Protein 3NGF (pdb70)

B-factor: mean 17.63, std 8.32, range [6.89, 61.43]

Sequence (518 aa):
MPRFAANLSTMFNEVPFLEERFRLAAEAGFGGVEFLFPYDFDADVIIARELKQHNNLTQVLFNMPPGDWAAGERGMMAAISSGREQEFRDNVDDIALHYALALDCRRTLHAMSGITEEGLDRKACEETFIENFRYAADKLAPHGITVLVEPLNTRNMPGYFIVHQLEAVGLVKKRVNRPNVAVQLDLYHAQIMDGDLTRLIEKMNGAFSHVQIASVPDRHEPDEGELNYPYLFSVLESVGYRGWVGCEYNPRGKTESGLAWFAPYRDHHMPRFAANLSTMFNEVPFLERFRLAAEAGFGGVEFLFPYDDFDADVIARELKQHNNLTQVLFNMPPGDWAAGERGMMAAISSGREQEFRDNVDDIALHYALALDCRRTLHAMSGITEGLDRKACEEETFIENFRYAADKLAPHGITVLVEPLNTRNMPGYFIVHQLEAVGLVKRVNRPNVAVQLDLYHAQIIMDGDLTRLIEKMNGAFSHVQIASVPDRHEPDEGELNYPYLFSVLESVGYRGWVGCEYNPRGKTESGLAWFAPYRD

InterPro domains:
  IPR013022 Xylose isomerase-like, TIM barrel domain [PF01261] (21-254)
  IPR026040 Hydroxypyruvate isomerase-like [PIRSF006241] (1-258)
  IPR036237 Xylose isomerase-like superfamily [SSF51658] (1-257)
  IPR050417 Sugar Epimerase/Isomerase [PTHR43489] (3-256)
  IPR053398 Hydroxypyruvate and 2-oxo-tetronate isomerases [NF043033] (1-253)

Foldseek 3Di:
DFAEAEELAQAPPVDDSLCVLQVCLVLFHQEYEYEDPLVDDLLSVLCSCVVSNHAYAEYEFDQPPVVVPGGADQQPPPCQVVLLVSLVVVVVSCVSRVYQEYEHFHTQQPPHDLVSRLVSNLVSLLSSLVVRVVVNHAYEYEAAACVVRNRGNHQEDVVRLVSVVVSPHLRYAYAAEPQSCCRRPNPPLVVCVVCQPRHQEYEYAEPPQFEQQPDHDDDVVVVVVSCVVSPNHGHYYHRGNHPDHNSVRCPVCVVPGD/DDFFAEAEELAQAPPVDDRLVVLQVCLVLFHQEYEYEDPVVDDLLSVLCSCVVSNHAYAEYEFDQPPVVVPGGAAQQPPPCQVVLLVSLVVVVVSCVSRVYQEYEHFQTQQPPHDLVSSLVSNLVNLLSSLVVRVVVNHAYEYEAAACVVPNRGNHQEDVVRLVSVVSSPHLRYAYEAEVQSCCRRPDPPLVSCVVCQPRHQEYEYAEPPQFEDPPDHDDDVVVVSVSCVVSPHHGHYYHRGNHPDHNSVRCPVCVVPGD

Structure (mmCIF, N/CA/C/O backbone):
data_3NGF
#
_entry.id   3NGF
#
_cell.length_a   52.980
_cell.length_b   120.640
_cell.length_c   54.680
_cell.angle_alpha   90.00
_cell.angle_beta   117.14
_cell.angle_gamma   90.00
#
_symmetry.space_group_name_H-M   'P 1 21 1'
#
loop_
_entity.id
_entity.type
_entity.pdbx_description
1 polymer 'AP endonuclease, family 2'
2 non-polymer 'MANGANESE (II) ION'
3 non-polymer GLYCEROL
4 water water
#
loop_
_atom_site.group_PDB
_atom_site.id
_atom_site.type_symbol
_atom_site.label_atom_id
_atom_site.label_alt_id
_atom_site.label_comp_id
_atom_site.label_asym_id
_atom_site.label_entity_id
_atom_site.label_seq_id
_atom_site.pdbx_PDB_ins_code
_atom_site.Cartn_x
_atom_site.Cartn_y
_atom_site.Cartn_z
_atom_site.occupancy
_atom_site.B_iso_or_equiv
_atom_site.auth_seq_id
_atom_site.auth_comp_id
_atom_site.auth_asym_id
_atom_site.auth_atom_id
_atom_site.pdbx_PDB_model_num
ATOM 1 N N . MET A 1 9 ? -46.842 -0.316 9.909 1.00 32.30 1 MET A N 1
ATOM 2 C CA . MET A 1 9 ? -46.109 -1.019 8.807 1.00 29.80 1 MET A CA 1
ATOM 3 C C . MET A 1 9 ? -44.737 -0.404 8.629 1.00 27.73 1 MET A C 1
ATOM 4 O O . MET A 1 9 ? -44.617 0.828 8.635 1.00 27.65 1 MET A O 1
ATOM 6 N N . PRO A 1 10 ? -43.690 -1.237 8.445 1.00 25.10 2 PRO A N 1
ATOM 7 C CA . PRO A 1 10 ? -42.390 -0.645 8.145 1.00 22.56 2 PRO A CA 1
ATOM 8 C C . PRO A 1 10 ? -42.347 0.059 6.815 1.00 21.15 2 PRO A C 1
ATOM 9 O O . PRO A 1 10 ? -43.164 -0.213 5.930 1.00 21.53 2 PRO A O 1
ATOM 13 N N . ARG A 1 11 ? -41.404 0.982 6.679 1.00 18.82 3 ARG A N 1
ATOM 14 C CA . ARG A 1 11 ? -41.193 1.639 5.395 1.00 17.95 3 ARG A CA 1
ATOM 15 C C . ARG A 1 11 ? -39.943 1.091 4.720 1.00 15.31 3 ARG A C 1
ATOM 16 O O . ARG A 1 11 ? -38.889 0.949 5.341 1.00 14.11 3 ARG A O 1
ATOM 24 N N . PHE A 1 12 ? -40.089 0.741 3.450 1.00 14.07 4 PHE A N 1
ATOM 25 C CA . PHE A 1 12 ? -39.047 0.029 2.705 1.00 13.24 4 PHE A CA 1
ATOM 26 C C . PHE A 1 12 ? -38.360 0.929 1.681 1.00 13.46 4 PHE A C 1
ATOM 27 O O . PHE A 1 12 ? -38.985 1.761 1.008 1.00 12.92 4 PHE A O 1
ATOM 35 N N . ALA A 1 13 ? -37.044 0.754 1.594 1.00 12.53 5 ALA A N 1
ATOM 36 C CA . ALA A 1 13 ? -36.202 1.462 0.635 1.00 12.21 5 ALA A CA 1
ATOM 37 C C . ALA A 1 13 ? -35.635 0.448 -0.354 1.00 11.97 5 ALA A C 1
ATOM 38 O O . ALA A 1 13 ? -35.042 -0.555 0.062 1.00 12.01 5 ALA A O 1
ATOM 40 N N . ALA A 1 14 ? -35.814 0.691 -1.648 1.00 11.70 6 ALA A N 1
ATOM 41 C CA . ALA A 1 14 ? -35.211 -0.146 -2.680 1.00 11.44 6 ALA A CA 1
ATOM 42 C C . ALA A 1 14 ? -33.698 0.079 -2.678 1.00 11.12 6 ALA A C 1
ATOM 43 O O . ALA A 1 14 ? -33.241 1.224 -2.584 1.00 10.23 6 ALA A O 1
ATOM 45 N N . ASN A 1 15 ? -32.922 -0.994 -2.709 1.00 10.29 7 ASN A N 1
ATOM 46 C CA . ASN A 1 15 ? -31.475 -0.870 -2.915 1.00 10.78 7 ASN A CA 1
ATOM 47 C C . ASN A 1 15 ? -31.150 -0.868 -4.424 1.00 11.11 7 ASN A C 1
ATOM 48 O O . ASN A 1 15 ? -31.284 -1.890 -5.110 1.00 12.33 7 ASN A O 1
ATOM 53 N N . LEU A 1 16 ? -30.732 0.286 -4.942 1.00 11.04 8 LEU A N 1
ATOM 54 C CA . LEU A 1 16 ? -30.504 0.459 -6.381 1.00 10.89 8 LEU A CA 1
ATOM 55 C C . LEU A 1 16 ? -29.165 -0.105 -6.866 1.00 12.91 8 LEU A C 1
ATOM 56 O O . LEU A 1 16 ? -28.904 -0.075 -8.062 1.00 15.10 8 LEU A O 1
ATOM 61 N N . SER A 1 17 ? -28.315 -0.599 -5.959 1.00 11.71 9 SER A N 1
ATOM 62 C CA . SER A 1 17 ? -27.103 -1.298 -6.340 1.00 11.93 9 SER A CA 1
ATOM 63 C C . SER A 1 17 ? -27.452 -2.755 -6.663 1.00 11.89 9 SER A C 1
ATOM 64 O O . SER A 1 17 ? -26.886 -3.327 -7.596 1.00 12.92 9 SER A O 1
ATOM 67 N N . THR A 1 18 ? -28.380 -3.341 -5.906 1.00 11.33 10 THR A N 1
ATOM 68 C CA . THR A 1 18 ? -28.733 -4.777 -6.091 1.00 11.82 10 THR A CA 1
ATOM 69 C C . THR A 1 18 ? -30.048 -5.024 -6.849 1.00 11.84 10 THR A C 1
ATOM 70 O O . THR A 1 18 ? -30.214 -6.088 -7.478 1.00 13.25 10 THR A O 1
ATOM 74 N N . MET A 1 19 ? -30.973 -4.069 -6.779 1.00 10.66 11 MET A N 1
ATOM 75 C CA . MET A 1 19 ? -32.277 -4.171 -7.467 1.00 11.01 11 MET A CA 1
ATOM 76 C C . MET A 1 19 ? -32.315 -3.323 -8.709 1.00 12.14 11 MET A C 1
ATOM 77 O O . MET A 1 19 ? -31.556 -2.364 -8.840 1.00 12.10 11 MET A O 1
ATOM 82 N N . PHE A 1 20 ? -33.247 -3.666 -9.603 1.00 13.46 12 PHE A N 1
ATOM 83 C CA . PHE A 1 20 ? -33.462 -2.943 -10.849 1.00 13.45 12 PHE A CA 1
ATOM 84 C C . PHE A 1 20 ? -32.232 -2.908 -11.772 1.00 14.60 12 PHE A C 1
ATOM 85 O O . PHE A 1 20 ? -32.093 -1.994 -12.598 1.00 14.82 12 PHE A O 1
ATOM 93 N N . ASN A 1 21 ? -31.388 -3.948 -11.697 1.00 14.85 13 ASN A N 1
ATOM 94 C CA . ASN A 1 21 ? -30.167 -4.006 -12.508 1.00 16.04 13 ASN A CA 1
ATOM 95 C C . ASN A 1 21 ? -30.453 -4.341 -13.974 1.00 16.17 13 ASN A C 1
ATOM 96 O O . ASN A 1 21 ? -29.536 -4.432 -14.804 1.00 17.00 13 ASN A O 1
ATOM 101 N N . GLU A 1 22 ? -31.732 -4.503 -14.299 1.00 16.36 14 GLU A N 1
ATOM 102 C CA . GLU A 1 22 ? -32.173 -4.643 -15.682 1.00 17.75 14 GLU A CA 1
ATOM 103 C C . GLU A 1 22 ? -31.919 -3.360 -16.470 1.00 17.28 14 GLU A C 1
ATOM 104 O O . GLU A 1 22 ? -31.867 -3.393 -17.707 1.00 18.29 14 GLU A O 1
ATOM 110 N N . VAL A 1 23 ? -31.764 -2.238 -15.761 1.00 15.85 15 VAL A N 1
ATOM 111 C CA . VAL A 1 23 ? -31.473 -0.948 -16.391 1.00 15.40 15 VAL A CA 1
ATOM 112 C C . VAL A 1 23 ? -30.230 -0.320 -15.750 1.00 14.68 15 VAL A C 1
ATOM 113 O O . VAL A 1 23 ? -29.853 -0.704 -14.636 1.00 14.43 15 VAL A O 1
ATOM 117 N N . PRO A 1 24 ? -29.591 0.646 -16.446 1.00 15.31 16 PRO A N 1
ATOM 118 C CA . PRO A 1 24 ? -28.449 1.360 -15.855 1.00 14.87 16 PRO A CA 1
ATOM 119 C C . PRO A 1 24 ? -28.869 2.175 -14.628 1.00 13.48 16 PRO A C 1
ATOM 120 O O . PRO A 1 24 ? -30.044 2.490 -14.452 1.00 11.69 16 PRO A O 1
ATOM 124 N N . PHE A 1 25 ? -27.895 2.495 -13.789 1.00 12.59 17 PHE A N 1
ATOM 125 C CA . PHE A 1 25 ? -28.119 3.077 -12.474 1.00 11.17 17 PHE A CA 1
ATOM 126 C C . PHE A 1 25 ? -29.078 4.268 -12.458 1.00 11.02 17 PHE A C 1
ATOM 127 O O . PHE A 1 25 ? -30.039 4.290 -11.688 1.00 11.18 17 PHE A O 1
ATOM 135 N N . LEU A 1 26 ? -28.857 5.235 -13.335 1.00 10.96 18 LEU A N 1
ATOM 136 C CA . LEU A 1 26 ? -29.690 6.445 -13.292 1.00 11.66 18 LEU A CA 1
ATOM 137 C C . LEU A 1 26 ? -31.176 6.168 -13.577 1.00 11.94 18 LEU A C 1
ATOM 138 O O . LEU A 1 26 ? -32.045 6.887 -13.064 1.00 12.84 18 LEU A O 1
ATOM 143 N N A GLU A 1 27 ? -31.448 5.136 -14.368 0.50 12.59 19 GLU A N 1
ATOM 144 N N B GLU A 1 27 ? -31.478 5.141 -14.361 0.50 12.67 19 GLU A N 1
ATOM 145 C CA A GLU A 1 27 ? -32.813 4.749 -14.718 0.50 13.11 19 GLU A CA 1
ATOM 146 C CA B GLU A 1 27 ? -32.874 4.816 -14.662 0.50 13.21 19 GLU A CA 1
ATOM 147 C C A GLU A 1 27 ? -33.540 4.025 -13.561 0.50 12.77 19 GLU A C 1
ATOM 148 C C B GLU A 1 27 ? -33.569 4.075 -13.512 0.50 12.80 19 GLU A C 1
ATOM 149 O O A GLU A 1 27 ? -34.772 3.879 -13.589 0.50 13.13 19 GLU A O 1
ATOM 150 O O B GLU A 1 27 ? -34.806 3.955 -13.500 0.50 12.99 19 GLU A O 1
ATOM 161 N N . ARG A 1 28 ? -32.790 3.592 -12.545 1.00 12.43 20 ARG A N 1
ATOM 162 C CA . ARG A 1 28 ? -33.349 2.786 -11.438 1.00 11.78 20 ARG A CA 1
ATOM 163 C C . ARG A 1 28 ? -34.233 3.598 -10.496 1.00 11.54 20 ARG A C 1
ATOM 164 O O . ARG A 1 28 ? -35.139 3.057 -9.868 1.00 12.98 20 ARG A O 1
ATOM 172 N N . PHE A 1 29 ? -33.968 4.911 -10.405 1.00 10.39 21 PHE A N 1
ATOM 173 C CA . PHE A 1 29 ? -34.744 5.786 -9.533 1.00 10.15 21 PHE A CA 1
ATOM 174 C C . PHE A 1 29 ? -36.219 5.819 -9.944 1.00 11.05 21 PHE A C 1
ATOM 175 O O . PHE A 1 29 ? -37.111 5.577 -9.113 1.00 10.74 21 PHE A O 1
ATOM 183 N N . ARG A 1 30 ? -36.470 6.052 -11.232 1.00 11.66 22 ARG A N 1
ATOM 184 C CA . ARG A 1 30 ? -37.836 6.025 -11.773 1.00 12.14 22 ARG A CA 1
ATOM 185 C C . ARG A 1 30 ? -38.505 4.656 -11.574 1.00 12.23 22 ARG A C 1
ATOM 186 O O . ARG A 1 30 ? -39.680 4.560 -11.192 1.00 12.64 22 ARG A O 1
ATOM 194 N N . LEU A 1 31 ? -37.777 3.590 -11.864 1.00 12.11 23 LEU A N 1
ATOM 195 C CA . LEU A 1 31 ? -38.374 2.259 -11.695 1.00 13.73 23 LEU A CA 1
ATOM 196 C C . LEU A 1 31 ? -38.765 1.941 -10.231 1.00 13.32 23 LEU A C 1
ATOM 197 O O . LEU A 1 31 ? -39.821 1.344 -9.979 1.00 14.70 23 LEU A O 1
ATOM 202 N N . ALA A 1 32 ? -37.944 2.366 -9.273 1.00 12.44 24 ALA A N 1
ATOM 203 C CA . ALA A 1 32 ? -38.231 2.183 -7.863 1.00 12.24 24 ALA A CA 1
ATOM 204 C C . ALA A 1 32 ? -39.454 2.978 -7.465 1.00 12.78 24 ALA A C 1
ATOM 205 O O . ALA A 1 32 ? -40.330 2.458 -6.794 1.00 12.94 24 ALA A O 1
ATOM 207 N N . ALA A 1 33 ? -39.534 4.229 -7.905 1.00 12.88 25 ALA A N 1
ATOM 208 C CA . ALA A 1 33 ? -40.702 5.063 -7.591 1.00 13.49 25 ALA A CA 1
ATOM 209 C C . ALA A 1 33 ? -42.002 4.510 -8.225 1.00 15.24 25 ALA A C 1
ATOM 210 O O . ALA A 1 33 ? -43.054 4.487 -7.569 1.00 15.19 25 ALA A O 1
ATOM 212 N N . GLU A 1 34 ? -41.923 4.031 -9.469 1.00 15.09 26 GLU A N 1
ATOM 213 C CA . GLU A 1 34 ? -43.105 3.452 -10.155 1.00 17.82 26 GLU A CA 1
ATOM 214 C C . GLU A 1 34 ? -43.549 2.139 -9.496 1.00 17.87 26 GLU A C 1
ATOM 215 O O . GLU A 1 34 ? -44.730 1.788 -9.567 1.00 18.65 26 GLU A O 1
ATOM 221 N N . ALA A 1 35 ? -42.617 1.449 -8.826 1.00 16.38 27 ALA A N 1
ATOM 222 C CA . ALA A 1 35 ? -42.917 0.199 -8.110 1.00 16.28 27 ALA A CA 1
ATOM 223 C C . ALA A 1 35 ? -43.493 0.523 -6.728 1.00 16.30 27 ALA A C 1
ATOM 224 O O . ALA A 1 35 ? -43.910 -0.364 -6.025 1.00 17.03 27 ALA A O 1
ATOM 226 N N . GLY A 1 36 ? -43.520 1.809 -6.363 1.00 15.57 28 GLY A N 1
ATOM 227 C CA . GLY A 1 36 ? -44.122 2.267 -5.121 1.00 15.42 28 GLY A CA 1
ATOM 228 C C . GLY A 1 36 ? -43.190 2.412 -3.938 1.00 14.79 28 GLY A C 1
ATOM 229 O O . GLY A 1 36 ? -43.652 2.491 -2.796 1.00 15.55 28 GLY A O 1
ATOM 230 N N . PHE A 1 37 ? -41.877 2.442 -4.182 1.00 13.40 29 PHE A N 1
ATOM 231 C CA . PHE A 1 37 ? -40.929 2.771 -3.100 1.00 12.94 29 PHE A CA 1
ATOM 232 C C . PHE A 1 37 ? -40.885 4.289 -2.919 1.00 13.20 29 PHE A C 1
ATOM 233 O O . PHE A 1 37 ? -40.867 5.029 -3.899 1.00 14.83 29 PHE A O 1
ATOM 241 N N . GLY A 1 38 ? -40.870 4.731 -1.666 1.00 12.97 30 GLY A N 1
ATOM 242 C CA . GLY A 1 38 ? -40.701 6.152 -1.324 1.00 13.11 30 GLY A CA 1
ATOM 243 C C . GLY A 1 38 ? -39.269 6.485 -0.948 1.00 12.06 30 GLY A C 1
ATOM 244 O O . GLY A 1 38 ? -38.907 7.666 -0.839 1.00 11.88 30 GLY A O 1
ATOM 245 N N . GLY A 1 39 ? -38.454 5.456 -0.736 1.00 11.28 31 GLY A N 1
ATOM 246 C CA . GLY A 1 39 ? -37.054 5.635 -0.357 1.00 11.69 31 GLY A CA 1
ATOM 247 C C . GLY A 1 39 ? -36.143 4.713 -1.127 1.00 11.17 31 GLY A C 1
ATOM 248 O O . GLY A 1 39 ? -36.574 3.644 -1.599 1.00 10.84 31 GLY A O 1
ATOM 249 N N . VAL A 1 40 ? -34.879 5.128 -1.270 1.00 10.90 32 VAL A N 1
ATOM 250 C CA . VAL A 1 40 ? -33.868 4.300 -1.903 1.00 10.41 32 VAL A CA 1
ATOM 251 C C . VAL A 1 40 ? -32.555 4.334 -1.103 1.00 9.96 32 VAL A C 1
ATOM 252 O O . VAL A 1 40 ? -32.298 5.265 -0.328 1.00 9.83 32 VAL A O 1
ATOM 256 N N . GLU A 1 41 ? -31.744 3.320 -1.332 1.00 9.03 33 GLU A N 1
ATOM 257 C CA . GLU A 1 41 ? -30.369 3.250 -0.821 1.00 9.31 33 GLU A CA 1
ATOM 258 C C . GLU A 1 41 ? -29.498 2.697 -1.929 1.00 9.66 33 GLU A C 1
ATOM 259 O O . GLU A 1 41 ? -30.008 2.092 -2.881 1.00 9.75 33 GLU A O 1
ATOM 265 N N . PHE A 1 42 ? -28.183 2.837 -1.781 1.00 9.54 34 PHE A N 1
ATOM 266 C CA . PHE A 1 42 ? -27.238 2.189 -2.682 1.00 9.92 34 PHE A CA 1
ATOM 267 C C . PHE A 1 42 ? -25.871 2.272 -2.032 1.00 11.96 34 PHE A C 1
ATOM 268 O O . PHE A 1 42 ? -25.743 2.919 -0.999 1.00 13.54 34 PHE A O 1
ATOM 276 N N . LEU A 1 43 ? -24.856 1.611 -2.580 1.00 14.13 35 LEU A N 1
ATOM 277 C CA . LEU A 1 43 ? -23.554 1.615 -1.919 1.00 15.13 35 LEU A CA 1
ATOM 278 C C . LEU A 1 43 ? -22.803 2.921 -2.151 1.00 13.99 35 LEU A C 1
ATOM 279 O O . LEU A 1 43 ? -22.554 3.684 -1.202 1.00 13.13 35 LEU A O 1
ATOM 284 N N . PHE A 1 44 ? -22.484 3.209 -3.411 1.00 13.83 36 PHE A N 1
ATOM 285 C CA . PHE A 1 44 ? -21.569 4.311 -3.735 1.00 15.07 36 PHE A CA 1
ATOM 286 C C . PHE A 1 44 ? -22.086 5.237 -4.820 1.00 16.14 36 PHE A C 1
ATOM 287 O O . PHE A 1 44 ? -22.315 4.802 -5.945 1.00 18.58 36 PHE A O 1
ATOM 295 N N . PRO A 1 45 ? -22.254 6.527 -4.499 1.00 15.44 37 PRO A N 1
ATOM 296 C CA . PRO A 1 45 ? -22.663 7.504 -5.515 1.00 15.34 37 PRO A CA 1
ATOM 297 C C . PRO A 1 45 ? -21.502 8.200 -6.237 1.00 15.46 37 PRO A C 1
ATOM 298 O O . PRO A 1 45 ? -21.742 9.055 -7.100 1.00 16.20 37 PRO A O 1
ATOM 302 N N . TYR A 1 46 ? -20.262 7.839 -5.910 1.00 15.50 38 TYR A N 1
ATOM 303 C CA . TYR A 1 46 ? -19.116 8.709 -6.174 1.00 15.64 38 TYR A CA 1
ATOM 304 C C . TYR A 1 46 ? -18.709 8.782 -7.642 1.00 17.48 38 TYR A C 1
ATOM 305 O O . TYR A 1 46 ? -17.959 9.696 -8.012 1.00 17.92 38 TYR A O 1
ATOM 314 N N . ASP A 1 47 ? -19.188 7.840 -8.472 1.00 18.07 39 ASP A N 1
ATOM 315 C CA . ASP A 1 47 ? -18.930 7.893 -9.921 1.00 20.26 39 ASP A CA 1
ATOM 316 C C . ASP A 1 47 ? -19.962 8.743 -10.669 1.00 19.87 39 ASP A C 1
ATOM 317 O O . ASP A 1 47 ? -19.885 8.856 -11.901 1.00 19.38 39 ASP A O 1
ATOM 322 N N . PHE A 1 48 ? -20.887 9.358 -9.929 1.00 18.53 40 PHE A N 1
ATOM 323 C CA . PHE A 1 48 ? -21.905 10.260 -10.480 1.00 18.84 40 PHE A CA 1
ATOM 324 C C . PHE A 1 48 ? -21.868 11.633 -9.802 1.00 18.31 40 PHE A C 1
ATOM 325 O O . PHE A 1 48 ? -21.454 11.750 -8.641 1.00 19.57 40 PHE A O 1
ATOM 333 N N . ASP A 1 49 ? -22.274 12.672 -10.536 1.00 18.03 41 ASP A N 1
ATOM 334 C CA . ASP A 1 49 ? -22.411 14.053 -10.033 1.00 18.00 41 ASP A CA 1
ATOM 335 C C . ASP A 1 49 ? -23.509 14.076 -8.947 1.00 16.09 41 ASP A C 1
ATOM 336 O O . ASP A 1 49 ? -24.633 13.625 -9.171 1.00 15.14 41 ASP A O 1
ATOM 341 N N . ALA A 1 50 ? -23.172 14.610 -7.772 1.00 15.20 42 ALA A N 1
ATOM 342 C CA . ALA A 1 50 ? -24.158 14.739 -6.699 1.00 14.51 42 ALA A CA 1
ATOM 343 C C . ALA A 1 50 ? -25.418 15.481 -7.154 1.00 13.05 42 ALA A C 1
ATOM 344 O O . ALA A 1 50 ? -26.518 15.112 -6.743 1.00 11.90 42 ALA A O 1
ATOM 346 N N . ASP A 1 51 ? -25.250 16.536 -7.955 1.00 12.57 43 ASP A N 1
ATOM 347 C CA . ASP A 1 51 ? -26.394 17.314 -8.414 1.00 12.77 43 ASP A CA 1
ATOM 348 C C . ASP A 1 51 ? -27.376 16.447 -9.250 1.00 11.13 43 ASP A C 1
ATOM 349 O O . ASP A 1 51 ? -28.595 16.666 -9.220 1.00 11.17 43 ASP A O 1
ATOM 354 N N . VAL A 1 52 ? -26.841 15.515 -10.042 1.00 10.73 44 VAL A N 1
ATOM 355 C CA . VAL A 1 52 ? -27.644 14.646 -10.886 1.00 10.46 44 VAL A CA 1
ATOM 356 C C . VAL A 1 52 ? -28.449 13.686 -10.002 1.00 10.08 44 VAL A C 1
ATOM 357 O O . VAL A 1 52 ? -29.646 13.546 -10.191 1.00 10.04 44 VAL A O 1
ATOM 361 N N A ILE A 1 53 ? -27.791 13.046 -9.030 0.50 9.95 45 ILE A N 1
ATOM 362 N N B ILE A 1 53 ? -27.802 13.060 -9.022 0.50 9.95 45 ILE A N 1
ATOM 363 C CA A ILE A 1 53 ? -28.501 12.174 -8.086 0.50 9.79 45 ILE A CA 1
ATOM 364 C CA B ILE A 1 53 ? -28.531 12.180 -8.112 0.50 9.79 45 ILE A CA 1
ATOM 365 C C A ILE A 1 53 ? -29.555 12.955 -7.294 0.50 10.00 45 ILE A C 1
ATOM 366 C C B ILE A 1 53 ? -29.555 12.950 -7.272 0.50 10.00 45 ILE A C 1
ATOM 367 O O A ILE A 1 53 ? -30.681 12.480 -7.127 0.50 10.56 45 ILE A O 1
ATOM 368 O O B ILE A 1 53 ? -30.663 12.461 -7.046 0.50 10.71 45 ILE A O 1
ATOM 377 N N . ALA A 1 54 ? -29.226 14.178 -6.865 1.00 10.29 46 ALA A N 1
ATOM 378 C CA . ALA A 1 54 ? -30.220 15.046 -6.156 1.00 10.81 46 ALA A CA 1
ATOM 379 C C . ALA A 1 54 ? -31.483 15.247 -7.020 1.00 10.82 46 ALA A C 1
ATOM 380 O O . ALA A 1 54 ? -32.627 15.175 -6.515 1.00 11.24 46 ALA A O 1
ATOM 382 N N . ARG A 1 55 ? -31.275 15.489 -8.307 1.00 11.26 47 ARG A N 1
ATOM 383 C CA . ARG A 1 55 ? -32.389 15.696 -9.248 1.00 11.24 47 ARG A CA 1
ATOM 384 C C . ARG A 1 55 ? -33.171 14.410 -9.490 1.00 11.89 47 ARG A C 1
ATOM 385 O O . ARG A 1 55 ? -34.389 14.426 -9.594 1.00 12.53 47 ARG A O 1
ATOM 393 N N . GLU A 1 56 ? -32.481 13.275 -9.529 1.00 12.10 48 GLU A N 1
ATOM 394 C CA . GLU A 1 56 ? -33.181 11.984 -9.583 1.00 11.66 48 GLU A CA 1
ATOM 395 C C . GLU A 1 56 ? -34.154 11.817 -8.412 1.00 11.57 48 GLU A C 1
ATOM 396 O O . GLU A 1 56 ? -35.305 11.398 -8.596 1.00 13.28 48 GLU A O 1
ATOM 402 N N . LEU A 1 57 ? -33.684 12.105 -7.212 1.00 10.71 49 LEU A N 1
ATOM 403 C CA . LEU A 1 57 ? -34.505 12.015 -6.000 1.00 11.60 49 LEU A CA 1
ATOM 404 C C . LEU A 1 57 ? -35.701 12.963 -6.030 1.00 12.18 49 LEU A C 1
ATOM 405 O O . LEU A 1 57 ? -36.823 12.565 -5.720 1.00 12.16 49 LEU A O 1
ATOM 410 N N . LYS A 1 58 ? -35.470 14.202 -6.456 1.00 12.30 50 LYS A N 1
ATOM 411 C CA . LYS A 1 58 ? -36.524 15.217 -6.462 1.00 13.77 50 LYS A CA 1
ATOM 412 C C . LYS A 1 58 ? -37.564 14.886 -7.516 1.00 13.28 50 LYS A C 1
ATOM 413 O O . LYS A 1 58 ? -38.773 14.972 -7.247 1.00 12.95 50 LYS A O 1
ATOM 419 N N . GLN A 1 59 ? -37.107 14.509 -8.707 1.00 12.92 51 GLN A N 1
ATOM 420 C CA . GLN A 1 59 ? -38.001 14.321 -9.844 1.00 13.81 51 GLN A CA 1
ATOM 421 C C . GLN A 1 59 ? -38.896 13.094 -9.647 1.00 14.07 51 GLN A C 1
ATOM 422 O O . GLN A 1 59 ? -40.040 13.055 -10.136 1.00 13.82 51 GLN A O 1
ATOM 428 N N . HIS A 1 60 ? -38.374 12.108 -8.931 1.00 13.40 52 HIS A N 1
ATOM 429 C CA . HIS A 1 60 ? -39.080 10.872 -8.687 1.00 13.77 52 HIS A CA 1
ATOM 430 C C . HIS A 1 60 ? -39.643 10.735 -7.260 1.00 14.17 52 HIS A C 1
ATOM 431 O O . HIS A 1 60 ? -40.082 9.640 -6.872 1.00 15.05 52 HIS A O 1
ATOM 438 N N A ASN A 1 61 ? -39.635 11.832 -6.506 0.50 14.94 53 ASN A N 1
ATOM 439 N N B ASN A 1 61 ? -39.642 11.839 -6.510 0.50 14.66 53 ASN A N 1
ATOM 440 C CA A ASN A 1 61 ? -40.201 11.867 -5.157 0.50 15.87 53 ASN A CA 1
ATOM 441 C CA B ASN A 1 61 ? -40.210 11.911 -5.152 0.50 15.35 53 ASN A CA 1
ATOM 442 C C A ASN A 1 61 ? -39.678 10.754 -4.264 0.50 14.99 53 ASN A C 1
ATOM 443 C C B ASN A 1 61 ? -39.686 10.832 -4.193 0.50 14.73 53 ASN A C 1
ATOM 444 O O A ASN A 1 61 ? -40.446 9.920 -3.769 0.50 15.51 53 ASN A O 1
ATOM 445 O O B ASN A 1 61 ? -40.468 10.122 -3.552 0.50 15.32 53 ASN A O 1
ATOM 454 N N . LEU A 1 62 ? -38.360 10.738 -4.090 1.00 13.79 54 LEU A N 1
ATOM 455 C CA . LEU A 1 62 ? -37.693 9.694 -3.321 1.00 12.58 54 LEU A CA 1
ATOM 456 C C . LEU A 1 62 ? -36.809 10.295 -2.239 1.00 12.48 54 LEU A C 1
ATOM 457 O O . LEU A 1 62 ? -36.229 11.353 -2.440 1.00 11.84 54 LEU A O 1
ATOM 462 N N . THR A 1 63 ? -36.733 9.611 -1.108 1.00 11.34 55 THR A N 1
ATOM 463 C CA . THR A 1 63 ? -35.816 9.944 -0.015 1.00 11.25 55 THR A CA 1
ATOM 464 C C . THR A 1 63 ? -34.576 9.075 -0.135 1.00 10.11 55 THR A C 1
ATOM 465 O O . THR A 1 63 ? -34.676 7.855 -0.335 1.00 9.76 55 THR A O 1
ATOM 469 N N . GLN A 1 64 ? -33.406 9.683 0.043 1.00 10.62 56 GLN A N 1
ATOM 470 C CA . GLN A 1 64 ? -32.153 8.942 0.113 1.00 9.93 56 GLN A CA 1
ATOM 471 C C . GLN A 1 64 ? -31.956 8.491 1.556 1.00 10.20 56 GLN A C 1
ATOM 472 O O . GLN A 1 64 ? -31.774 9.324 2.452 1.00 10.79 56 GLN A O 1
ATOM 478 N N . VAL A 1 65 ? -32.048 7.184 1.789 1.00 9.85 57 VAL A N 1
ATOM 479 C CA . VAL A 1 65 ? -32.060 6.653 3.163 1.00 10.05 57 VAL A CA 1
ATOM 480 C C . VAL A 1 65 ? -30.662 6.342 3.679 1.00 9.98 57 VAL A C 1
ATOM 481 O O . VAL A 1 65 ? -30.390 6.497 4.885 1.00 11.79 57 VAL A O 1
ATOM 485 N N . LEU A 1 66 ? -29.775 5.927 2.785 1.00 10.09 58 LEU A N 1
ATOM 486 C CA . LEU A 1 66 ? -28.455 5.414 3.183 1.00 9.99 58 LEU A CA 1
ATOM 487 C C . LEU A 1 66 ? -27.534 5.368 1.979 1.00 10.13 58 LEU A C 1
ATOM 488 O O . LEU A 1 66 ? -27.977 5.099 0.862 1.00 9.56 58 LEU A O 1
ATOM 493 N N . PHE A 1 67 ? -26.250 5.630 2.202 1.00 8.75 59 PHE A N 1
ATOM 494 C CA . PHE A 1 67 ? -25.192 5.153 1.315 1.00 8.72 59 PHE A CA 1
ATOM 495 C C . PHE A 1 67 ? -23.876 5.044 2.094 1.00 9.25 59 PHE A C 1
ATOM 496 O O . PHE A 1 67 ? -23.821 5.339 3.305 1.00 9.23 59 PHE A O 1
ATOM 504 N N . ASN A 1 68 ? -22.863 4.500 1.441 1.00 8.80 60 ASN A N 1
ATOM 505 C CA . ASN A 1 68 ? -21.583 4.245 2.115 1.00 9.63 60 ASN A CA 1
ATOM 506 C C . ASN A 1 68 ? -20.582 5.340 1.851 1.00 10.15 60 ASN A C 1
ATOM 507 O O . ASN A 1 68 ? -20.558 5.942 0.772 1.00 10.57 60 ASN A O 1
ATOM 512 N N . MET A 1 69 ? -19.696 5.557 2.817 1.00 10.60 61 MET A N 1
ATOM 513 C CA . MET A 1 69 ? -18.518 6.380 2.583 1.00 10.72 61 MET A CA 1
ATOM 514 C C . MET A 1 69 ? -17.573 5.686 1.570 1.00 11.04 61 MET A C 1
ATOM 515 O O . MET A 1 69 ? -17.669 4.472 1.361 1.00 10.37 61 MET A O 1
ATOM 520 N N . PRO A 1 70 ? -16.656 6.442 0.945 1.00 11.06 62 PRO A N 1
ATOM 521 C CA . PRO A 1 70 ? -15.744 5.816 -0.029 1.00 12.12 62 PRO A CA 1
ATOM 522 C C . PRO A 1 70 ? -15.017 4.612 0.604 1.00 12.25 62 PRO A C 1
ATOM 523 O O . PRO A 1 70 ? -14.581 4.688 1.766 1.00 13.66 62 PRO A O 1
ATOM 527 N N . PRO A 1 71 ? -14.897 3.506 -0.133 1.00 13.24 63 PRO A N 1
ATOM 528 C CA . PRO A 1 71 ? -14.348 2.264 0.430 1.00 13.52 63 PRO A CA 1
ATOM 529 C C . PRO A 1 71 ? -12.838 2.033 0.246 1.00 14.18 63 PRO A C 1
ATOM 530 O O . PRO A 1 71 ? -12.308 1.029 0.736 1.00 13.09 63 PRO A O 1
ATOM 534 N N . GLY A 1 72 ? -12.166 2.945 -0.447 1.00 15.11 64 GLY A N 1
ATOM 535 C CA . GLY A 1 72 ? -10.792 2.710 -0.922 1.00 17.19 64 GLY A CA 1
ATOM 536 C C . GLY A 1 72 ? -10.816 2.104 -2.318 1.00 18.59 64 GLY A C 1
ATOM 537 O O . GLY A 1 72 ? -11.733 2.362 -3.084 1.00 19.10 64 GLY A O 1
ATOM 538 N N . ASP A 1 73 ? -9.822 1.289 -2.639 1.00 20.55 65 ASP A N 1
ATOM 539 C CA . ASP A 1 73 ? -9.690 0.691 -3.971 1.00 22.46 65 ASP A CA 1
ATOM 540 C C . ASP A 1 73 ? -10.497 -0.613 -4.055 1.00 22.50 65 ASP A C 1
ATOM 541 O O . ASP A 1 73 ? -9.964 -1.686 -3.806 1.00 22.73 65 ASP A O 1
ATOM 546 N N . TRP A 1 74 ? -11.773 -0.501 -4.402 1.00 23.78 66 TRP A N 1
ATOM 547 C CA . TRP A 1 74 ? -12.695 -1.660 -4.449 1.00 24.89 66 TRP A CA 1
ATOM 548 C C . TRP A 1 74 ? -12.246 -2.732 -5.437 1.00 26.62 66 TRP A C 1
ATOM 549 O O . TRP A 1 74 ? -12.229 -3.933 -5.114 1.00 27.28 66 TRP A O 1
ATOM 560 N N . ALA A 1 75 ? -11.886 -2.289 -6.640 1.00 27.57 67 ALA A N 1
ATOM 561 C CA . ALA A 1 75 ? -11.348 -3.176 -7.674 1.00 29.68 67 ALA A CA 1
ATOM 562 C C . ALA A 1 75 ? -10.163 -3.995 -7.167 1.00 30.52 67 ALA A C 1
ATOM 563 O O . ALA A 1 75 ? -10.011 -5.155 -7.550 1.00 32.20 67 ALA A O 1
ATOM 565 N N . ALA A 1 76 ? -9.329 -3.414 -6.300 1.00 30.28 68 ALA A N 1
ATOM 566 C CA . ALA A 1 76 ? -8.188 -4.148 -5.730 1.00 30.95 68 ALA A CA 1
ATOM 567 C C . ALA A 1 76 ? -8.536 -4.990 -4.493 1.00 30.31 68 ALA A C 1
ATOM 568 O O . ALA A 1 76 ? -7.637 -5.532 -3.848 1.00 31.38 68 ALA A O 1
ATOM 570 N N . GLY A 1 77 ? -9.824 -5.103 -4.163 1.00 28.90 69 GLY A N 1
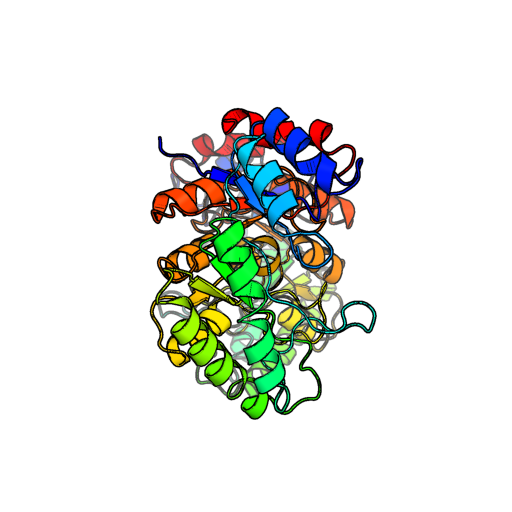ATOM 571 C CA . GLY A 1 77 ? -10.265 -5.915 -3.021 1.00 27.31 69 GLY A CA 1
ATOM 572 C C . GLY A 1 77 ? -10.477 -5.167 -1.705 1.00 25.01 69 GLY A C 1
ATOM 573 O O . GLY A 1 77 ? -10.799 -5.790 -0.690 1.00 24.92 69 GLY A O 1
ATOM 574 N N . GLU A 1 78 ? -10.284 -3.847 -1.692 1.00 23.23 70 GLU A N 1
ATOM 575 C CA . GLU A 1 78 ? -10.495 -3.071 -0.451 1.00 21.23 70 GLU A CA 1
ATOM 576 C C . GLU A 1 78 ? -11.990 -2.946 -0.120 1.00 19.64 70 GLU A C 1
ATOM 577 O O . GLU A 1 78 ? -12.821 -2.764 -1.002 1.00 18.54 70 GLU A O 1
ATOM 583 N N . ARG A 1 79 ? -12.307 -3.081 1.167 1.00 17.43 71 ARG A N 1
ATOM 584 C CA . ARG A 1 79 ? -13.684 -3.057 1.666 1.00 17.13 71 ARG A CA 1
ATOM 585 C C . ARG A 1 79 ? -13.782 -2.094 2.847 1.00 14.75 71 ARG A C 1
ATOM 586 O O . ARG A 1 79 ? -14.323 -2.420 3.904 1.00 15.35 71 ARG A O 1
ATOM 594 N N . GLY A 1 80 ? -13.266 -0.882 2.658 1.00 13.86 72 GLY A N 1
ATOM 595 C CA . GLY A 1 80 ? -13.274 0.134 3.720 1.00 11.89 72 GLY A CA 1
ATOM 596 C C . GLY A 1 80 ? -11.918 0.250 4.395 1.00 12.42 72 GLY A C 1
ATOM 597 O O . GLY A 1 80 ? -11.055 -0.588 4.201 1.00 13.22 72 GLY A O 1
ATOM 598 N N A MET A 1 81 ? -11.734 1.298 5.188 0.50 12.09 73 MET A N 1
ATOM 599 N N B MET A 1 81 ? -11.704 1.316 5.157 0.50 12.01 73 MET A N 1
ATOM 600 C CA A MET A 1 81 ? -10.470 1.475 5.908 0.50 13.03 73 MET A CA 1
ATOM 601 C CA B MET A 1 81 ? -10.461 1.416 5.928 0.50 12.94 73 MET A CA 1
ATOM 602 C C A MET A 1 81 ? -10.624 1.990 7.335 0.50 12.92 73 MET A C 1
ATOM 603 C C B MET A 1 81 ? -10.636 2.110 7.285 0.50 12.87 73 MET A C 1
ATOM 604 O O A MET A 1 81 ? -9.613 2.267 7.999 0.50 13.40 73 MET A O 1
ATOM 605 O O B MET A 1 81 ? -9.659 2.622 7.856 0.50 13.68 73 MET A O 1
ATOM 614 N N . ALA A 1 82 ? -11.858 2.097 7.831 1.00 12.28 74 ALA A N 1
ATOM 615 C CA . ALA A 1 82 ? -12.094 2.675 9.186 1.00 12.66 74 ALA A CA 1
ATOM 616 C C . ALA A 1 82 ? -11.288 1.980 10.285 1.00 13.04 74 ALA A C 1
ATOM 617 O O . ALA A 1 82 ? -10.879 2.633 11.241 1.00 13.21 74 ALA A O 1
ATOM 619 N N . ALA A 1 83 ? -11.013 0.682 10.126 1.00 13.94 75 ALA A N 1
ATOM 620 C CA . ALA A 1 83 ? -10.279 -0.079 11.154 1.00 14.96 75 ALA A CA 1
ATOM 621 C C . ALA A 1 83 ? -8.824 -0.375 10.792 1.00 15.61 75 ALA A C 1
ATOM 622 O O . ALA A 1 83 ? -8.225 -1.249 11.401 1.00 16.76 75 ALA A O 1
ATOM 624 N N . ILE A 1 84 ? -8.256 0.327 9.813 1.00 15.03 76 ILE A N 1
ATOM 625 C CA . ILE A 1 84 ? -6.889 0.028 9.358 1.00 15.72 76 ILE A CA 1
ATOM 626 C C . ILE A 1 84 ? -5.920 1.129 9.762 1.00 16.46 76 ILE A C 1
ATOM 627 O O . ILE A 1 84 ? -5.921 2.224 9.190 1.00 16.23 76 ILE A O 1
ATOM 632 N N A SER A 1 85 ? -5.078 0.830 10.749 0.50 17.42 77 SER A N 1
ATOM 633 N N B SER A 1 85 ? -5.084 0.835 10.749 0.50 17.36 77 SER A N 1
ATOM 634 C CA A SER A 1 85 ? -4.102 1.799 11.235 0.50 18.09 77 SER A CA 1
ATOM 635 C CA B SER A 1 85 ? -4.135 1.813 11.258 0.50 17.96 77 SER A CA 1
ATOM 636 C C A SER A 1 85 ? -3.255 2.330 10.094 0.50 18.24 77 SER A C 1
ATOM 637 C C B SER A 1 85 ? -3.223 2.321 10.143 0.50 18.22 77 SER A C 1
ATOM 638 O O A SER A 1 85 ? -2.831 1.570 9.211 0.50 18.68 77 SER A O 1
ATOM 639 O O B SER A 1 85 ? -2.726 1.530 9.328 0.50 18.74 77 SER A O 1
ATOM 644 N N . GLY A 1 86 ? -3.021 3.639 10.109 1.00 18.20 78 GLY A N 1
ATOM 645 C CA . GLY A 1 86 ? -2.207 4.287 9.086 1.00 18.83 78 GLY A CA 1
ATOM 646 C C . GLY A 1 86 ? -2.966 4.928 7.943 1.00 18.35 78 GLY A C 1
ATOM 647 O O . GLY A 1 86 ? -2.374 5.710 7.196 1.00 18.22 78 GLY A O 1
ATOM 648 N N . ARG A 1 87 ? -4.265 4.614 7.805 1.00 17.13 79 ARG A N 1
ATOM 649 C CA . ARG A 1 87 ? -5.092 5.188 6.754 1.00 16.79 79 ARG A CA 1
ATOM 650 C C . ARG A 1 87 ? -6.051 6.268 7.271 1.00 15.38 79 ARG A C 1
ATOM 651 O O . ARG A 1 87 ? -7.038 6.584 6.635 1.00 14.11 79 ARG A O 1
ATOM 659 N N . GLU A 1 88 ? -5.713 6.868 8.405 1.00 15.21 80 GLU A N 1
ATOM 660 C CA . GLU A 1 88 ? -6.609 7.795 9.064 1.00 15.10 80 GLU A CA 1
ATOM 661 C C . GLU A 1 88 ? -6.852 9.082 8.272 1.00 14.92 80 GLU A C 1
ATOM 662 O O . GLU A 1 88 ? -8.000 9.523 8.175 1.00 13.62 80 GLU A O 1
ATOM 668 N N . GLN A 1 89 ? -5.798 9.682 7.707 1.00 15.15 81 GLN A N 1
ATOM 669 C CA . GLN A 1 89 ? -5.984 10.923 6.943 1.00 15.46 81 GLN A CA 1
ATOM 670 C C . GLN A 1 89 ? -6.849 10.620 5.727 1.00 14.17 81 GLN A C 1
ATOM 671 O O . GLN A 1 89 ? -7.751 11.385 5.391 1.00 13.51 81 GLN A O 1
ATOM 677 N N . GLU A 1 90 ? -6.585 9.487 5.091 1.00 14.37 82 GLU A N 1
ATOM 678 C CA . GLU A 1 90 ? -7.418 9.007 3.989 1.00 14.24 82 GLU A CA 1
ATOM 679 C C . GLU A 1 90 ? -8.889 8.856 4.398 1.00 13.39 82 GLU A C 1
ATOM 680 O O . GLU A 1 90 ? -9.799 9.363 3.732 1.00 13.24 82 GLU A O 1
ATOM 686 N N . PHE A 1 91 ? -9.126 8.182 5.517 1.00 12.80 83 PHE A N 1
ATOM 687 C CA . PHE A 1 91 ? -10.477 8.061 6.035 1.00 11.65 83 PHE A CA 1
ATOM 688 C C . PHE A 1 91 ? -11.137 9.437 6.280 1.00 11.12 83 PHE A C 1
ATOM 689 O O . PHE A 1 91 ? -12.304 9.654 5.887 1.00 10.17 83 PHE A O 1
ATOM 697 N N . ARG A 1 92 ? -10.396 10.342 6.907 1.00 11.40 84 ARG A N 1
ATOM 698 C CA . ARG A 1 92 ? -10.869 11.702 7.200 1.00 12.23 84 ARG A CA 1
ATOM 699 C C . ARG A 1 92 ? -11.210 12.492 5.941 1.00 13.26 84 ARG A C 1
ATOM 700 O O . ARG A 1 92 ? -12.278 13.134 5.859 1.00 13.98 84 ARG A O 1
ATOM 708 N N . ASP A 1 93 ? -10.344 12.402 4.949 1.00 13.73 85 ASP A N 1
ATOM 709 C CA . ASP A 1 93 ? -10.616 13.040 3.670 1.00 15.02 85 ASP A CA 1
ATOM 710 C C . ASP A 1 93 ? -11.865 12.446 3.004 1.00 13.86 85 ASP A C 1
ATOM 711 O O . ASP A 1 93 ? -12.649 13.159 2.390 1.00 14.56 85 ASP A O 1
ATOM 716 N N . ASN A 1 94 ? -12.066 11.146 3.166 1.00 13.26 86 ASN A N 1
ATOM 717 C CA . ASN A 1 94 ? -13.252 10.466 2.602 1.00 12.28 86 ASN A CA 1
ATOM 718 C C . ASN A 1 94 ? -14.546 10.864 3.308 1.00 12.47 86 ASN A C 1
ATOM 719 O O . ASN A 1 94 ? -15.643 10.848 2.714 1.00 11.20 86 ASN A O 1
ATOM 724 N N . VAL A 1 95 ? -14.452 11.264 4.569 1.00 12.80 87 VAL A N 1
ATOM 725 C CA . VAL A 1 95 ? -15.617 11.789 5.261 1.00 13.85 87 VAL A CA 1
ATOM 726 C C . VAL A 1 95 ? -16.128 13.074 4.620 1.00 14.48 87 VAL A C 1
ATOM 727 O O . VAL A 1 95 ? -17.342 13.254 4.503 1.00 13.49 87 VAL A O 1
ATOM 731 N N A ASP A 1 96 ? -15.207 13.953 4.221 0.50 15.19 88 ASP A N 1
ATOM 732 N N B ASP A 1 96 ? -15.229 13.962 4.201 0.50 15.45 88 ASP A N 1
ATOM 733 C CA A ASP A 1 96 ? -15.559 15.201 3.534 0.50 15.82 88 ASP A CA 1
ATOM 734 C CA B ASP A 1 96 ? -15.655 15.214 3.568 0.50 16.30 88 ASP A CA 1
ATOM 735 C C A ASP A 1 96 ? -16.345 14.926 2.256 0.50 15.33 88 ASP A C 1
ATOM 736 C C B ASP A 1 96 ? -16.343 14.956 2.222 0.50 15.61 88 ASP A C 1
ATOM 737 O O A ASP A 1 96 ? -17.355 15.581 1.981 0.50 14.99 88 ASP A O 1
ATOM 738 O O B ASP A 1 96 ? -17.292 15.656 1.862 0.50 15.33 88 ASP A O 1
ATOM 747 N N . ILE A 1 97 ? -15.864 13.952 1.491 1.00 14.50 89 ILE A N 1
ATOM 748 C CA . ILE A 1 97 ? -16.452 13.563 0.231 1.00 13.63 89 ILE A CA 1
ATOM 749 C C . ILE A 1 97 ? -17.848 12.996 0.472 1.00 12.69 89 ILE A C 1
ATOM 750 O O . ILE A 1 97 ? -18.808 13.415 -0.173 1.00 11.50 89 ILE A O 1
ATOM 755 N N . ALA A 1 98 ? -17.959 12.072 1.434 1.00 11.25 90 ALA A N 1
ATOM 756 C CA . ALA A 1 98 ? -19.275 11.524 1.825 1.00 11.06 90 ALA A CA 1
ATOM 757 C C . ALA A 1 98 ? -20.273 12.608 2.293 1.00 11.49 90 ALA A C 1
ATOM 758 O O . ALA A 1 98 ? -21.441 12.575 1.908 1.00 11.27 90 ALA A O 1
ATOM 760 N N . LEU A 1 99 ? -19.788 13.564 3.081 1.00 12.08 91 LEU A N 1
ATOM 761 C CA . LEU A 1 99 ? -20.592 14.687 3.600 1.00 12.51 91 LEU A CA 1
ATOM 762 C C . LEU A 1 99 ? -21.120 15.553 2.460 1.00 12.92 91 LEU A C 1
ATOM 763 O O . LEU A 1 99 ? -22.311 15.909 2.467 1.00 11.93 91 LEU A O 1
ATOM 768 N N . HIS A 1 100 ? -20.267 15.872 1.486 1.00 12.95 92 HIS A N 1
ATOM 769 C CA . HIS A 1 100 ? -20.692 16.624 0.289 1.00 13.47 92 HIS A CA 1
ATOM 770 C C . HIS A 1 100 ? -21.896 15.979 -0.379 1.00 12.96 92 HIS A C 1
ATOM 771 O O . HIS A 1 100 ? -22.898 16.644 -0.640 1.00 11.88 92 HIS A O 1
ATOM 778 N N . TYR A 1 101 ? -21.816 14.662 -0.609 1.00 11.78 93 TYR A N 1
ATOM 779 C CA . TYR A 1 101 ? -22.936 13.946 -1.184 1.00 11.95 93 TYR A CA 1
ATOM 780 C C . TYR A 1 101 ? -24.134 13.854 -0.245 1.00 11.00 93 TYR A C 1
ATOM 781 O O . TYR A 1 101 ? -25.281 14.007 -0.681 1.00 11.03 93 TYR A O 1
ATOM 790 N N . ALA A 1 102 ? -23.888 13.622 1.036 1.00 10.05 94 ALA A N 1
ATOM 791 C CA . ALA A 1 102 ? -24.991 13.542 2.014 1.00 10.25 94 ALA A CA 1
ATOM 792 C C . ALA A 1 102 ? -25.786 14.840 2.095 1.00 10.92 94 ALA A C 1
ATOM 793 O O . ALA A 1 102 ? -27.007 14.811 2.127 1.00 10.65 94 ALA A O 1
ATOM 795 N N . LEU A 1 103 ? -25.109 15.983 2.070 1.00 11.09 95 LEU A N 1
ATOM 796 C CA . LEU A 1 103 ? -25.839 17.248 2.073 1.00 11.74 95 LEU A CA 1
ATOM 797 C C . LEU A 1 103 ? -26.619 17.451 0.765 1.00 11.99 95 LEU A C 1
ATOM 798 O O . LEU A 1 103 ? -27.795 17.845 0.799 1.00 12.27 95 LEU A O 1
ATOM 803 N N . ALA A 1 104 ? -25.999 17.157 -0.374 1.00 11.56 96 ALA A N 1
ATOM 804 C CA . ALA A 1 104 ? -26.686 17.243 -1.659 1.00 12.26 96 ALA A CA 1
ATOM 805 C C . ALA A 1 104 ? -27.952 16.398 -1.775 1.00 12.33 96 ALA A C 1
ATOM 806 O O . ALA A 1 104 ? -28.946 16.817 -2.392 1.00 12.06 96 ALA A O 1
ATOM 808 N N . LEU A 1 105 ? -27.910 15.196 -1.198 1.00 12.04 97 LEU A N 1
ATOM 809 C CA . LEU A 1 105 ? -29.008 14.251 -1.261 1.00 12.55 97 LEU A CA 1
ATOM 810 C C . LEU A 1 105 ? -29.946 14.282 -0.038 1.00 12.98 97 LEU A C 1
ATOM 811 O O . LEU A 1 105 ? -30.877 13.465 0.040 1.00 13.20 97 LEU A O 1
ATOM 816 N N . ASP A 1 106 ? -29.721 15.235 0.877 1.00 12.79 98 ASP A N 1
ATOM 817 C CA . ASP A 1 106 ? -30.419 15.313 2.170 1.00 13.53 98 ASP A CA 1
ATOM 818 C C . ASP A 1 106 ? -30.486 13.932 2.878 1.00 12.68 98 ASP A C 1
ATOM 819 O O . ASP A 1 106 ? -31.551 13.515 3.371 1.00 12.94 98 ASP A O 1
ATOM 824 N N . CYS A 1 107 ? -29.352 13.237 2.912 1.00 11.29 99 CYS A N 1
ATOM 825 C CA . CYS A 1 107 ? -29.265 11.902 3.507 1.00 11.17 99 CYS A CA 1
ATOM 826 C C . CYS A 1 107 ? -28.737 12.065 4.914 1.00 11.91 99 CYS A C 1
ATOM 827 O O . CYS A 1 107 ? -27.737 12.781 5.130 1.00 12.35 99 CYS A O 1
ATOM 830 N N A ARG A 1 108 ? -29.430 11.426 5.859 0.50 11.72 100 ARG A N 1
ATOM 831 N N B ARG A 1 108 ? -29.386 11.416 5.868 0.50 11.63 100 ARG A N 1
ATOM 832 C CA A ARG A 1 108 ? -29.192 11.546 7.289 0.50 12.05 100 ARG A CA 1
ATOM 833 C CA B ARG A 1 108 ? -29.070 11.587 7.266 0.50 11.87 100 ARG A CA 1
ATOM 834 C C A ARG A 1 108 ? -28.352 10.396 7.884 0.50 11.97 100 ARG A C 1
ATOM 835 C C B ARG A 1 108 ? -28.370 10.381 7.894 0.50 11.90 100 ARG A C 1
ATOM 836 O O A ARG A 1 108 ? -28.033 10.416 9.079 0.50 11.39 100 ARG A O 1
ATOM 837 O O B ARG A 1 108 ? -28.152 10.353 9.112 0.50 11.37 100 ARG A O 1
ATOM 852 N N . THR A 1 109 ? -27.999 9.405 7.064 1.00 11.16 101 THR A N 1
ATOM 853 C CA . THR A 1 109 ? -27.367 8.162 7.562 1.00 11.88 101 THR A CA 1
ATOM 854 C C . THR A 1 109 ? -26.308 7.659 6.578 1.00 10.91 101 THR A C 1
ATOM 855 O O . THR A 1 109 ? -26.590 7.519 5.400 1.00 10.86 101 THR A O 1
ATOM 859 N N . LEU A 1 110 ? -25.096 7.404 7.076 1.00 9.57 102 LEU A N 1
ATOM 860 C CA . LEU A 1 110 ? -23.977 6.969 6.251 1.00 9.69 102 LEU A CA 1
ATOM 861 C C . LEU A 1 110 ? -23.334 5.757 6.896 1.00 8.73 102 LEU A C 1
ATOM 862 O O . LEU A 1 110 ? -23.146 5.749 8.124 1.00 11.14 102 LEU A O 1
ATOM 867 N N . HIS A 1 111 ? -23.003 4.757 6.090 1.00 8.71 103 HIS A N 1
ATOM 868 C CA . HIS A 1 111 ? -22.267 3.585 6.541 1.00 8.12 103 HIS A CA 1
ATOM 869 C C . HIS A 1 111 ? -20.762 3.766 6.275 1.00 8.00 103 HIS A C 1
ATOM 870 O O . HIS A 1 111 ? -20.342 3.946 5.125 1.00 9.46 103 HIS A O 1
ATOM 877 N N . ALA A 1 112 ? -19.964 3.743 7.335 1.00 9.37 104 ALA A N 1
ATOM 878 C CA . ALA A 1 112 ? -18.503 3.760 7.209 1.00 10.18 104 ALA A CA 1
ATOM 879 C C . ALA A 1 112 ? -17.965 2.335 7.278 1.00 10.47 104 ALA A C 1
ATOM 880 O O . ALA A 1 112 ? -18.019 1.709 8.340 1.00 10.52 104 ALA A O 1
ATOM 882 N N . MET A 1 113 ? -17.444 1.840 6.162 1.00 10.23 105 MET A N 1
ATOM 883 C CA . MET A 1 113 ? -16.888 0.490 6.081 1.00 10.89 105 MET A CA 1
ATOM 884 C C . MET A 1 113 ? -15.535 0.397 6.807 1.00 10.93 105 MET A C 1
ATOM 885 O O . MET A 1 113 ? -14.763 1.366 6.859 1.00 10.68 105 MET A O 1
ATOM 890 N N . SER A 1 114 ? -15.255 -0.775 7.359 1.00 11.32 106 SER A N 1
ATOM 891 C CA . SER A 1 114 ? -14.112 -0.956 8.257 1.00 11.87 106 SER A CA 1
ATOM 892 C C . SER A 1 114 ? -12.860 -1.563 7.623 1.00 12.69 106 SER A C 1
ATOM 893 O O . SER A 1 114 ? -11.744 -1.300 8.082 1.00 12.93 106 SER A O 1
ATOM 896 N N . GLY A 1 115 ? -13.039 -2.413 6.614 1.00 13.09 107 GLY A N 1
ATOM 897 C CA . GLY A 1 115 ? -11.914 -3.027 5.915 1.00 13.92 107 GLY A CA 1
ATOM 898 C C . GLY A 1 115 ? -11.760 -4.491 6.273 1.00 15.04 107 GLY A C 1
ATOM 899 O O . GLY A 1 115 ? -12.328 -4.972 7.264 1.00 14.38 107 GLY A O 1
ATOM 900 N N . ILE A 1 116 ? -10.978 -5.183 5.449 1.00 16.53 108 ILE A N 1
ATOM 901 C CA . ILE A 1 116 ? -10.479 -6.522 5.737 1.00 17.37 108 ILE A CA 1
ATOM 902 C C . ILE A 1 116 ? -9.265 -6.364 6.667 1.00 18.69 108 ILE A C 1
ATOM 903 O O . ILE A 1 116 ? -8.225 -5.812 6.244 1.00 19.73 108 ILE A O 1
ATOM 908 N N . THR A 1 117 ? -9.395 -6.857 7.900 1.00 17.85 109 THR A N 1
ATOM 909 C CA . THR A 1 117 ? -8.380 -6.697 8.952 1.00 19.28 109 THR A CA 1
ATOM 910 C C . THR A 1 117 ? -7.709 -8.007 9.399 1.00 20.52 109 THR A C 1
ATOM 911 O O . THR A 1 117 ? -6.905 -8.007 10.343 1.00 21.76 109 THR A O 1
ATOM 915 N N A GLU A 1 118 ? -8.035 -9.113 8.731 0.50 24.60 110 GLU A N 1
ATOM 916 N N B GLU A 1 118 ? -8.034 -9.110 8.734 0.50 24.48 110 GLU A N 1
ATOM 917 C CA A GLU A 1 118 ? -7.393 -10.398 8.996 0.50 26.99 110 GLU A CA 1
ATOM 918 C CA B GLU A 1 118 ? -7.411 -10.394 9.018 0.50 26.76 110 GLU A CA 1
ATOM 919 C C A GLU A 1 118 ? -5.882 -10.242 8.846 0.50 27.79 110 GLU A C 1
ATOM 920 C C B GLU A 1 118 ? -5.893 -10.265 8.839 0.50 27.71 110 GLU A C 1
ATOM 921 O O A GLU A 1 118 ? -5.414 -9.647 7.880 0.50 27.65 110 GLU A O 1
ATOM 922 O O B GLU A 1 118 ? -5.433 -9.709 7.846 0.50 27.62 110 GLU A O 1
ATOM 933 N N . GLY A 1 119 ? -5.126 -10.749 9.814 1.00 29.13 111 GLY A N 1
ATOM 934 C CA . GLY A 1 119 ? -3.660 -10.634 9.786 1.00 30.38 111 GLY A CA 1
ATOM 935 C C . GLY A 1 119 ? -3.121 -9.327 10.362 1.00 29.63 111 GLY A C 1
ATOM 936 O O . GLY A 1 119 ? -1.898 -9.142 10.463 1.00 31.26 111 GLY A O 1
ATOM 937 N N . LEU A 1 120 ? -4.009 -8.417 10.746 1.00 26.63 112 LEU A N 1
ATOM 938 C CA . LEU A 1 120 ? -3.596 -7.219 11.470 1.00 25.75 112 LEU A CA 1
ATOM 939 C C . LEU A 1 120 ? -3.810 -7.427 12.967 1.00 25.74 112 LEU A C 1
ATOM 940 O O . LEU A 1 120 ? -4.565 -8.315 13.382 1.00 25.04 112 LEU A O 1
ATOM 945 N N . ASP A 1 121 ? -3.118 -6.623 13.774 1.00 25.86 113 ASP A N 1
ATOM 946 C CA . ASP A 1 121 ? -3.282 -6.665 15.228 1.00 26.22 113 ASP A CA 1
ATOM 947 C C . ASP A 1 121 ? -4.683 -6.150 15.627 1.00 24.48 113 ASP A C 1
ATOM 948 O O . ASP A 1 121 ? -5.062 -5.022 15.294 1.00 22.75 113 ASP A O 1
ATOM 953 N N . ARG A 1 122 ? -5.450 -6.989 16.321 1.00 24.49 114 ARG A N 1
ATOM 954 C CA . ARG A 1 122 ? -6.848 -6.680 16.623 1.00 23.31 114 ARG A CA 1
ATOM 955 C C . ARG A 1 122 ? -6.992 -5.411 17.454 1.00 22.64 114 ARG A C 1
ATOM 956 O O . ARG A 1 122 ? -7.845 -4.580 17.168 1.00 21.14 114 ARG A O 1
ATOM 964 N N . LYS A 1 123 ? -6.150 -5.253 18.471 1.00 24.46 115 LYS A N 1
ATOM 965 C CA . LYS A 1 123 ? -6.216 -4.084 19.330 1.00 24.49 115 LYS A CA 1
ATOM 966 C C . LYS A 1 123 ? -5.954 -2.792 18.541 1.00 22.40 115 LYS A C 1
ATOM 967 O O . LYS A 1 123 ? -6.659 -1.810 18.731 1.00 20.82 115 LYS A O 1
ATOM 973 N N . ALA A 1 124 ? -4.955 -2.796 17.662 1.00 22.55 116 ALA A N 1
ATOM 974 C CA . ALA A 1 124 ? -4.664 -1.619 16.825 1.00 21.80 116 ALA A CA 1
ATOM 975 C C . ALA A 1 124 ? -5.867 -1.304 15.941 1.00 19.14 116 ALA A C 1
ATOM 976 O O . ALA A 1 124 ? -6.215 -0.132 15.738 1.00 17.92 116 ALA A O 1
ATOM 978 N N . CYS A 1 125 ? -6.501 -2.342 15.411 1.00 18.50 117 CYS A N 1
ATOM 979 C CA . CYS A 1 125 ? -7.651 -2.135 14.535 1.00 17.05 117 CYS A CA 1
ATOM 980 C C . CYS A 1 125 ? -8.837 -1.504 15.254 1.00 16.51 117 CYS A C 1
ATOM 981 O O . CYS A 1 125 ? -9.483 -0.581 14.724 1.00 14.96 117 CYS A O 1
ATOM 984 N N . GLU A 1 126 ? -9.131 -2.019 16.442 1.00 16.64 118 GLU A N 1
ATOM 985 C CA . GLU A 1 126 ? -10.228 -1.502 17.252 1.00 16.60 118 GLU A CA 1
ATOM 986 C C . GLU A 1 126 ? -9.959 -0.071 17.691 1.00 16.55 118 GLU A C 1
ATOM 987 O O . GLU A 1 126 ? -10.865 0.737 17.692 1.00 14.46 118 GLU A O 1
ATOM 993 N N . GLU A 1 127 ? -8.713 0.224 18.054 1.00 17.85 119 GLU A N 1
ATOM 994 C CA . GLU A 1 127 ? -8.315 1.581 18.413 1.00 18.89 119 GLU A CA 1
ATOM 995 C C . GLU A 1 127 ? -8.499 2.554 17.252 1.00 16.98 119 GLU A C 1
ATOM 996 O O . GLU A 1 127 ? -8.990 3.668 17.445 1.00 16.87 119 GLU A O 1
ATOM 1002 N N . THR A 1 128 ? -8.131 2.114 16.055 1.00 16.15 120 THR A N 1
ATOM 1003 C CA . THR A 1 128 ? -8.227 2.959 14.857 1.00 15.09 120 THR A CA 1
ATOM 1004 C C . THR A 1 128 ? -9.692 3.165 14.474 1.00 13.78 120 THR A C 1
ATOM 1005 O O . THR A 1 128 ? -10.097 4.278 14.111 1.00 12.11 120 THR A O 1
ATOM 1009 N N . PHE A 1 129 ? -10.482 2.099 14.590 1.00 13.01 121 PHE A N 1
ATOM 1010 C CA . PHE A 1 129 ? -11.943 2.179 14.411 1.00 12.65 121 PHE A CA 1
ATOM 1011 C C . PHE A 1 129 ? -12.550 3.271 15.288 1.00 12.51 121 PHE A C 1
ATOM 1012 O O . PHE A 1 129 ? -13.304 4.114 14.800 1.00 1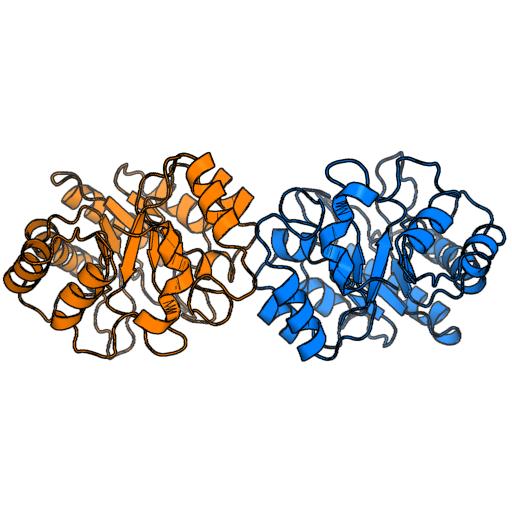1.51 121 PHE A O 1
ATOM 1020 N N . ILE A 1 130 ? -12.201 3.267 16.576 1.00 13.09 122 ILE A N 1
ATOM 1021 C CA . ILE A 1 130 ? -12.739 4.239 17.542 1.00 13.05 122 ILE A CA 1
ATOM 1022 C C . ILE A 1 130 ? -12.353 5.666 17.142 1.00 12.38 122 ILE A C 1
ATOM 1023 O O . ILE A 1 130 ? -13.194 6.575 17.098 1.00 11.05 122 ILE A O 1
ATOM 1028 N N . GLU A 1 131 ? -11.081 5.872 16.801 1.00 12.95 123 GLU A N 1
ATOM 1029 C CA . GLU A 1 131 ? -10.649 7.198 16.423 1.00 13.16 123 GLU A CA 1
ATOM 1030 C C . GLU A 1 131 ? -11.376 7.677 15.189 1.00 12.07 123 GLU A C 1
ATOM 1031 O O . GLU A 1 131 ? -11.782 8.850 15.132 1.00 12.76 123 GLU A O 1
ATOM 1037 N N . ASN A 1 132 ? -11.503 6.797 14.196 1.00 11.37 124 ASN A N 1
ATOM 1038 C CA . ASN A 1 132 ? -12.119 7.181 12.920 1.00 11.45 124 ASN A CA 1
ATOM 1039 C C . ASN A 1 132 ? -13.623 7.466 13.036 1.00 10.24 124 ASN A C 1
ATOM 1040 O O . ASN A 1 132 ? -14.160 8.448 12.470 1.00 10.29 124 ASN A O 1
ATOM 1045 N N . PHE A 1 133 ? -14.301 6.607 13.784 1.00 11.22 125 PHE A N 1
ATOM 1046 C CA . PHE A 1 133 ? -15.735 6.775 14.059 1.00 10.41 125 PHE A CA 1
ATOM 1047 C C . PHE A 1 133 ? -15.984 8.013 14.899 1.00 10.93 125 PHE A C 1
ATOM 1048 O O . PHE A 1 133 ? -16.943 8.722 14.671 1.00 10.46 125 PHE A O 1
ATOM 1056 N N . ARG A 1 134 ? -15.123 8.304 15.869 1.00 10.82 126 ARG A N 1
ATOM 1057 C CA . ARG A 1 134 ? -15.278 9.563 16.611 1.00 12.10 126 ARG A CA 1
ATOM 1058 C C . ARG A 1 134 ? -15.128 10.792 15.716 1.00 11.42 126 ARG A C 1
ATOM 1059 O O . ARG A 1 134 ? -15.915 11.760 15.850 1.00 12.52 126 ARG A O 1
ATOM 1067 N N . TYR A 1 135 ? -14.129 10.771 14.824 1.00 11.18 127 TYR A N 1
ATOM 1068 C CA . TYR A 1 135 ? -13.913 11.879 13.882 1.00 12.15 127 TYR A CA 1
ATOM 1069 C C . TYR A 1 135 ? -15.154 12.033 13.002 1.00 11.62 127 TYR A C 1
ATOM 1070 O O . TYR A 1 135 ? -15.687 13.125 12.845 1.00 11.66 127 TYR A O 1
ATOM 1079 N N . ALA A 1 136 ? -15.643 10.927 12.452 1.00 10.31 128 ALA A N 1
ATOM 1080 C CA . ALA A 1 136 ? -16.799 10.997 11.568 1.00 9.52 128 ALA A CA 1
ATOM 1081 C C . ALA A 1 136 ? -18.024 11.542 12.318 1.00 10.49 128 ALA A C 1
ATOM 1082 O O . ALA A 1 136 ? -18.772 12.354 11.790 1.00 11.98 128 ALA A O 1
ATOM 1084 N N . ALA A 1 137 ? -18.226 11.055 13.542 1.00 10.22 129 ALA A N 1
ATOM 1085 C CA . ALA A 1 137 ? -19.350 11.471 14.373 1.00 10.14 129 ALA A CA 1
ATOM 1086 C C . ALA A 1 137 ? -19.272 12.959 14.578 1.00 11.14 129 ALA A C 1
ATOM 1087 O O . ALA A 1 137 ? -20.262 13.649 14.458 1.00 11.02 129 ALA A O 1
ATOM 1089 N N . ASP A 1 138 ? -18.074 13.454 14.870 1.00 10.95 130 ASP A N 1
ATOM 1090 C CA . ASP A 1 138 ? -17.906 14.879 15.205 1.00 12.71 130 ASP A CA 1
ATOM 1091 C C . ASP A 1 138 ? -18.143 15.788 14.007 1.00 13.06 130 ASP A C 1
ATOM 1092 O O . ASP A 1 138 ? -18.664 16.916 14.155 1.00 13.21 130 ASP A O 1
ATOM 1097 N N . LYS A 1 139 ? -17.729 15.319 12.834 1.00 14.01 131 LYS A N 1
ATOM 1098 C CA . LYS A 1 139 ? -17.885 16.074 11.587 1.00 14.41 131 LYS A CA 1
ATOM 1099 C C . LYS A 1 139 ? -19.327 16.051 11.118 1.00 13.15 131 LYS A C 1
ATOM 1100 O O . LYS A 1 139 ? -19.808 17.033 10.547 1.00 13.67 131 LYS A O 1
ATOM 1106 N N . LEU A 1 140 ? -20.018 14.935 11.365 1.00 11.89 132 LEU A N 1
ATOM 1107 C CA . LEU A 1 140 ? -21.400 14.761 10.896 1.00 11.76 132 LEU A CA 1
ATOM 1108 C C . LEU A 1 140 ? -22.484 15.337 11.839 1.00 11.44 132 LEU A C 1
ATOM 1109 O O . LEU A 1 140 ? -23.584 15.662 11.382 1.00 11.84 132 LEU A O 1
ATOM 1114 N N . ALA A 1 141 ? -22.183 15.429 13.133 1.00 11.68 133 ALA A N 1
ATOM 1115 C CA . ALA A 1 141 ? -23.168 15.880 14.151 1.00 11.25 133 ALA A CA 1
ATOM 1116 C C . ALA A 1 141 ? -23.771 17.260 13.854 1.00 11.72 133 ALA A C 1
ATOM 1117 O O . ALA A 1 141 ? -24.958 17.452 14.083 1.00 11.92 133 ALA A O 1
ATOM 1119 N N . PRO A 1 142 ? -22.973 18.211 13.337 1.00 12.80 134 PRO A N 1
ATOM 1120 C CA . PRO A 1 142 ? -23.525 19.539 13.028 1.00 13.10 134 PRO A CA 1
ATOM 1121 C C . PRO A 1 142 ? -24.642 19.522 11.988 1.00 13.24 134 PRO A C 1
ATOM 1122 O O . PRO A 1 142 ? -25.429 20.489 11.880 1.00 13.85 134 PRO A O 1
ATOM 1126 N N . HIS A 1 143 ? -24.655 18.458 11.199 1.00 11.92 135 HIS A N 1
ATOM 1127 C CA . HIS A 1 143 ? -25.614 18.254 10.124 1.00 12.50 135 HIS A CA 1
ATOM 1128 C C . HIS A 1 143 ? -26.696 17.213 10.428 1.00 12.49 135 HIS A C 1
ATOM 1129 O O . HIS A 1 143 ? -27.517 16.880 9.554 1.00 12.27 135 HIS A O 1
ATOM 1136 N N . GLY A 1 144 ? -26.703 16.713 11.673 1.00 11.94 136 GLY A N 1
ATOM 1137 C CA . GLY A 1 144 ? -27.693 15.756 12.110 1.00 12.09 136 GLY A CA 1
ATOM 1138 C C . GLY A 1 144 ? -27.535 14.411 11.409 1.00 11.15 136 GLY A C 1
ATOM 1139 O O . GLY A 1 144 ? -28.517 13.686 11.261 1.00 11.93 136 GLY A O 1
ATOM 1140 N N . ILE A 1 145 ? -26.322 14.119 10.937 1.00 9.49 137 ILE A N 1
ATOM 1141 C CA . ILE A 1 145 ? -26.056 12.861 10.207 1.00 10.16 137 ILE A CA 1
ATOM 1142 C C . ILE A 1 145 ? -25.478 11.821 11.154 1.00 9.43 137 ILE A C 1
ATOM 1143 O O . ILE A 1 145 ? -24.591 12.119 11.976 1.00 11.19 137 ILE A O 1
ATOM 1148 N N . THR A 1 146 ? -25.975 10.585 11.042 1.00 10.04 138 THR A N 1
ATOM 1149 C CA . THR A 1 146 ? -25.512 9.459 11.848 1.00 9.76 138 THR A CA 1
ATOM 1150 C C . THR A 1 146 ? -24.576 8.579 10.990 1.00 9.42 138 THR A C 1
ATOM 1151 O O . THR A 1 146 ? -24.809 8.402 9.800 1.00 9.38 138 THR A O 1
ATOM 1155 N N . VAL A 1 147 ? -23.490 8.080 11.589 1.00 8.33 139 VAL A N 1
ATOM 1156 C CA . VAL A 1 147 ? -22.591 7.127 10.936 1.00 8.03 139 VAL A CA 1
ATOM 1157 C C . VAL A 1 147 ? -22.810 5.740 11.515 1.00 8.14 139 VAL A C 1
ATOM 1158 O O . VAL A 1 147 ? -22.893 5.578 12.738 1.00 8.30 139 VAL A O 1
ATOM 1162 N N . LEU A 1 148 ? -22.865 4.739 10.641 1.00 7.80 140 LEU A N 1
ATOM 1163 C CA . LEU A 1 148 ? -23.129 3.377 11.069 1.00 7.40 140 LEU A CA 1
ATOM 1164 C C . LEU A 1 148 ? -21.992 2.429 10.812 1.00 8.43 140 LEU A C 1
ATOM 1165 O O . LEU A 1 148 ? -21.235 2.570 9.840 1.00 8.30 140 LEU A O 1
ATOM 1170 N N . VAL A 1 149 ? -21.931 1.417 11.679 1.00 8.25 141 VAL A N 1
ATOM 1171 C CA . VAL A 1 149 ? -21.085 0.241 11.487 1.00 8.70 141 VAL A CA 1
ATOM 1172 C C . VAL A 1 149 ? -22.013 -0.912 11.145 1.00 8.02 141 VAL A C 1
ATOM 1173 O O . VAL A 1 149 ? -23.037 -1.111 11.822 1.00 9.59 141 VAL A O 1
ATOM 1177 N N . GLU A 1 150 ? -21.660 -1.669 10.103 1.00 8.83 142 GLU A N 1
ATOM 1178 C CA . GLU A 1 150 ? -22.470 -2.817 9.654 1.00 8.71 142 GLU A CA 1
ATOM 1179 C C . GLU A 1 150 ? -21.716 -4.131 9.784 1.00 9.80 142 GLU A C 1
ATOM 1180 O O . GLU A 1 150 ? -20.810 -4.397 8.989 1.00 10.39 142 GLU A O 1
ATOM 1186 N N . PRO A 1 151 ? -22.101 -4.960 10.758 1.00 9.43 143 PRO A N 1
ATOM 1187 C CA . PRO A 1 151 ? -21.547 -6.333 10.772 1.00 10.73 143 PRO A CA 1
ATOM 1188 C C . PRO A 1 151 ? -21.917 -7.077 9.492 1.00 11.19 143 PRO A C 1
ATOM 1189 O O . PRO A 1 151 ? -23.068 -7.027 9.054 1.00 11.29 143 PRO A O 1
ATOM 1193 N N . LEU A 1 152 ? -20.940 -7.774 8.916 1.00 11.99 144 LEU A N 1
ATOM 1194 C CA . LEU A 1 152 ? -21.153 -8.569 7.718 1.00 12.39 144 LEU A CA 1
ATOM 1195 C C . LEU A 1 152 ? -21.151 -10.059 8.115 1.00 13.79 144 LEU A C 1
ATOM 1196 O O . LEU A 1 152 ? -21.534 -10.396 9.254 1.00 15.27 144 LEU A O 1
ATOM 1201 N N . ASN A 1 153 ? -20.857 -10.959 7.195 1.00 13.87 145 ASN A N 1
ATOM 1202 C CA . ASN A 1 153 ? -20.697 -12.360 7.560 1.00 13.51 145 ASN A CA 1
ATOM 1203 C C . ASN A 1 153 ? -19.436 -12.900 6.899 1.00 14.54 145 ASN A C 1
ATOM 1204 O O . ASN A 1 153 ? -18.966 -12.345 5.902 1.00 13.56 145 ASN A O 1
ATOM 1209 N N . THR A 1 154 ? -18.912 -13.999 7.441 1.00 15.14 146 THR A N 1
ATOM 1210 C CA . THR A 1 154 ? -17.599 -14.521 7.061 1.00 16.93 146 THR A CA 1
ATOM 1211 C C . THR A 1 154 ? -17.632 -15.414 5.814 1.00 17.36 146 THR A C 1
ATOM 1212 O O . THR A 1 154 ? -16.587 -15.811 5.283 1.00 17.15 146 THR A O 1
ATOM 1216 N N . ARG A 1 155 ? -18.831 -15.739 5.341 1.00 16.63 147 ARG A N 1
ATOM 1217 C CA . ARG A 1 155 ? -18.966 -16.464 4.108 1.00 17.37 147 ARG A CA 1
ATOM 1218 C C . ARG A 1 155 ? -18.891 -15.518 2.936 1.00 17.81 147 ARG A C 1
ATOM 1219 O O . ARG A 1 155 ? -18.148 -15.751 1.972 1.00 18.90 147 ARG A O 1
ATOM 1227 N N . ASN A 1 156 ? -19.651 -14.432 3.006 1.00 16.38 148 ASN A N 1
ATOM 1228 C CA . ASN A 1 156 ? -19.629 -13.428 1.938 1.00 17.07 148 ASN A CA 1
ATOM 1229 C C . ASN A 1 156 ? -18.460 -12.450 2.008 1.00 17.68 148 ASN A C 1
ATOM 1230 O O . ASN A 1 156 ? -18.035 -11.975 0.969 1.00 18.99 148 ASN A O 1
ATOM 1235 N N . MET A 1 157 ? -17.947 -12.149 3.208 1.00 17.97 149 MET A N 1
ATOM 1236 C CA . MET A 1 157 ? -16.832 -11.207 3.372 1.00 18.44 149 MET A CA 1
ATOM 1237 C C . MET A 1 157 ? -15.769 -11.761 4.332 1.00 19.14 149 MET A C 1
ATOM 1238 O O . MET A 1 157 ? -15.577 -11.238 5.433 1.00 17.30 149 MET A O 1
ATOM 1243 N N . PRO A 1 158 ? -15.073 -12.839 3.921 1.00 19.56 150 PRO A N 1
ATOM 1244 C CA . PRO A 1 158 ? -14.077 -13.413 4.833 1.00 20.69 150 PRO A CA 1
ATOM 1245 C C . PRO A 1 158 ? -13.005 -12.393 5.201 1.00 20.01 150 PRO A C 1
ATOM 1246 O O . PRO A 1 158 ? -12.535 -11.661 4.339 1.00 20.32 150 PRO A O 1
ATOM 1250 N N . GLY A 1 159 ? -12.640 -12.349 6.477 1.00 19.39 151 GLY A N 1
ATOM 1251 C CA . GLY A 1 159 ? -11.583 -11.461 6.956 1.00 19.54 151 GLY A CA 1
ATOM 1252 C C . GLY A 1 159 ? -12.043 -10.054 7.281 1.00 17.35 151 GLY A C 1
ATOM 1253 O O . GLY A 1 159 ? -11.241 -9.232 7.721 1.00 18.52 151 GLY A O 1
ATOM 1254 N N . TYR A 1 160 ? -13.333 -9.778 7.099 1.00 15.62 152 TYR A N 1
ATOM 1255 C CA . TYR A 1 160 ? -13.885 -8.475 7.470 1.00 13.95 152 TYR A CA 1
ATOM 1256 C C . TYR A 1 160 ? -13.765 -8.210 8.977 1.00 14.15 152 TYR A C 1
ATOM 1257 O O . TYR A 1 160 ? -13.897 -9.125 9.809 1.00 14.19 152 TYR A O 1
ATOM 1266 N N . PHE A 1 161 ? -13.527 -6.951 9.305 1.00 12.83 153 PHE A N 1
ATOM 1267 C CA . PHE A 1 161 ? -13.307 -6.497 10.684 1.00 13.51 153 PHE A CA 1
ATOM 1268 C C . PHE A 1 161 ? -14.400 -6.893 11.665 1.00 13.25 153 PHE A C 1
ATOM 1269 O O . PHE A 1 161 ? -14.084 -7.338 12.753 1.00 14.41 153 PHE A O 1
ATOM 1277 N N . ILE A 1 162 ? -15.668 -6.711 11.283 1.00 12.15 154 ILE A N 1
ATOM 1278 C CA . ILE A 1 162 ? -16.780 -6.851 12.227 1.00 12.30 154 ILE A CA 1
ATOM 1279 C C . ILE A 1 162 ? -17.903 -7.692 11.611 1.00 11.96 154 ILE A C 1
ATOM 1280 O O . ILE A 1 162 ? -18.431 -7.378 10.532 1.00 10.59 154 ILE A O 1
AT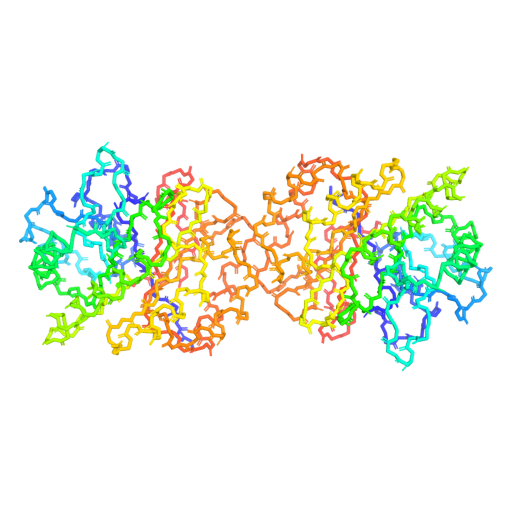OM 1285 N N . VAL A 1 163 ? -18.197 -8.814 12.266 1.00 12.92 155 VAL A N 1
ATOM 1286 C CA . VAL A 1 163 ? -19.174 -9.790 11.747 1.00 12.60 155 VAL A CA 1
ATOM 1287 C C . VAL A 1 163 ? -20.172 -10.277 12.815 1.00 13.40 155 VAL A C 1
ATOM 1288 O O . VAL A 1 163 ? -20.925 -11.244 12.577 1.00 14.34 155 VAL A O 1
ATOM 1292 N N . HIS A 1 164 ? -20.185 -9.645 13.998 1.00 13.47 156 HIS A N 1
ATOM 1293 C CA . HIS A 1 164 ? -21.143 -10.006 15.058 1.00 13.24 156 HIS A CA 1
ATOM 1294 C C . HIS A 1 164 ? -21.860 -8.781 15.599 1.00 11.93 156 HIS A C 1
ATOM 1295 O O . HIS A 1 164 ? -21.232 -7.722 15.838 1.00 11.48 156 HIS A O 1
ATOM 1302 N N . GLN A 1 165 ? -23.174 -8.913 15.783 1.00 11.47 157 GLN A N 1
ATOM 1303 C CA . GLN A 1 165 ? -24.021 -7.754 16.164 1.00 11.18 157 GLN A CA 1
ATOM 1304 C C . GLN A 1 165 ? -23.745 -7.153 17.539 1.00 12.02 157 GLN A C 1
ATOM 1305 O O . GLN A 1 165 ? -23.564 -5.940 17.650 1.00 10.65 157 GLN A O 1
ATOM 1311 N N . LEU A 1 166 ? -23.761 -7.961 18.597 1.00 11.90 158 LEU A N 1
ATOM 1312 C CA . LEU A 1 166 ? -23.565 -7.405 19.936 1.00 12.55 158 LEU A CA 1
ATOM 1313 C C . LEU A 1 166 ? -22.116 -6.925 20.125 1.00 13.24 158 LEU A C 1
ATOM 1314 O O . LEU A 1 166 ? -21.856 -5.995 20.900 1.00 14.20 158 LEU A O 1
ATOM 1319 N N . GLU A 1 167 ? -21.177 -7.531 19.406 1.00 14.06 159 GLU A N 1
ATOM 1320 C CA . GLU A 1 167 ? -19.792 -7.058 19.423 1.00 14.59 159 GLU A CA 1
ATOM 1321 C C . GLU A 1 167 ? -19.755 -5.636 18.851 1.00 13.37 159 GLU A C 1
ATOM 1322 O O . GLU A 1 167 ? -19.032 -4.769 19.362 1.00 13.87 159 GLU A O 1
ATOM 1328 N N . ALA A 1 168 ? -20.535 -5.398 17.798 1.00 12.66 160 ALA A N 1
ATOM 1329 C CA . ALA A 1 168 ? -20.598 -4.063 17.185 1.00 11.67 160 ALA A CA 1
ATOM 1330 C C . ALA A 1 168 ? -21.239 -3.059 18.146 1.00 11.87 160 ALA A C 1
ATOM 1331 O O . ALA A 1 168 ? -20.794 -1.901 18.243 1.00 11.89 160 ALA A O 1
ATOM 1333 N N . VAL A 1 169 ? -22.297 -3.477 18.847 1.00 12.04 161 VAL A N 1
ATOM 1334 C CA . VAL A 1 169 ? -22.914 -2.632 19.878 1.00 11.86 161 VAL A CA 1
ATOM 1335 C C . VAL A 1 169 ? -21.878 -2.221 20.933 1.00 13.25 161 VAL A C 1
ATOM 1336 O O . VAL A 1 169 ? -21.815 -1.057 21.348 1.00 11.55 161 VAL A O 1
ATOM 1340 N N . GLY A 1 170 ? -21.064 -3.179 21.333 1.00 13.93 162 GLY A N 1
ATOM 1341 C CA . GLY A 1 170 ? -19.963 -2.922 22.267 1.00 15.02 162 GLY A CA 1
ATOM 1342 C C . GLY A 1 170 ? -18.945 -1.937 21.734 1.00 14.22 162 GLY A C 1
ATOM 1343 O O . GLY A 1 170 ? -18.479 -1.048 22.489 1.00 15.05 162 GLY A O 1
ATOM 1344 N N . LEU A 1 171 ? -18.593 -2.063 20.456 1.00 13.33 163 LEU A N 1
ATOM 1345 C CA . LEU A 1 171 ? -17.631 -1.133 19.857 1.00 13.69 163 LEU A CA 1
ATOM 1346 C C . LEU A 1 171 ? -18.212 0.276 19.798 1.00 12.42 163 LEU A C 1
ATOM 1347 O O . LEU A 1 171 ? -17.519 1.252 20.065 1.00 12.59 163 LEU A O 1
ATOM 1352 N N . VAL A 1 172 ? -19.486 0.377 19.465 1.00 11.26 164 VAL A N 1
ATOM 1353 C CA . VAL A 1 172 ? -20.167 1.671 19.457 1.00 11.43 164 VAL A CA 1
ATOM 1354 C C . VAL A 1 172 ? -20.219 2.348 20.843 1.00 11.70 164 VAL A C 1
ATOM 1355 O O . VAL A 1 172 ? -20.087 3.566 20.941 1.00 12.06 164 VAL A O 1
ATOM 1359 N N A LYS A 1 173 ? -20.398 1.569 21.906 0.50 12.20 165 LYS A N 1
ATOM 1360 N N B LYS A 1 173 ? -20.395 1.564 21.900 0.50 11.91 165 LYS A N 1
ATOM 1361 C CA A LYS A 1 173 ? -20.358 2.123 23.261 0.50 13.06 165 LYS A CA 1
ATOM 1362 C CA B LYS A 1 173 ? -20.358 2.099 23.258 0.50 12.53 165 LYS A CA 1
ATOM 1363 C C A LYS A 1 173 ? -18.980 2.719 23.568 0.50 13.47 165 LYS A C 1
ATOM 1364 C C B LYS A 1 173 ? -18.985 2.713 23.565 0.50 13.18 165 LYS A C 1
ATOM 1365 O O A LYS A 1 173 ? -18.876 3.769 24.205 0.50 13.10 165 LYS A O 1
ATOM 1366 O O B LYS A 1 173 ? -18.891 3.767 24.196 0.50 12.83 165 LYS A O 1
ATOM 1377 N N . ARG A 1 174 ? -17.925 2.062 23.092 1.00 13.47 166 ARG A N 1
ATOM 1378 C CA . ARG A 1 174 ? -16.573 2.588 23.277 1.00 13.73 166 ARG A CA 1
ATOM 1379 C C . ARG A 1 174 ? -16.346 3.883 22.506 1.00 12.99 166 ARG A C 1
ATOM 1380 O O . ARG A 1 174 ? -15.644 4.768 23.006 1.00 12.90 166 ARG A O 1
ATOM 1388 N N . VAL A 1 175 ? -16.977 4.002 21.334 1.00 11.65 167 VAL A N 1
ATOM 1389 C CA . VAL A 1 175 ? -16.897 5.232 20.500 1.00 11.82 167 VAL A CA 1
ATOM 1390 C C . VAL A 1 175 ? -17.481 6.425 21.270 1.00 12.14 167 VAL A C 1
ATOM 1391 O O . VAL A 1 175 ? -16.921 7.545 21.243 1.00 11.91 167 VAL A O 1
ATOM 1395 N N . ASN A 1 176 ? -18.607 6.186 21.948 1.00 12.42 168 ASN A N 1
ATOM 1396 C CA . ASN A 1 176 ? -19.197 7.149 22.880 1.00 12.64 168 ASN A CA 1
ATOM 1397 C C . ASN A 1 176 ? -19.601 8.442 22.166 1.00 12.52 168 ASN A C 1
ATOM 1398 O O . ASN A 1 176 ? -19.193 9.545 22.561 1.00 11.09 168 ASN A O 1
ATOM 1403 N N . ARG A 1 177 ? -20.414 8.286 21.108 1.00 12.20 169 ARG A N 1
ATOM 1404 C CA . ARG A 1 177 ? -20.969 9.421 20.373 1.00 12.08 169 ARG A CA 1
ATOM 1405 C C . ARG A 1 177 ? -22.426 9.104 20.044 1.00 11.39 169 ARG A C 1
ATOM 1406 O O . ARG A 1 177 ? -22.714 8.028 19.499 1.00 11.20 169 ARG A O 1
ATOM 1414 N N . PRO A 1 178 ? -23.343 10.048 20.342 1.00 10.75 170 PRO A N 1
ATOM 1415 C CA . PRO A 1 178 ? -24.773 9.723 20.149 1.00 9.84 170 PRO A CA 1
ATOM 1416 C C . PRO A 1 178 ? -25.190 9.488 18.696 1.00 9.71 170 PRO A C 1
ATOM 1417 O O . PRO A 1 178 ? -26.128 8.704 18.443 1.00 10.21 170 PRO A O 1
ATOM 1421 N N . ASN A 1 179 ? -24.498 10.126 17.748 1.00 9.19 171 ASN A N 1
ATOM 1422 C CA . ASN A 1 179 ? -24.816 9.938 16.317 1.00 8.49 171 ASN A CA 1
ATOM 1423 C C . ASN A 1 179 ? -23.991 8.799 15.656 1.00 8.55 171 ASN A C 1
ATOM 1424 O O . ASN A 1 179 ? -23.576 8.887 14.489 1.00 8.06 171 ASN A O 1
ATOM 1429 N N . VAL A 1 180 ? -23.798 7.719 16.409 1.00 8.79 172 VAL A N 1
ATOM 1430 C CA . VAL A 1 180 ? -23.177 6.505 15.893 1.00 8.59 172 VAL A CA 1
ATOM 1431 C C . VAL A 1 180 ? -24.089 5.355 16.306 1.00 8.54 172 VAL A C 1
ATOM 1432 O O . VAL A 1 180 ? -24.598 5.350 17.450 1.00 10.59 172 VAL A O 1
ATOM 1436 N N . ALA A 1 181 ? -24.331 4.412 15.393 1.00 8.81 173 ALA A N 1
ATOM 1437 C CA . ALA A 1 181 ? -25.140 3.226 15.690 1.00 8.63 173 ALA A CA 1
ATOM 1438 C C . ALA A 1 181 ? -24.796 2.071 14.777 1.00 8.76 173 ALA A C 1
ATOM 1439 O O . ALA A 1 181 ? -23.881 2.150 13.972 1.00 9.31 173 ALA A O 1
ATOM 1441 N N . VAL A 1 182 ? -25.530 0.985 14.942 1.00 8.50 174 VAL A N 1
ATOM 1442 C CA . VAL A 1 182 ? -25.349 -0.233 14.171 1.00 8.77 174 VAL A CA 1
ATOM 1443 C C . VAL A 1 182 ? -26.339 -0.267 13.002 1.00 8.53 174 VAL A C 1
ATOM 1444 O O . VAL A 1 182 ? -27.498 0.179 13.121 1.00 9.49 174 VAL A O 1
ATOM 1448 N N . GLN A 1 183 ? -25.853 -0.742 11.857 1.00 7.95 175 GLN A N 1
ATOM 1449 C CA . GLN A 1 183 ? -26.683 -1.070 10.712 1.00 7.78 175 GLN A CA 1
ATOM 1450 C C . GLN A 1 183 ? -26.958 -2.581 10.794 1.00 8.82 175 GLN A C 1
ATOM 1451 O O . GLN A 1 183 ? -26.047 -3.391 10.632 1.00 8.58 175 GLN A O 1
ATOM 1457 N N . LEU A 1 184 ? -28.202 -2.934 11.093 1.00 8.23 176 LEU A N 1
ATOM 1458 C CA . LEU A 1 184 ? -28.617 -4.327 11.334 1.00 8.38 176 LEU A CA 1
ATOM 1459 C C . LEU A 1 184 ? -29.177 -4.944 10.043 1.00 8.96 176 LEU A C 1
ATOM 1460 O O . LEU A 1 184 ? -30.357 -4.743 9.702 1.00 8.58 176 LEU A O 1
ATOM 1465 N N . ASP A 1 185 ? -28.318 -5.638 9.307 1.00 9.34 177 ASP A N 1
ATOM 1466 C CA . ASP A 1 185 ? -28.711 -6.394 8.112 1.00 9.10 177 ASP A CA 1
ATOM 1467 C C . ASP A 1 185 ? -29.054 -7.818 8.594 1.00 9.89 177 ASP A C 1
ATOM 1468 O O . ASP A 1 185 ? -28.180 -8.571 9.113 1.00 9.11 177 ASP A O 1
ATOM 1473 N N . LEU A 1 186 ? -30.336 -8.160 8.494 1.00 8.41 178 LEU A N 1
ATOM 1474 C CA . LEU A 1 186 ? -30.824 -9.387 9.135 1.00 9.19 178 LEU A CA 1
ATOM 1475 C C . LEU A 1 186 ? -30.325 -10.625 8.407 1.00 9.77 178 LEU A C 1
ATOM 1476 O O . LEU A 1 186 ? -30.262 -11.740 8.968 1.00 10.49 178 LEU A O 1
ATOM 1481 N N . TYR A 1 187 ? -29.973 -10.445 7.143 1.00 10.61 179 TYR A N 1
ATOM 1482 C CA . TYR A 1 187 ? -29.317 -11.513 6.382 1.00 11.25 179 TYR A CA 1
ATOM 1483 C C . TYR A 1 187 ? -27.970 -11.877 7.072 1.00 11.31 179 TYR A C 1
ATOM 1484 O O . TYR A 1 187 ? -27.688 -13.062 7.361 1.00 10.94 179 TYR A O 1
ATOM 1493 N N . HIS A 1 188 ? -27.158 -10.866 7.346 1.00 10.31 180 HIS A N 1
ATOM 1494 C CA . HIS A 1 188 ? -25.880 -11.113 8.011 1.00 10.66 180 HIS A CA 1
ATOM 1495 C C . HIS A 1 188 ? -26.080 -11.612 9.456 1.00 10.17 180 HIS A C 1
ATOM 1496 O O . HIS A 1 188 ? -25.353 -12.473 9.911 1.00 10.45 180 HIS A O 1
ATOM 1503 N N . ALA A 1 189 ? -27.062 -11.052 10.166 1.00 10.49 181 ALA A N 1
ATOM 1504 C CA . ALA A 1 189 ? -27.324 -11.388 11.570 1.00 10.21 181 ALA A CA 1
ATOM 1505 C C . ALA A 1 189 ? -27.778 -12.840 11.672 1.00 10.76 181 ALA A C 1
ATOM 1506 O O . ALA A 1 189 ? -27.367 -13.559 12.584 1.00 11.25 181 ALA A O 1
ATOM 1508 N N . GLN A 1 190 ? -28.603 -13.278 10.724 1.00 11.12 182 GLN A N 1
ATOM 1509 C CA . GLN A 1 190 ? -29.054 -14.683 10.743 1.00 11.02 182 GLN A CA 1
ATOM 1510 C C . GLN A 1 190 ? -27.938 -15.704 10.459 1.00 12.03 182 GLN A C 1
ATOM 1511 O O . GLN A 1 190 ? -27.942 -16.812 11.027 1.00 12.82 182 GLN A O 1
ATOM 1517 N N . ILE A 1 191 ? -27.016 -15.356 9.563 1.00 11.82 183 ILE A N 1
ATOM 1518 C CA . ILE A 1 191 ? -25.900 -16.212 9.184 1.00 11.95 183 ILE A CA 1
ATOM 1519 C C . ILE A 1 191 ? -24.885 -16.335 10.331 1.00 12.24 183 ILE A C 1
ATOM 1520 O O . ILE A 1 191 ? -24.394 -17.435 10.598 1.00 12.40 183 ILE A O 1
ATOM 1525 N N . MET A 1 192 ? -24.588 -15.220 11.000 1.00 11.60 184 MET A N 1
ATOM 1526 C CA . MET A 1 192 ? -23.529 -15.193 12.027 1.00 12.16 184 MET A CA 1
ATOM 1527 C C . MET A 1 192 ? -23.994 -15.434 13.466 1.00 12.58 184 MET A C 1
ATOM 1528 O O . MET A 1 192 ? -23.249 -16.040 14.269 1.00 14.30 184 MET A O 1
ATOM 1533 N N . ASP A 1 193 ? -25.195 -14.972 13.807 1.00 12.58 185 ASP A N 1
ATOM 1534 C CA . ASP A 1 193 ? -25.641 -14.878 15.205 1.00 12.34 185 ASP A CA 1
ATOM 1535 C C . ASP A 1 193 ? -26.917 -15.667 15.526 1.00 12.50 185 ASP A C 1
ATOM 1536 O O . ASP A 1 193 ? -26.981 -16.380 16.535 1.00 12.67 185 ASP A O 1
ATOM 1541 N N . GLY A 1 194 ? -27.939 -15.518 14.694 1.00 11.92 186 GLY A N 1
ATOM 1542 C CA . GLY A 1 194 ? -29.243 -16.103 14.951 1.00 11.29 186 GLY A CA 1
ATOM 1543 C C . GLY A 1 194 ? -30.007 -15.429 16.082 1.00 11.49 186 GLY A C 1
ATOM 1544 O O . GLY A 1 194 ? -29.723 -14.287 16.442 1.00 10.73 186 GLY A O 1
ATOM 1545 N N . ASP A 1 195 ? -31.016 -16.117 16.620 1.00 11.98 187 ASP A N 1
ATOM 1546 C CA . ASP A 1 195 ? -31.827 -15.619 17.756 1.00 12.21 187 ASP A CA 1
ATOM 1547 C C . ASP A 1 195 ? -32.313 -14.190 17.512 1.00 12.08 187 ASP A C 1
ATOM 1548 O O . ASP A 1 195 ? -32.164 -13.312 18.369 1.00 11.95 187 ASP A O 1
ATOM 1553 N N . LEU A 1 196 ? -32.933 -13.974 16.361 1.00 11.77 188 LEU A N 1
ATOM 1554 C CA . LEU A 1 196 ? -33.137 -12.609 15.869 1.00 11.46 188 LEU A CA 1
ATOM 1555 C C . LEU A 1 196 ? -34.158 -11.796 16.645 1.00 12.31 188 LEU A C 1
ATOM 1556 O O . LEU A 1 196 ? -33.960 -10.596 16.827 1.00 12.18 188 LEU A O 1
ATOM 1561 N N . THR A 1 197 ? -35.237 -12.418 17.119 1.00 12.73 189 THR A N 1
ATOM 1562 C CA . THR A 1 197 ? -36.254 -11.683 17.883 1.00 13.36 189 THR A CA 1
ATOM 1563 C C . THR A 1 197 ? -35.676 -11.117 19.169 1.00 12.97 189 THR A C 1
ATOM 1564 O O . THR A 1 197 ? -35.782 -9.901 19.452 1.00 12.60 189 THR A O 1
ATOM 1568 N N . ARG A 1 198 ? -34.990 -11.983 19.900 1.00 13.06 190 ARG A N 1
ATOM 1569 C CA . ARG A 1 198 ? -34.349 -11.585 21.152 1.00 13.57 190 ARG A CA 1
ATOM 1570 C C . ARG A 1 198 ? -33.147 -10.680 20.922 1.00 13.20 190 ARG A C 1
ATOM 1571 O O . ARG A 1 198 ? -32.881 -9.774 21.728 1.00 12.98 190 ARG A O 1
ATOM 1579 N N . LEU A 1 199 ? -32.481 -10.838 19.774 1.00 12.97 191 LEU A N 1
ATOM 1580 C CA . LEU A 1 199 ? -31.380 -9.957 19.421 1.00 12.98 191 LEU A CA 1
ATOM 1581 C C . LEU A 1 199 ? -31.884 -8.520 19.171 1.00 12.72 191 LEU A C 1
ATOM 1582 O O . LEU A 1 199 ? -31.315 -7.552 19.695 1.00 13.82 191 LEU A O 1
ATOM 1587 N N . ILE A 1 200 ? -32.941 -8.407 18.361 1.00 12.31 192 ILE A N 1
ATOM 1588 C CA . ILE A 1 200 ? -33.581 -7.113 18.061 1.00 12.73 192 ILE A CA 1
ATOM 1589 C C . ILE A 1 200 ? -34.000 -6.427 19.334 1.00 13.86 192 ILE A C 1
ATOM 1590 O O . ILE A 1 200 ? -33.751 -5.217 19.508 1.00 13.84 192 ILE A O 1
ATOM 1595 N N . GLU A 1 201 ? -34.584 -7.207 20.238 1.00 14.24 193 GLU A N 1
ATOM 1596 C CA . GLU A 1 201 ? -35.010 -6.713 21.536 1.00 15.40 193 GLU A CA 1
ATOM 1597 C C . GLU A 1 201 ? -33.845 -6.221 22.406 1.00 15.56 193 GLU A C 1
ATOM 1598 O O . GLU A 1 201 ? -33.958 -5.141 23.046 1.00 15.79 193 GLU A O 1
ATOM 1604 N N . LYS A 1 202 ? -32.730 -6.957 22.398 1.00 14.84 194 LYS A N 1
ATOM 1605 C CA . LYS A 1 202 ? -31.518 -6.543 23.123 1.00 16.35 194 LYS A CA 1
ATOM 1606 C C . LYS A 1 202 ? -30.917 -5.281 22.497 1.00 15.88 194 LYS A C 1
ATOM 1607 O O . LYS A 1 202 ? -30.380 -4.424 23.204 1.00 15.66 194 LYS A O 1
ATOM 1613 N N . MET A 1 203 ? -31.016 -5.164 21.171 1.00 14.53 195 MET A N 1
ATOM 1614 C CA . MET A 1 203 ? -30.382 -4.067 20.433 1.00 14.33 195 MET A CA 1
ATOM 1615 C C . MET A 1 203 ? -31.280 -2.839 20.330 1.00 14.71 195 MET A C 1
ATOM 1616 O O . MET A 1 203 ? -30.922 -1.868 19.668 1.00 14.45 195 MET A O 1
ATOM 1621 N N . ASN A 1 204 ? -32.454 -2.885 20.958 1.00 16.62 196 ASN A N 1
ATOM 1622 C CA . ASN A 1 204 ? -33.443 -1.844 20.727 1.00 17.44 196 ASN A CA 1
ATOM 1623 C C . ASN A 1 204 ? -32.852 -0.500 21.119 1.00 16.01 196 ASN A C 1
ATOM 1624 O O . ASN A 1 204 ? -32.235 -0.373 22.176 1.00 16.16 196 ASN A O 1
ATOM 1629 N N . GLY A 1 205 ? -33.013 0.476 20.235 1.00 15.36 197 GLY A N 1
ATOM 1630 C CA . GLY A 1 205 ? -32.421 1.812 20.427 1.00 14.90 197 GLY A CA 1
ATOM 1631 C C . GLY A 1 205 ? -30.956 1.931 20.009 1.00 14.24 197 GLY A C 1
ATOM 1632 O O . GLY A 1 205 ? -30.377 3.021 20.129 1.00 15.22 197 GLY A O 1
ATOM 1633 N N . ALA A 1 206 ? -30.347 0.847 19.516 1.00 13.18 198 ALA A N 1
ATOM 1634 C CA . ALA A 1 206 ? -28.915 0.859 19.109 1.00 12.22 198 ALA A CA 1
ATOM 1635 C C . ALA A 1 206 ? -28.691 0.593 17.614 1.00 11.58 198 ALA A C 1
ATOM 1636 O O . ALA A 1 206 ? -27.557 0.603 17.156 1.00 12.33 198 ALA A O 1
ATOM 1638 N N . PHE A 1 207 ? -29.756 0.369 16.849 1.00 11.64 199 PHE A N 1
ATOM 1639 C CA . PHE A 1 207 ? -29.643 0.263 15.399 1.00 11.04 199 PHE A CA 1
ATOM 1640 C C . PHE A 1 207 ? -30.490 1.327 14.726 1.00 12.05 199 PHE A C 1
ATOM 1641 O O . PHE A 1 207 ? -31.625 1.555 15.134 1.00 12.70 199 PHE A O 1
ATOM 1649 N N . SER A 1 208 ? -29.921 1.990 13.707 1.00 12.63 200 SER A N 1
ATOM 1650 C CA . SER A 1 208 ? -30.590 3.113 13.020 1.00 12.97 200 SER A CA 1
ATOM 1651 C C . SER A 1 208 ? -31.011 2.764 11.592 1.00 13.00 200 SER A C 1
ATOM 1652 O O . SER A 1 208 ? -31.631 3.583 10.908 1.00 14.34 200 SER A O 1
ATOM 1655 N N . HIS A 1 209 ? -30.665 1.559 11.151 1.00 11.96 201 HIS A N 1
ATOM 1656 C CA . HIS A 1 209 ? -31.048 1.095 9.836 1.00 10.84 201 HIS A CA 1
ATOM 1657 C C . HIS A 1 209 ? -31.101 -0.420 9.906 1.00 10.74 201 HIS A C 1
ATOM 1658 O O . HIS A 1 209 ? -30.369 -1.041 10.685 1.00 10.62 201 HIS A O 1
ATOM 1665 N N . VAL A 1 210 ? -31.985 -0.975 9.099 1.00 10.54 202 VAL A N 1
ATOM 1666 C CA . VAL A 1 210 ? -32.208 -2.403 8.991 1.00 9.79 202 VAL A CA 1
ATOM 1667 C C . VAL A 1 210 ? -32.178 -2.719 7.487 1.00 9.67 202 VAL A C 1
ATOM 1668 O O . VAL A 1 210 ? -32.608 -1.922 6.667 1.00 10.68 202 VAL A O 1
ATOM 1672 N N . GLN A 1 211 ? -31.631 -3.873 7.151 1.00 10.30 203 GLN A N 1
ATOM 1673 C CA . GLN A 1 211 ? -31.671 -4.409 5.801 1.00 10.05 203 GLN A CA 1
ATOM 1674 C C . GLN A 1 211 ? -32.161 -5.849 5.841 1.00 9.23 203 GLN A C 1
ATOM 1675 O O . GLN A 1 211 ? -32.042 -6.525 6.875 1.00 9.02 203 GLN A O 1
ATOM 1681 N N . ILE A 1 212 ? -32.746 -6.279 4.724 1.00 9.39 204 ILE A N 1
ATOM 1682 C CA . ILE A 1 212 ? -33.321 -7.619 4.569 1.00 9.90 204 ILE A CA 1
ATOM 1683 C C . ILE A 1 212 ? -32.994 -8.283 3.225 1.00 10.41 204 ILE A C 1
ATOM 1684 O O . ILE A 1 212 ? -32.801 -7.624 2.192 1.00 10.74 204 ILE A O 1
ATOM 1689 N N . ALA A 1 213 ? -32.933 -9.619 3.261 1.00 9.64 205 ALA A N 1
ATOM 1690 C CA . ALA A 1 213 ? -32.765 -10.453 2.089 1.00 9.77 205 ALA A CA 1
ATOM 1691 C C . ALA A 1 213 ? -33.011 -11.887 2.554 1.00 10.42 205 ALA A C 1
ATOM 1692 O O . ALA A 1 213 ? -32.784 -12.215 3.741 1.00 9.47 205 ALA A O 1
ATOM 1694 N N . SER A 1 214 ? -33.487 -12.744 1.661 1.00 10.95 206 SER A N 1
ATOM 1695 C CA . SER A 1 214 ? -33.695 -14.150 2.036 1.00 12.28 206 SER A CA 1
ATOM 1696 C C . SER A 1 214 ? -32.394 -14.819 2.484 1.00 12.10 206 SER A C 1
ATOM 1697 O O . SER A 1 214 ? -31.307 -14.484 1.996 1.00 12.04 206 SER A O 1
ATOM 1700 N N . VAL A 1 215 ? -32.531 -15.765 3.406 1.00 12.65 207 VAL A N 1
ATOM 1701 C CA . VAL A 1 215 ? -31.416 -16.590 3.859 1.00 12.33 207 VAL A CA 1
ATOM 1702 C C . VAL A 1 215 ? -31.753 -18.044 3.468 1.00 13.39 207 VAL A C 1
ATOM 1703 O O . VAL A 1 215 ? -32.834 -18.512 3.778 1.00 13.80 207 VAL A O 1
ATOM 1707 N N . PRO A 1 216 ? -30.824 -18.761 2.821 1.00 13.68 208 PRO A N 1
ATOM 1708 C CA . PRO A 1 216 ? -29.451 -18.353 2.563 1.00 13.87 208 PRO A CA 1
ATOM 1709 C C . PRO A 1 216 ? -29.153 -17.692 1.202 1.00 14.12 208 PRO A C 1
ATOM 1710 O O . PRO A 1 216 ? -28.006 -17.271 0.970 1.00 13.88 208 PRO A O 1
ATOM 1714 N N . ASP A 1 217 ? -30.120 -17.613 0.297 1.00 14.39 209 ASP A N 1
ATOM 1715 C CA . ASP A 1 217 ? -29.773 -17.279 -1.096 1.00 15.49 209 ASP A CA 1
ATOM 1716 C C . ASP A 1 217 ? -29.821 -15.797 -1.503 1.00 14.50 209 ASP A C 1
ATOM 1717 O O . ASP A 1 217 ? -29.519 -15.474 -2.643 1.00 14.46 209 ASP A O 1
ATOM 1722 N N . ARG A 1 218 ? -30.187 -14.948 -0.559 1.00 12.73 210 ARG A N 1
ATOM 1723 C CA . ARG A 1 218 ? -30.089 -13.479 -0.681 1.00 12.46 210 ARG A CA 1
ATOM 1724 C C . ARG A 1 218 ? -30.984 -12.928 -1.786 1.00 11.74 210 ARG A C 1
ATOM 1725 O O . ARG A 1 218 ? -30.593 -12.049 -2.542 1.00 12.77 210 ARG A O 1
ATOM 1733 N N . HIS A 1 219 ? -32.211 -13.439 -1.832 1.00 13.23 211 HIS A N 1
ATOM 1734 C CA . HIS A 1 219 ? -33.223 -12.995 -2.791 1.00 13.41 211 HIS A CA 1
ATOM 1735 C C . HIS A 1 219 ? -34.389 -12.302 -2.054 1.00 13.17 211 HIS A C 1
ATOM 1736 O O . HIS A 1 219 ? -34.253 -11.895 -0.894 1.00 13.08 211 HIS A O 1
ATOM 1743 N N . GLU A 1 220 ? -35.529 -12.146 -2.728 1.00 13.97 212 GLU A N 1
ATOM 1744 C CA . GLU A 1 220 ? -36.717 -11.543 -2.128 1.00 14.27 212 GLU A CA 1
ATOM 1745 C C . GLU A 1 220 ? -37.025 -12.097 -0.738 1.00 14.23 212 GLU A C 1
ATOM 1746 O O . GLU A 1 220 ? -36.899 -13.317 -0.521 1.00 14.64 212 GLU A O 1
ATOM 1752 N N . PRO A 1 221 ? -37.488 -11.240 0.201 1.00 14.62 213 PRO A N 1
ATOM 1753 C CA . PRO A 1 221 ? -37.761 -11.686 1.588 1.00 15.16 213 PRO A CA 1
ATOM 1754 C C . PRO A 1 221 ? -39.099 -12.442 1.737 1.00 17.77 213 PRO A C 1
ATOM 1755 O O . PRO A 1 221 ? -39.892 -12.144 2.637 1.00 20.89 213 PRO A O 1
ATOM 1759 N N . ASP A 1 222 ? -39.375 -13.349 0.821 1.00 16.83 214 ASP A N 1
ATOM 1760 C CA . ASP A 1 222 ? -40.588 -14.149 0.866 1.00 17.60 214 ASP A CA 1
ATOM 1761 C C . ASP A 1 222 ? -40.252 -15.622 0.691 1.00 17.67 214 ASP A C 1
ATOM 1762 O O . ASP A 1 222 ? -41.121 -16.414 0.345 1.00 17.96 214 ASP A O 1
ATOM 1767 N N . GLU A 1 223 ? -38.983 -15.974 0.881 1.00 16.34 215 GLU A N 1
ATOM 1768 C CA . GLU A 1 223 ? -38.537 -17.360 0.728 1.00 17.39 215 GLU A CA 1
ATOM 1769 C C . GLU A 1 223 ? -37.446 -17.616 1.752 1.00 15.82 215 GLU A C 1
ATOM 1770 O O . GLU A 1 223 ? -36.927 -16.697 2.363 1.00 14.32 215 GLU A O 1
ATOM 1776 N N . GLY A 1 224 ? -37.107 -18.875 1.960 1.00 15.45 216 GLY A N 1
ATOM 1777 C CA . GLY A 1 224 ? -35.948 -19.168 2.799 1.00 15.28 216 GLY A CA 1
ATOM 1778 C C . GLY A 1 224 ? -36.319 -19.391 4.242 1.00 14.76 216 GLY A C 1
ATOM 1779 O O . GLY A 1 224 ? -37.512 -19.527 4.588 1.00 14.49 216 GLY A O 1
ATOM 1780 N N . GLU A 1 225 ? -35.291 -19.398 5.094 1.00 13.81 217 GLU A N 1
ATOM 1781 C CA . GLU A 1 225 ? -35.442 -19.849 6.467 1.00 13.85 217 GLU A CA 1
ATOM 1782 C C . GLU A 1 225 ? -36.081 -18.856 7.434 1.00 13.52 217 GLU A C 1
ATOM 1783 O O . GLU A 1 225 ? -36.577 -19.263 8.487 1.00 13.91 217 GLU A O 1
ATOM 1789 N N . LEU A 1 226 ? -36.119 -17.570 7.071 1.00 13.11 218 LEU A N 1
ATOM 1790 C CA . LEU A 1 226 ? -36.712 -16.559 7.933 1.00 12.85 218 LEU A CA 1
ATOM 1791 C C . LEU A 1 226 ? -38.142 -16.237 7.512 1.00 14.13 218 LEU A C 1
ATOM 1792 O O . LEU A 1 226 ? -38.452 -16.185 6.335 1.00 14.55 218 LEU A O 1
ATOM 1797 N N . ASN A 1 227 ? -38.998 -16.024 8.505 1.00 14.30 219 ASN A N 1
ATOM 1798 C CA . ASN A 1 227 ? -40.345 -15.522 8.309 1.00 15.40 219 ASN A CA 1
ATOM 1799 C C . ASN A 1 227 ? -40.337 -13.993 8.451 1.00 15.57 219 ASN A C 1
ATOM 1800 O O . ASN A 1 227 ? -40.498 -13.452 9.546 1.00 14.95 219 ASN A O 1
ATOM 1805 N N . TYR A 1 228 ? -40.120 -13.295 7.335 1.00 15.72 220 TYR A N 1
ATOM 1806 C CA . TYR A 1 228 ? -39.939 -11.858 7.374 1.00 15.59 220 TYR A CA 1
ATOM 1807 C C . TYR A 1 228 ? -41.164 -11.073 7.858 1.00 16.12 220 TYR A C 1
ATOM 1808 O O . TYR A 1 228 ? -40.985 -10.112 8.545 1.00 15.77 220 TYR A O 1
ATOM 1817 N N . PRO A 1 229 ? -42.408 -11.498 7.532 1.00 17.03 221 PRO A N 1
ATOM 1818 C CA . PRO A 1 229 ? -43.551 -10.776 8.108 1.00 17.83 221 PRO A CA 1
ATOM 1819 C C . PRO A 1 229 ? -43.562 -10.745 9.643 1.00 17.17 221 PRO A C 1
ATOM 1820 O O . PRO A 1 229 ? -43.937 -9.731 10.250 1.00 17.07 221 PRO A O 1
ATOM 1824 N N . TYR A 1 230 ? -43.135 -11.834 10.272 1.00 16.71 222 TYR A N 1
ATOM 1825 C CA . TYR A 1 230 ? -43.032 -11.858 11.721 1.00 16.60 222 TYR A CA 1
ATOM 1826 C C . TYR A 1 230 ? -41.998 -10.861 12.191 1.00 15.67 222 TYR A C 1
ATOM 1827 O O . TYR A 1 230 ? -42.231 -10.123 13.166 1.00 16.55 222 TYR A O 1
ATOM 1836 N N . LEU A 1 231 ? -40.855 -10.845 11.504 1.00 14.70 223 LEU A N 1
ATOM 1837 C CA . LEU A 1 231 ? -39.751 -9.968 11.891 1.00 14.09 223 LEU A CA 1
ATOM 1838 C C . LEU A 1 231 ? -40.169 -8.496 11.705 1.00 14.19 223 LEU A C 1
ATOM 1839 O O . LEU A 1 231 ? -39.809 -7.650 12.513 1.00 15.07 223 LEU A O 1
ATOM 1844 N N . PHE A 1 232 ? -40.937 -8.190 10.656 1.00 14.34 224 PHE A N 1
ATOM 1845 C CA . PHE A 1 232 ? -41.499 -6.826 10.515 1.00 15.22 224 PHE A CA 1
ATOM 1846 C C . PHE A 1 232 ? -42.342 -6.454 11.729 1.00 16.36 224 PHE A C 1
ATOM 1847 O O . PHE A 1 232 ? -42.307 -5.307 12.186 1.00 17.26 224 PHE A O 1
ATOM 1855 N N . SER A 1 233 ? -43.070 -7.425 12.281 1.00 17.69 225 SER A N 1
ATOM 1856 C CA . SER A 1 233 ? -43.953 -7.161 13.418 1.00 19.31 225 SER A CA 1
ATOM 1857 C C . SER A 1 233 ? -43.112 -6.925 14.674 1.00 17.71 225 SER A C 1
ATOM 1858 O O . SER A 1 233 ? -43.490 -6.105 15.524 1.00 18.79 225 SER A O 1
ATOM 1861 N N . VAL A 1 234 ? -41.941 -7.565 14.735 1.00 15.68 226 VAL A N 1
ATOM 1862 C CA . VAL A 1 234 ? -41.008 -7.376 15.856 1.00 15.52 226 VAL A CA 1
ATOM 1863 C C . VAL A 1 234 ? -40.453 -5.943 15.814 1.00 15.79 226 VAL A C 1
ATOM 1864 O O . VAL A 1 234 ? -40.410 -5.257 16.847 1.00 16.48 226 VAL A O 1
ATOM 1868 N N . LEU A 1 235 ? -40.044 -5.496 14.626 1.00 14.86 227 LEU A N 1
ATOM 1869 C CA . LEU A 1 235 ? -39.489 -4.151 14.469 1.00 15.62 227 LEU A CA 1
ATOM 1870 C C . LEU A 1 235 ? -40.504 -3.129 14.947 1.00 17.80 227 LEU A C 1
ATOM 1871 O O . LEU A 1 235 ? -40.150 -2.148 15.638 1.00 18.37 227 LEU A O 1
ATOM 1876 N N . GLU A 1 236 ? -41.763 -3.350 14.583 1.00 19.74 228 GLU A N 1
ATOM 1877 C CA . GLU A 1 236 ? -42.853 -2.429 14.976 1.00 22.76 228 GLU A CA 1
ATOM 1878 C C . GLU A 1 236 ? -43.083 -2.425 16.477 1.00 23.25 228 GLU A C 1
ATOM 1879 O O . GLU A 1 236 ? -43.269 -1.349 17.078 1.00 24.60 228 GLU A O 1
ATOM 1885 N N . SER A 1 237 ? -43.040 -3.620 17.067 1.00 22.99 229 SER A N 1
ATOM 1886 C CA . SER A 1 237 ? -43.227 -3.835 18.511 1.00 24.47 229 SER A CA 1
ATOM 1887 C C . SER A 1 237 ? -42.187 -3.112 19.357 1.00 24.15 229 SER A C 1
ATOM 1888 O O . SER A 1 237 ? -42.537 -2.552 20.403 1.00 24.82 229 SER A O 1
ATOM 1891 N N . VAL A 1 238 ? -40.929 -3.074 18.892 1.00 21.80 230 VAL A N 1
ATOM 1892 C CA . VAL A 1 238 ? -39.884 -2.376 19.630 1.00 21.72 230 VAL A CA 1
ATOM 1893 C C . VAL A 1 238 ? -39.860 -0.867 19.360 1.00 21.30 230 VAL A C 1
ATOM 1894 O O . VAL A 1 238 ? -39.081 -0.154 19.973 1.00 22.38 230 VAL A O 1
ATOM 1898 N N . GLY A 1 239 ? -40.712 -0.383 18.462 1.00 23.17 231 GLY A N 1
ATOM 1899 C CA . GLY A 1 239 ? -40.792 1.044 18.175 1.00 22.08 231 GLY A CA 1
ATOM 1900 C C . GLY A 1 239 ? -39.786 1.519 17.147 1.00 19.59 231 GLY A C 1
ATOM 1901 O O . GLY A 1 239 ? -39.446 2.695 17.122 1.00 17.92 231 GLY A O 1
ATOM 1902 N N . TYR A 1 240 ? -39.335 0.629 16.262 1.00 17.58 232 TYR A N 1
ATOM 1903 C CA . TYR A 1 240 ? -38.431 1.037 15.192 1.00 16.84 232 TYR A CA 1
ATOM 1904 C C . TYR A 1 240 ? -39.197 1.831 14.150 1.00 17.47 232 TYR A C 1
ATOM 1905 O O . TYR A 1 240 ? -40.213 1.361 13.657 1.00 18.53 232 TYR A O 1
ATOM 1914 N N . ARG A 1 241 ? -38.720 3.027 13.826 1.00 16.80 233 ARG A N 1
ATOM 1915 C CA . ARG A 1 241 ? -39.356 3.863 12.816 1.00 18.03 233 ARG A CA 1
ATOM 1916 C C . ARG A 1 241 ? -38.364 4.411 11.804 1.00 16.89 233 ARG A C 1
ATOM 1917 O O . ARG A 1 241 ? -38.586 5.473 11.210 1.00 18.23 233 ARG A O 1
ATOM 1925 N N . GLY A 1 242 ? -37.258 3.702 11.608 1.00 15.63 234 GLY A N 1
ATOM 1926 C CA . GLY A 1 242 ? -36.341 4.000 10.504 1.00 14.82 234 GLY A CA 1
ATOM 1927 C C . GLY A 1 242 ? -36.847 3.324 9.238 1.00 13.76 234 GLY A C 1
ATOM 1928 O O . GLY A 1 242 ? -38.035 3.045 9.119 1.00 14.78 234 GLY A O 1
ATOM 1929 N N . TRP A 1 243 ? -35.947 3.055 8.296 1.00 12.18 235 TRP A N 1
ATOM 1930 C CA . TRP A 1 243 ? -36.296 2.418 7.037 1.00 11.74 235 TRP A CA 1
ATOM 1931 C C . TRP A 1 243 ? -35.774 0.990 7.034 1.00 11.28 235 TRP A C 1
ATOM 1932 O O . TRP A 1 243 ? -34.856 0.661 7.782 1.00 11.76 235 TRP A O 1
ATOM 1943 N N . VAL A 1 244 ? -36.335 0.175 6.165 1.00 10.69 236 VAL A N 1
ATOM 1944 C CA . VAL A 1 244 ? -35.874 -1.187 5.945 1.00 10.14 236 VAL A CA 1
ATOM 1945 C C . VAL A 1 244 ? -35.343 -1.296 4.520 1.00 9.90 236 VAL A C 1
ATOM 1946 O O . VAL A 1 244 ? -36.121 -1.200 3.552 1.00 9.95 236 VAL A O 1
ATOM 1950 N N . GLY A 1 245 ? -34.026 -1.435 4.378 1.00 9.26 237 GLY A N 1
ATOM 1951 C CA . GLY A 1 245 ? -33.389 -1.502 3.057 1.00 9.75 237 GLY A CA 1
ATOM 1952 C C . GLY A 1 245 ? -33.511 -2.875 2.419 1.00 10.86 237 GLY A C 1
ATOM 1953 O O . GLY A 1 245 ? -33.248 -3.881 3.070 1.00 10.72 237 GLY A O 1
ATOM 1954 N N . CYS A 1 246 ? -33.917 -2.908 1.153 1.00 10.25 238 CYS A N 1
ATOM 1955 C CA . CYS A 1 246 ? -34.056 -4.163 0.391 1.00 10.23 238 CYS A CA 1
ATOM 1956 C C . CYS A 1 246 ? -32.776 -4.502 -0.405 1.00 9.91 238 CYS A C 1
ATOM 1957 O O . CYS A 1 246 ? -32.707 -4.379 -1.641 1.00 11.40 238 CYS A O 1
ATOM 1960 N N . GLU A 1 247 ? -31.774 -4.980 0.316 1.00 9.70 239 GLU A N 1
ATOM 1961 C CA . GLU A 1 247 ? -30.489 -5.302 -0.244 1.00 9.99 239 GLU A CA 1
ATOM 1962 C C . GLU A 1 247 ? -30.477 -6.796 -0.566 1.00 10.49 239 GLU A C 1
ATOM 1963 O O . GLU A 1 247 ? -29.815 -7.614 0.126 1.00 11.27 239 GLU A O 1
ATOM 1969 N N . TYR A 1 248 ? -31.228 -7.135 -1.597 1.00 11.00 240 TYR A N 1
ATOM 1970 C CA . TYR A 1 248 ? -31.286 -8.494 -2.066 1.00 11.67 240 TYR A CA 1
ATOM 1971 C C . TYR A 1 248 ? -31.087 -8.515 -3.564 1.00 12.08 240 TYR A C 1
ATOM 1972 O O . TYR A 1 248 ? -31.283 -7.508 -4.270 1.00 11.32 240 TYR A O 1
ATOM 1981 N N . ASN A 1 249 ? -30.699 -9.681 -4.036 1.00 12.48 241 ASN A N 1
ATOM 1982 C CA . ASN A 1 249 ? -30.548 -9.932 -5.469 1.00 13.06 241 ASN A CA 1
ATOM 1983 C C . ASN A 1 249 ? -31.808 -10.596 -5.980 1.00 13.03 241 ASN A C 1
ATOM 1984 O O . ASN A 1 249 ? -32.107 -11.728 -5.603 1.00 13.68 241 ASN A O 1
ATOM 1989 N N . PRO A 1 250 ? -32.564 -9.905 -6.840 1.00 13.22 242 PRO A N 1
ATOM 1990 C CA . PRO A 1 250 ? -33.842 -10.520 -7.237 1.00 14.17 242 PRO A CA 1
ATOM 1991 C C . PRO A 1 250 ? -33.645 -11.892 -7.884 1.00 15.68 242 PRO A C 1
ATOM 1992 O O . PRO A 1 250 ? -32.674 -12.086 -8.634 1.00 15.86 242 PRO A O 1
ATOM 1996 N N . ARG A 1 251 ? -34.541 -12.837 -7.596 1.00 17.61 243 ARG A N 1
ATOM 1997 C CA . ARG A 1 251 ? -34.525 -14.157 -8.259 1.00 20.33 243 ARG A CA 1
ATOM 1998 C C . ARG A 1 251 ? -34.480 -14.042 -9.775 1.00 21.54 243 ARG A C 1
ATOM 1999 O O . ARG A 1 251 ? -33.705 -14.729 -10.447 1.00 23.35 243 ARG A O 1
ATOM 2007 N N . GLY A 1 252 ? -35.354 -13.203 -10.312 1.00 22.06 244 GLY A N 1
ATOM 2008 C CA . GLY A 1 252 ? -35.427 -12.977 -11.743 1.00 23.11 244 GLY A CA 1
ATOM 2009 C C . GLY A 1 252 ? -35.543 -11.493 -12.012 1.00 22.64 244 GLY A C 1
ATOM 2010 O O . GLY A 1 25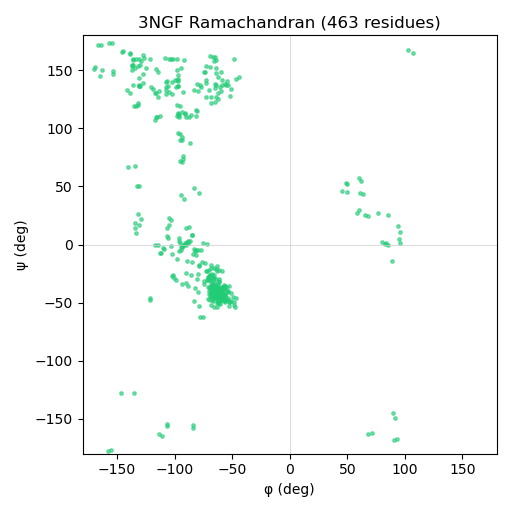2 ? -34.738 -10.706 -11.521 1.00 21.70 244 GLY A O 1
ATOM 2011 N N . LYS A 1 253 ? -36.546 -11.117 -12.800 1.00 24.02 245 LYS A N 1
ATOM 2012 C CA . LYS A 1 253 ? -36.823 -9.706 -13.067 1.00 22.94 245 LYS A CA 1
ATOM 2013 C C . LYS A 1 253 ? -37.243 -9.034 -11.764 1.00 19.85 245 LYS A C 1
ATOM 2014 O O . LYS A 1 253 ? -38.078 -9.568 -11.047 1.00 19.02 245 LYS A O 1
ATOM 2020 N N . THR A 1 254 ? -36.703 -7.845 -11.479 1.00 17.57 246 THR A N 1
ATOM 2021 C CA . THR A 1 254 ? -36.963 -7.187 -10.208 1.00 15.56 246 THR A CA 1
ATOM 2022 C C . THR A 1 254 ? -38.473 -7.070 -9.910 1.00 15.87 246 THR A C 1
ATOM 2023 O O . THR A 1 254 ? -38.913 -7.488 -8.832 1.00 14.89 246 THR A O 1
ATOM 2027 N N . GLU A 1 255 ? -39.251 -6.521 -10.846 1.00 17.20 247 GLU A N 1
ATOM 2028 C CA . GLU A 1 255 ? -40.686 -6.251 -10.596 1.00 19.27 247 GLU A CA 1
ATOM 2029 C C . GLU A 1 255 ? -41.529 -7.531 -10.488 1.00 20.20 247 GLU A C 1
ATOM 2030 O O . GLU A 1 255 ? -42.576 -7.534 -9.835 1.00 21.79 247 GLU A O 1
ATOM 2036 N N . SER A 1 256 ? -41.082 -8.612 -11.116 1.00 21.05 248 SER A N 1
ATOM 2037 C CA . SER A 1 256 ? -41.798 -9.876 -11.006 1.00 23.01 248 SER A CA 1
ATOM 2038 C C . SER A 1 256 ? -41.726 -10.478 -9.607 1.00 22.20 248 SER A C 1
ATOM 2039 O O . SER A 1 256 ? -42.526 -11.362 -9.259 1.00 23.10 248 SER A O 1
ATOM 2042 N N . GLY A 1 257 ? -40.736 -10.032 -8.848 1.00 19.62 249 GLY A N 1
ATOM 2043 C CA . GLY A 1 257 ? -40.525 -10.471 -7.472 1.00 19.08 249 GLY A CA 1
ATOM 2044 C C . GLY A 1 257 ? -41.195 -9.654 -6.385 1.00 17.92 249 GLY A C 1
ATOM 2045 O O . GLY A 1 257 ? -41.059 -9.977 -5.203 1.00 18.23 249 GLY A O 1
ATOM 2046 N N . LEU A 1 258 ? -41.935 -8.611 -6.752 1.00 18.07 250 LEU A N 1
ATOM 2047 C CA . LEU A 1 258 ? -42.426 -7.652 -5.763 1.00 16.78 250 LEU A CA 1
ATOM 2048 C C . LEU A 1 258 ? -43.806 -7.930 -5.128 1.00 17.99 250 LEU A C 1
ATOM 2049 O O . LEU A 1 258 ? -44.348 -7.064 -4.457 1.00 17.25 250 LEU A O 1
ATOM 2054 N N . ALA A 1 259 ? -44.361 -9.144 -5.276 1.00 19.50 251 ALA A N 1
ATOM 2055 C CA . ALA A 1 259 ? -45.619 -9.468 -4.590 1.00 21.19 251 ALA A CA 1
ATOM 2056 C C . ALA A 1 259 ? -45.518 -9.274 -3.069 1.00 20.42 251 ALA A C 1
ATOM 2057 O O . ALA A 1 259 ? -46.471 -8.838 -2.432 1.00 20.49 251 ALA A O 1
ATOM 2059 N N . TRP A 1 260 ? -44.351 -9.569 -2.489 1.00 19.50 252 TRP A N 1
ATOM 2060 C CA . TRP A 1 260 ? -44.161 -9.474 -1.043 1.00 19.63 252 TRP A CA 1
ATOM 2061 C C . TRP A 1 260 ? -44.363 -8.046 -0.573 1.00 19.26 252 TRP A C 1
ATOM 2062 O O . TRP A 1 260 ? -44.785 -7.810 0.562 1.00 19.01 252 TRP A O 1
ATOM 2073 N N . PHE A 1 261 ? -44.027 -7.100 -1.458 1.00 18.87 253 PHE A N 1
ATOM 2074 C CA . PHE A 1 261 ? -44.064 -5.662 -1.160 1.00 18.54 253 PHE A CA 1
ATOM 2075 C C . PHE A 1 261 ? -45.461 -5.054 -1.364 1.00 20.51 253 PHE A C 1
ATOM 2076 O O . PHE A 1 261 ? -45.714 -3.937 -0.916 1.00 20.27 253 PHE A O 1
ATOM 2084 N N . ALA A 1 262 ? -46.355 -5.774 -2.050 1.00 22.60 254 ALA A N 1
ATOM 2085 C CA . ALA A 1 262 ? -47.703 -5.252 -2.382 1.00 26.31 254 ALA A CA 1
ATOM 2086 C C . ALA A 1 262 ? -48.454 -4.587 -1.212 1.00 28.55 254 ALA A C 1
ATOM 2087 O O . ALA A 1 262 ? -48.994 -3.506 -1.384 1.00 30.59 254 ALA A O 1
ATOM 2089 N N . PRO A 1 263 ? -48.476 -5.215 -0.024 1.00 29.75 255 PRO A N 1
ATOM 2090 C CA . PRO A 1 263 ? -49.141 -4.611 1.140 1.00 32.47 255 PRO A CA 1
ATOM 2091 C C . PRO A 1 263 ? -48.553 -3.284 1.632 1.00 33.21 255 PRO A C 1
ATOM 2092 O O . PRO A 1 263 ? -49.214 -2.565 2.380 1.00 34.84 255 PRO A O 1
ATOM 2096 N N . TYR A 1 264 ? -47.318 -2.980 1.238 1.00 32.44 256 TYR A N 1
ATOM 2097 C CA . TYR A 1 264 ? -46.568 -1.874 1.818 1.00 33.34 256 TYR A CA 1
ATOM 2098 C C . TYR A 1 264 ? -46.339 -0.714 0.861 1.00 36.00 256 TYR A C 1
ATOM 2099 O O . TYR A 1 264 ? -45.825 0.325 1.282 1.00 37.10 256 TYR A O 1
ATOM 2108 N N . ARG A 1 265 ? -46.699 -0.883 -0.411 1.00 38.42 257 ARG A N 1
ATOM 2109 C CA . ARG A 1 265 ? -46.267 0.058 -1.444 1.00 41.43 257 ARG A CA 1
ATOM 2110 C C . ARG A 1 265 ? -46.970 1.419 -1.376 1.00 46.94 257 ARG A C 1
ATOM 2111 O O . ARG A 1 265 ? -48.098 1.527 -0.892 1.00 49.01 257 ARG A O 1
ATOM 2119 N N . ASP A 1 266 ? -46.267 2.431 -1.892 1.00 33.50 258 ASP A N 1
ATOM 2120 C CA . ASP A 1 266 ? -46.574 3.871 -1.746 1.00 35.73 258 ASP A CA 1
ATOM 2121 C C . ASP A 1 266 ? -45.968 4.426 -0.453 1.00 37.07 258 ASP A C 1
ATOM 2122 O O . ASP A 1 266 ? -44.806 4.897 -0.454 1.00 38.76 258 ASP A O 1
ATOM 2127 N N . HIS B 1 7 ? -42.170 -36.273 -3.779 1.00 34.49 -1 HIS B N 1
ATOM 2128 C CA . HIS B 1 7 ? -43.332 -36.027 -2.882 1.00 34.30 -1 HIS B CA 1
ATOM 2129 C C . HIS B 1 7 ? -43.221 -36.752 -1.522 1.00 32.51 -1 HIS B C 1
ATOM 2130 O O . HIS B 1 7 ? -44.234 -36.892 -0.802 1.00 33.27 -1 HIS B O 1
ATOM 2137 N N . HIS B 1 8 ? -42.023 -37.222 -1.162 1.00 47.68 0 HIS B N 1
ATOM 2138 C CA . HIS B 1 8 ? -41.799 -37.666 0.217 1.00 43.72 0 HIS B CA 1
ATOM 2139 C C . HIS B 1 8 ? -41.972 -36.424 1.096 1.00 40.49 0 HIS B C 1
ATOM 2140 O O . HIS B 1 8 ? -41.510 -35.340 0.743 1.00 40.09 0 HIS B O 1
ATOM 2147 N N . MET B 1 9 ? -42.659 -36.588 2.220 1.00 36.74 1 MET B N 1
ATOM 2148 C CA . MET B 1 9 ? -42.874 -35.499 3.170 1.00 34.38 1 MET B CA 1
ATOM 2149 C C . MET B 1 9 ? -42.286 -35.934 4.500 1.00 30.17 1 MET B C 1
ATOM 2150 O O . MET B 1 9 ? -42.112 -37.134 4.724 1.00 28.23 1 MET B O 1
ATOM 2155 N N . PRO B 1 10 ? -41.985 -34.971 5.388 1.00 26.54 2 PRO B N 1
ATOM 2156 C CA . PRO B 1 10 ? -41.456 -35.381 6.681 1.00 23.98 2 PRO B CA 1
ATOM 2157 C C . PRO B 1 10 ? -42.505 -36.075 7.524 1.00 21.86 2 PRO B C 1
ATOM 2158 O O . PRO B 1 10 ? -43.701 -35.809 7.388 1.00 21.60 2 PRO B O 1
ATOM 2162 N N . ARG B 1 11 ? -42.035 -36.942 8.402 1.00 19.27 3 ARG B N 1
ATOM 2163 C CA . ARG B 1 11 ? -42.925 -37.622 9.334 1.00 17.87 3 ARG B CA 1
ATOM 2164 C C . ARG B 1 11 ? -42.739 -37.078 10.737 1.00 14.86 3 ARG B C 1
ATOM 2165 O O . ARG B 1 11 ? -41.618 -36.934 11.228 1.00 14.29 3 ARG B O 1
ATOM 2173 N N . PHE B 1 12 ? -43.853 -36.728 11.357 1.00 13.90 4 PHE B N 1
ATO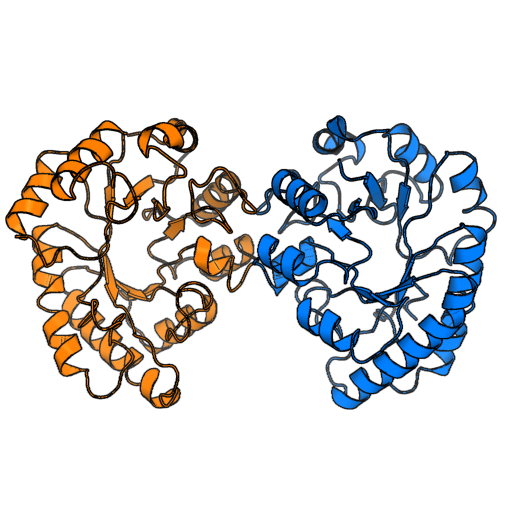M 2174 C CA . PHE B 1 12 ? -43.828 -36.018 12.623 1.00 12.94 4 PHE B CA 1
ATOM 2175 C C . PHE B 1 12 ? -44.228 -36.901 13.798 1.00 12.84 4 PHE B C 1
ATOM 2176 O O . PHE B 1 12 ? -45.101 -37.746 13.661 1.00 12.67 4 PHE B O 1
ATOM 2184 N N . ALA B 1 13 ? -43.534 -36.726 14.929 1.00 12.75 5 ALA B N 1
ATOM 2185 C CA . ALA B 1 13 ? -43.832 -37.417 16.177 1.00 11.62 5 ALA B CA 1
ATOM 2186 C C . ALA B 1 13 ? -44.309 -36.376 17.174 1.00 11.17 5 ALA B C 1
ATOM 2187 O O . ALA B 1 13 ? -43.629 -35.356 17.367 1.00 12.86 5 ALA B O 1
ATOM 2189 N N . ALA B 1 14 ? -45.422 -36.648 17.851 1.00 10.11 6 ALA B N 1
ATOM 2190 C CA . ALA B 1 14 ? -45.938 -35.755 18.890 1.00 10.25 6 ALA B CA 1
ATOM 2191 C C . ALA B 1 14 ? -45.088 -35.978 20.113 1.00 9.91 6 ALA B C 1
ATOM 2192 O O . ALA B 1 14 ? -44.783 -37.127 20.425 1.00 8.82 6 ALA B O 1
ATOM 2194 N N . ASN B 1 15 ? -44.675 -34.907 20.766 1.00 9.25 7 ASN B N 1
ATOM 2195 C CA . ASN B 1 15 ? -43.953 -34.992 22.043 1.00 9.71 7 ASN B CA 1
ATOM 2196 C C . ASN B 1 15 ? -44.987 -34.976 23.187 1.00 10.67 7 ASN B C 1
ATOM 2197 O O . ASN B 1 15 ? -45.656 -33.957 23.448 1.00 11.59 7 ASN B O 1
ATOM 2202 N N . LEU B 1 16 ? -45.147 -36.118 23.846 1.00 9.95 8 LEU B N 1
ATOM 2203 C CA . LEU B 1 16 ? -46.192 -36.278 24.858 1.00 10.55 8 LEU B CA 1
ATOM 2204 C C . LEU B 1 16 ? -45.769 -35.693 26.208 1.00 11.29 8 LEU B C 1
ATOM 2205 O O . LEU B 1 16 ? -46.545 -35.700 27.162 1.00 14.38 8 LEU B O 1
ATOM 2210 N N . SER B 1 17 ? -44.538 -35.223 26.330 1.00 11.48 9 SER B N 1
ATOM 2211 C CA . SER B 1 17 ? -44.154 -34.473 27.520 1.00 11.65 9 SER B CA 1
ATOM 2212 C C . SER B 1 17 ? -44.670 -33.018 27.405 1.00 12.32 9 SER B C 1
ATOM 2213 O O . SER B 1 17 ? -45.126 -32.439 28.393 1.00 13.98 9 SER B O 1
ATOM 2216 N N . THR B 1 18 ? -44.575 -32.428 26.218 1.00 11.42 10 THR B N 1
ATOM 2217 C CA . THR B 1 18 ? -44.926 -31.014 26.068 1.00 11.99 10 THR B CA 1
ATOM 2218 C C . THR B 1 18 ? -46.336 -30.780 25.437 1.00 11.75 10 THR B C 1
ATOM 2219 O O . THR B 1 18 ? -46.951 -29.736 25.667 1.00 13.04 10 THR B O 1
ATOM 2223 N N . MET B 1 19 ? -46.814 -31.731 24.648 1.00 11.85 11 MET B N 1
ATOM 2224 C CA . MET B 1 19 ? -48.134 -31.655 23.979 1.00 11.42 11 MET B CA 1
ATOM 2225 C C . MET B 1 19 ? -49.170 -32.482 24.704 1.00 11.74 11 MET B C 1
ATOM 2226 O O . MET B 1 19 ? -48.829 -33.417 25.453 1.00 12.82 11 MET B O 1
ATOM 2231 N N . PHE B 1 20 ? -50.445 -32.176 24.460 1.00 12.44 12 PHE B N 1
ATOM 2232 C CA . PHE B 1 20 ? -51.560 -32.922 25.052 1.00 12.73 12 PHE B CA 1
ATOM 2233 C C . PHE B 1 20 ? -51.564 -32.947 26.602 1.00 14.03 12 PHE B C 1
ATOM 2234 O O . PHE B 1 20 ? -52.118 -33.859 27.210 1.00 14.68 12 PHE B O 1
ATOM 2242 N N . ASN B 1 21 ? -50.984 -31.923 27.235 1.00 14.16 13 ASN B N 1
ATOM 2243 C CA . ASN B 1 21 ? -50.946 -31.813 28.705 1.00 15.59 13 ASN B CA 1
ATOM 2244 C C . ASN B 1 21 ? -52.337 -31.465 29.315 1.00 16.16 13 ASN B C 1
ATOM 2245 O O . ASN B 1 21 ? -52.481 -31.347 30.540 1.00 17.06 13 ASN B O 1
ATOM 2250 N N . GLU B 1 22 ? -53.359 -31.317 28.463 1.00 16.03 14 GLU B N 1
ATOM 2251 C CA . GLU B 1 22 ? -54.754 -31.208 28.901 1.00 17.64 14 GLU B CA 1
ATOM 2252 C C . GLU B 1 22 ? -55.240 -32.492 29.591 1.00 17.29 14 GLU B C 1
ATOM 2253 O O . GLU B 1 22 ? -56.220 -32.465 30.333 1.00 18.20 14 GLU B O 1
ATOM 2259 N N . VAL B 1 23 ? -54.568 -33.604 29.321 1.00 15.79 15 VAL B N 1
ATOM 2260 C CA . VAL B 1 23 ? -54.890 -34.871 29.974 1.00 15.27 15 VAL B CA 1
ATOM 2261 C C . VAL B 1 23 ? -53.621 -35.473 30.599 1.00 14.90 15 VAL B C 1
ATOM 2262 O O . VAL B 1 23 ? -52.508 -35.107 30.235 1.00 15.14 15 VAL B O 1
ATOM 2266 N N . PRO B 1 24 ? -53.778 -36.437 31.532 1.00 15.64 16 PRO B N 1
ATOM 2267 C CA . PRO B 1 24 ? -52.611 -37.115 32.090 1.00 15.11 16 PRO B CA 1
ATOM 2268 C C . PRO B 1 24 ? -51.865 -37.934 31.043 1.00 13.70 16 PRO B C 1
ATOM 2269 O O . PRO B 1 24 ? -52.434 -38.279 30.020 1.00 12.95 16 PRO B O 1
ATOM 2273 N N . PHE B 1 25 ? -50.606 -38.260 31.338 1.00 13.62 17 PHE B N 1
ATOM 2274 C CA . PHE B 1 25 ? -49.667 -38.843 30.384 1.00 12.36 17 PHE B CA 1
ATOM 2275 C C . PHE B 1 25 ? -50.213 -40.024 29.579 1.00 11.95 17 PHE B C 1
ATOM 2276 O O . PHE B 1 25 ? -50.138 -40.011 28.344 1.00 10.71 17 PHE B O 1
ATOM 2284 N N . LEU B 1 26 ? -50.774 -41.024 30.261 1.00 11.88 18 LEU B N 1
ATOM 2285 C CA . LEU B 1 26 ? -51.163 -42.266 29.573 1.00 11.88 18 LEU B CA 1
ATOM 2286 C C . LEU B 1 26 ? -52.294 -42.025 28.576 1.00 12.14 18 LEU B C 1
ATOM 2287 O O . LEU B 1 26 ? -52.407 -42.758 27.604 1.00 13.72 18 LEU B O 1
ATOM 2292 N N . GLU B 1 27 ? -53.102 -40.994 28.808 1.00 12.38 19 GLU B N 1
ATOM 2293 C CA . GLU B 1 27 ? -54.185 -40.645 27.867 1.00 13.28 19 GLU B CA 1
ATOM 2294 C C . GLU B 1 27 ? -53.691 -39.928 26.604 1.00 12.33 19 GLU B C 1
ATOM 2295 O O . GLU B 1 27 ? -54.413 -39.841 25.607 1.00 12.77 19 GLU B O 1
ATOM 2301 N N . ARG B 1 28 ? -52.449 -39.442 26.628 1.00 11.91 20 ARG B N 1
ATOM 2302 C CA . ARG B 1 28 ? -51.916 -38.649 25.526 1.00 11.10 20 ARG B CA 1
ATOM 2303 C C . ARG B 1 28 ? -51.616 -39.478 24.284 1.00 10.66 20 ARG B C 1
ATOM 2304 O O . ARG B 1 28 ? -51.617 -38.948 23.174 1.00 11.59 20 ARG B O 1
ATOM 2312 N N . PHE B 1 29 ? -51.415 -40.791 24.471 1.00 10.31 21 PHE B N 1
ATOM 2313 C CA . PHE B 1 29 ? -51.138 -41.683 23.357 1.00 9.98 21 PHE B CA 1
ATOM 2314 C C . PHE B 1 29 ? -52.339 -41.717 22.412 1.00 10.32 21 PHE B C 1
ATOM 2315 O O . PHE B 1 29 ? -52.186 -41.495 21.216 1.00 11.24 21 PHE B O 1
ATOM 2323 N N . ARG B 1 30 ? -53.531 -41.947 22.964 1.00 11.94 22 ARG B N 1
ATOM 2324 C CA . ARG B 1 30 ? -54.774 -41.907 22.187 1.00 12.37 22 ARG B CA 1
ATOM 2325 C C . ARG B 1 30 ? -54.986 -40.574 21.488 1.00 12.57 22 ARG B C 1
ATOM 2326 O O . ARG B 1 30 ? -55.316 -40.519 20.302 1.00 13.35 22 ARG B O 1
ATOM 2334 N N . LEU B 1 31 ? -54.823 -39.490 22.228 1.00 12.58 23 LEU B N 1
ATOM 2335 C CA . LEU B 1 31 ? -55.041 -38.167 21.632 1.00 12.94 23 LEU B CA 1
ATOM 2336 C C . LEU B 1 31 ? -54.078 -37.923 20.444 1.00 12.63 23 LEU B C 1
ATOM 2337 O O . LEU B 1 31 ? -54.474 -37.363 19.411 1.00 13.32 23 LEU B O 1
ATOM 2342 N N . ALA B 1 32 ? -52.824 -38.352 20.567 1.00 11.76 24 ALA B N 1
ATOM 2343 C CA . ALA B 1 32 ? -51.856 -38.155 19.497 1.00 11.55 24 ALA B CA 1
ATOM 2344 C C . ALA B 1 32 ? -52.284 -38.929 18.269 1.00 11.86 24 ALA B C 1
ATOM 2345 O O . ALA B 1 32 ? -52.240 -38.409 17.146 1.00 12.63 24 ALA B O 1
ATOM 2347 N N . ALA B 1 33 ? -52.706 -40.175 18.499 1.00 11.36 25 ALA B N 1
ATOM 2348 C CA . ALA B 1 33 ? -53.108 -41.069 17.414 1.00 12.46 25 ALA B CA 1
ATOM 2349 C C . ALA B 1 33 ? -54.367 -40.537 16.712 1.00 13.68 25 ALA B C 1
ATOM 2350 O O . ALA B 1 33 ? -54.451 -40.512 15.468 1.00 14.06 25 ALA B O 1
ATOM 2352 N N . GLU B 1 34 ? -55.330 -40.059 17.500 1.00 13.91 26 GLU B N 1
ATOM 2353 C CA . GLU B 1 34 ? -56.571 -39.502 16.925 1.00 16.21 26 GLU B CA 1
ATOM 2354 C C . GLU B 1 34 ? -56.326 -38.208 16.152 1.00 16.74 26 GLU B C 1
ATOM 2355 O O . GLU B 1 34 ? -57.065 -37.897 15.207 1.00 17.57 26 GLU B O 1
ATOM 2361 N N . ALA B 1 35 ? -55.277 -37.469 16.532 1.00 15.88 27 ALA B N 1
ATOM 2362 C CA . ALA B 1 35 ? -54.854 -36.274 15.794 1.00 16.38 27 ALA B CA 1
ATOM 2363 C C . ALA B 1 35 ? -54.082 -36.591 14.512 1.00 16.13 27 ALA B C 1
ATOM 2364 O O . ALA B 1 35 ? -53.755 -35.678 13.756 1.00 16.74 27 ALA B O 1
ATOM 2366 N N . GLY B 1 36 ? -53.797 -37.872 14.259 1.00 15.48 28 GLY B N 1
ATOM 2367 C CA . GLY B 1 36 ? -53.118 -38.302 13.037 1.00 15.57 28 GLY B CA 1
ATOM 2368 C C . GLY B 1 36 ? -51.612 -38.486 13.112 1.00 14.54 28 GLY B C 1
ATOM 2369 O O . GLY B 1 36 ? -50.961 -38.641 12.067 1.00 14.50 28 GLY B O 1
ATOM 2370 N N . PHE B 1 37 ? -51.038 -38.455 14.318 1.00 13.90 29 PHE B N 1
ATOM 2371 C CA . PHE B 1 37 ? -49.616 -38.805 14.502 1.00 12.26 29 PHE B CA 1
ATOM 2372 C C . PHE B 1 37 ? -49.437 -40.325 14.479 1.00 13.13 29 PHE B C 1
ATOM 2373 O O . PHE B 1 37 ? -50.252 -41.050 15.049 1.00 13.31 29 PHE B O 1
ATOM 2381 N N . GLY B 1 38 ? -48.396 -40.786 13.790 1.00 12.66 30 GLY B N 1
ATOM 2382 C CA . GLY B 1 38 ? -48.022 -42.198 13.769 1.00 12.19 30 GLY B CA 1
ATOM 2383 C C . GLY B 1 38 ? -46.844 -42.491 14.674 1.00 11.58 30 GLY B C 1
ATOM 2384 O O . GLY B 1 38 ? -46.475 -43.653 14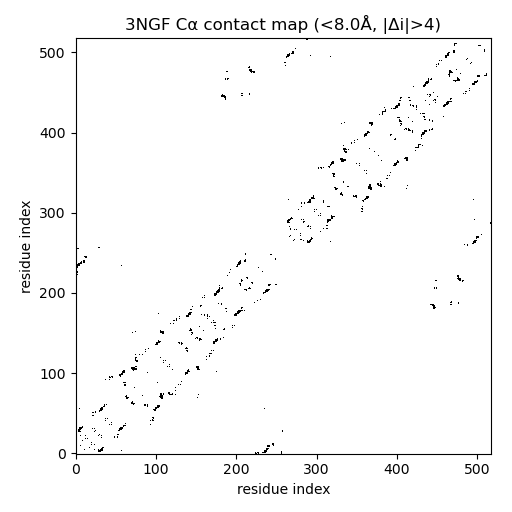.884 1.00 11.52 30 GLY B O 1
ATOM 2385 N N . GLY B 1 39 ? -46.228 -41.449 15.205 1.00 11.11 31 GLY B N 1
ATOM 2386 C CA . GLY B 1 39 ? -45.100 -41.600 16.098 1.00 10.67 31 GLY B CA 1
ATOM 2387 C C . GLY B 1 39 ? -45.177 -40.669 17.276 1.00 10.01 31 GLY B C 1
ATOM 2388 O O . GLY B 1 39 ? -45.772 -39.600 17.186 1.00 10.07 31 GLY B O 1
ATOM 2389 N N . VAL B 1 40 ? -44.546 -41.071 18.385 1.00 9.15 32 VAL B N 1
ATOM 2390 C CA . VAL B 1 40 ? -44.469 -40.230 19.555 1.00 8.95 32 VAL B CA 1
ATOM 2391 C C . VAL B 1 40 ? -43.056 -40.238 20.181 1.00 8.26 32 VAL B C 1
ATOM 2392 O O . VAL B 1 40 ? -42.278 -41.146 19.975 1.00 10.32 32 VAL B O 1
ATOM 2396 N N . GLU B 1 41 ? -42.777 -39.201 20.950 1.00 8.37 33 GLU B N 1
ATOM 2397 C CA . GLU B 1 41 ? -41.587 -39.141 21.758 1.00 7.99 33 GLU B CA 1
ATOM 2398 C C . GLU B 1 41 ? -41.985 -38.536 23.100 1.00 8.16 33 GLU B C 1
ATOM 2399 O O . GLU B 1 41 ? -43.020 -37.887 23.221 1.00 8.55 33 GLU B O 1
ATOM 2405 N N . PHE B 1 42 ? -41.132 -38.691 24.093 1.00 9.42 34 PHE B N 1
ATOM 2406 C CA . PHE B 1 42 ? -41.301 -38.011 25.371 1.00 10.87 34 PHE B CA 1
ATOM 2407 C C . PHE B 1 42 ? -39.984 -38.078 26.106 1.00 12.91 34 PHE B C 1
ATOM 2408 O O . PHE B 1 42 ? -39.059 -38.732 25.629 1.00 14.85 34 PHE B O 1
ATOM 2416 N N . LEU B 1 43 ? -39.853 -37.379 27.227 1.00 15.38 35 LEU B N 1
ATOM 2417 C CA . LEU B 1 43 ? -38.565 -37.347 27.896 1.00 16.93 35 LEU B CA 1
ATOM 2418 C C . LEU B 1 43 ? -38.271 -38.677 28.643 1.00 15.55 35 LEU B C 1
ATOM 2419 O O . LEU B 1 43 ? -37.338 -39.412 28.295 1.00 14.38 35 LEU B O 1
ATOM 2424 N N . PHE B 1 44 ? -39.086 -39.016 29.632 1.00 15.47 36 PHE B N 1
ATOM 2425 C CA . PHE B 1 44 ? -38.778 -40.117 30.556 1.00 15.90 36 PHE B CA 1
ATOM 2426 C C . PHE B 1 44 ? -39.940 -41.089 30.775 1.00 16.82 36 PHE B C 1
ATOM 2427 O O . PHE B 1 44 ? -40.994 -40.684 31.236 1.00 19.05 36 PHE B O 1
ATOM 2435 N N . PRO B 1 45 ? -39.745 -42.378 30.479 1.00 16.50 37 PRO B N 1
ATOM 2436 C CA . PRO B 1 45 ? -40.784 -43.368 30.757 1.00 15.36 37 PRO B CA 1
ATOM 2437 C C . PRO B 1 45 ? -40.703 -44.020 32.130 1.00 16.11 37 PRO B C 1
ATOM 2438 O O . PRO B 1 45 ? -41.545 -44.858 32.449 1.00 16.65 37 PRO B O 1
ATOM 2442 N N . TYR B 1 46 ? -39.706 -43.643 32.931 1.00 15.68 38 TYR B N 1
ATOM 2443 C CA . TYR B 1 46 ? -39.267 -44.481 34.041 1.00 16.28 38 TYR B CA 1
ATOM 2444 C C . TYR B 1 46 ? -40.224 -44.558 35.235 1.00 17.90 38 TYR B C 1
ATOM 2445 O O . TYR B 1 46 ? -40.076 -45.462 36.062 1.00 18.39 38 TYR B O 1
ATOM 2454 N N A ASP B 1 47 ? -41.190 -43.640 35.335 0.50 17.75 39 ASP B N 1
ATOM 2455 N N B ASP B 1 47 ? -41.188 -43.639 35.315 0.50 18.04 39 ASP B N 1
ATOM 2456 C CA A ASP B 1 47 ? -42.188 -43.692 36.424 0.50 19.53 39 ASP B CA 1
ATOM 2457 C CA B ASP B 1 47 ? -42.201 -43.674 36.379 0.50 20.02 39 ASP B CA 1
ATOM 2458 C C A ASP B 1 47 ? -43.388 -44.572 36.048 0.50 19.32 39 ASP B C 1
ATOM 2459 C C B ASP B 1 47 ? -43.414 -44.520 36.009 0.50 19.60 39 ASP B C 1
ATOM 2460 O O A ASP B 1 47 ? -44.349 -44.668 36.814 0.50 19.81 39 ASP B O 1
ATOM 2461 O O B ASP B 1 47 ? -44.414 -44.531 36.734 0.50 20.06 39 ASP B O 1
ATOM 2470 N N . PHE B 1 48 ? -43.313 -45.228 34.889 1.00 18.49 40 PHE B N 1
ATOM 2471 C CA . PHE B 1 48 ? -44.379 -46.102 34.392 1.00 18.86 40 PHE B CA 1
ATOM 2472 C C . PHE B 1 48 ? -43.800 -47.473 34.028 1.00 18.65 40 PHE B C 1
ATOM 2473 O O . PHE B 1 48 ? -42.613 -47.598 33.659 1.00 18.48 40 PHE B O 1
ATOM 2481 N N . ASP B 1 49 ? -44.632 -48.506 34.160 1.00 18.50 41 ASP B N 1
ATOM 2482 C CA . ASP B 1 49 ? -44.325 -49.887 33.751 1.00 17.86 41 ASP B CA 1
ATOM 2483 C C . ASP B 1 49 ? -44.091 -49.915 32.213 1.00 16.02 41 ASP B C 1
ATOM 2484 O O . ASP B 1 49 ? -44.912 -49.439 31.433 1.00 14.74 41 ASP B O 1
ATOM 2489 N N . ALA B 1 50 ? -42.941 -50.432 31.784 1.00 15.02 42 ALA B N 1
ATOM 2490 C CA . ALA B 1 50 ? -42.662 -50.586 30.350 1.00 14.12 42 ALA B CA 1
ATOM 2491 C C . ALA B 1 50 ? -43.769 -51.311 29.580 1.00 13.33 42 ALA B C 1
ATOM 2492 O O . ALA B 1 50 ? -44.090 -50.904 28.457 1.00 13.60 42 ALA B O 1
ATOM 2494 N N . ASP B 1 51 ? -44.323 -52.368 30.170 1.00 14.06 43 ASP B N 1
ATOM 2495 C CA . ASP B 1 51 ? -45.426 -53.143 29.577 1.00 13.71 43 ASP B CA 1
ATOM 2496 C C . ASP B 1 51 ? -46.655 -52.268 29.288 1.00 12.71 43 ASP B C 1
ATOM 2497 O O . ASP B 1 51 ? -47.354 -52.476 28.268 1.00 12.62 43 ASP B O 1
ATOM 2502 N N . VAL B 1 52 ? -46.933 -51.302 30.163 1.00 11.39 44 VAL B N 1
ATOM 2503 C CA . VAL B 1 52 ? -48.121 -50.431 30.010 1.00 11.21 44 VAL B CA 1
ATOM 2504 C C . VAL B 1 52 ? -47.900 -49.486 28.825 1.00 10.64 44 VAL B C 1
ATOM 2505 O O . VAL B 1 52 ? -48.748 -49.355 27.923 1.00 10.51 44 VAL B O 1
ATOM 2509 N N . ILE B 1 53 ? -46.727 -48.874 28.786 1.00 10.46 45 ILE B N 1
ATOM 2510 C CA . ILE B 1 53 ? -46.359 -48.023 27.644 1.00 10.12 45 ILE B CA 1
ATOM 2511 C C . ILE B 1 53 ? -46.323 -48.828 26.325 1.00 10.12 45 ILE B C 1
ATOM 2512 O O . ILE B 1 53 ? -46.841 -48.363 25.305 1.00 10.14 45 ILE B O 1
ATOM 2517 N N . ALA B 1 54 ? -45.791 -50.052 26.348 1.00 10.34 46 ALA B N 1
ATOM 2518 C CA . ALA B 1 54 ? -45.819 -50.893 25.147 1.00 10.80 46 ALA B CA 1
ATOM 2519 C C . ALA B 1 54 ? -47.252 -51.106 24.643 1.00 10.67 46 ALA B C 1
ATOM 2520 O O . ALA B 1 54 ? -47.490 -51.067 23.446 1.00 10.94 46 ALA B O 1
ATOM 2522 N N . ARG B 1 55 ? -48.169 -51.377 25.565 1.00 11.36 47 ARG B N 1
ATOM 2523 C CA . ARG B 1 55 ? -49.581 -51.564 25.214 1.00 10.87 47 ARG B CA 1
ATOM 2524 C C . ARG B 1 55 ? -50.228 -50.280 24.705 1.00 11.06 47 ARG B C 1
ATOM 2525 O O . ARG B 1 55 ? -51.060 -50.330 23.829 1.00 11.92 47 ARG B O 1
ATOM 2533 N N . GLU B 1 56 ? -49.804 -49.130 25.216 1.00 10.59 48 GLU B N 1
ATOM 2534 C CA . GLU B 1 56 ? -50.259 -47.847 24.670 1.00 10.29 48 GLU B CA 1
ATOM 2535 C C . GLU B 1 56 ? -49.863 -47.727 23.195 1.00 10.66 48 GLU B C 1
ATOM 2536 O O . GLU B 1 56 ? -50.684 -47.386 22.368 1.00 11.87 48 GLU B O 1
ATOM 2542 N N . LEU B 1 57 ? -48.605 -48.022 22.869 1.00 9.94 49 LEU B N 1
ATOM 2543 C CA . LEU B 1 57 ? -48.104 -47.946 21.498 1.00 9.97 49 LEU B CA 1
ATOM 2544 C C . LEU B 1 57 ? -48.844 -48.912 20.570 1.00 11.44 49 LEU B C 1
ATOM 2545 O O . LEU B 1 57 ? -49.245 -48.552 19.461 1.00 13.34 49 LEU B O 1
ATOM 2550 N N . LYS B 1 58 ? -49.071 -50.133 21.050 1.00 12.45 50 LYS B N 1
ATOM 2551 C CA . LYS B 1 58 ? -49.724 -51.150 20.242 1.00 13.89 50 LYS B CA 1
ATOM 2552 C C . LYS B 1 58 ? -51.194 -50.820 20.012 1.00 13.87 50 LYS B C 1
ATOM 2553 O O . LYS B 1 58 ? -51.689 -50.874 18.886 1.00 15.04 50 LYS B O 1
ATOM 2559 N N . GLN B 1 59 ? -51.894 -50.464 21.082 1.00 13.21 51 GLN B N 1
ATOM 2560 C CA . GLN B 1 59 ? -53.336 -50.223 21.004 1.00 13.28 51 GLN B CA 1
ATOM 2561 C C . GLN B 1 59 ? -53.667 -49.029 20.132 1.00 12.89 51 GLN B C 1
ATOM 2562 O O . GLN B 1 59 ? -54.686 -49.022 19.421 1.00 13.74 51 GLN B O 1
ATOM 2568 N N . HIS B 1 60 ? -52.789 -48.034 20.147 1.00 11.84 52 HIS B N 1
ATOM 2569 C CA . HIS B 1 60 ? -53.005 -46.798 19.400 1.00 12.29 52 HIS B CA 1
ATOM 2570 C C . HIS B 1 60 ? -52.195 -46.670 18.087 1.00 12.69 52 HIS B C 1
ATOM 2571 O O . HIS B 1 60 ? -52.159 -45.611 17.487 1.00 12.67 52 HIS B O 1
ATOM 2578 N N A ASN B 1 61 ? -51.547 -47.758 17.679 0.50 13.04 53 ASN B N 1
ATOM 2579 N N B ASN B 1 61 ? -51.595 -47.779 17.657 0.50 12.68 53 ASN B N 1
ATOM 2580 C CA A ASN B 1 61 ? -50.829 -47.819 16.409 0.50 13.91 53 ASN B CA 1
ATOM 2581 C CA B ASN B 1 61 ? -50.812 -47.865 16.419 0.50 13.23 53 ASN B CA 1
ATOM 2582 C C A ASN B 1 61 ? -49.753 -46.739 16.280 0.50 13.21 53 ASN B C 1
ATOM 2583 C C B ASN B 1 61 ? -49.744 -46.771 16.276 0.50 12.84 53 ASN B C 1
ATOM 2584 O O A ASN B 1 61 ? -49.717 -45.968 15.296 0.50 13.76 53 ASN B O 1
ATOM 2585 O O B ASN B 1 61 ? -49.700 -46.031 15.270 0.50 13.48 53 ASN B O 1
ATOM 2594 N N . LEU B 1 62 ? -48.880 -46.690 17.285 1.00 12.00 54 LEU B N 1
ATOM 2595 C CA . LEU B 1 62 ? -47.835 -45.676 17.376 1.00 11.68 54 LEU B CA 1
ATOM 2596 C C . LEU B 1 62 ? -46.424 -46.243 17.473 1.00 11.91 54 LEU B C 1
ATOM 2597 O O . LEU B 1 62 ? -46.205 -47.241 18.153 1.00 12.68 54 LEU B O 1
ATOM 2602 N N . THR B 1 63 ? -45.484 -45.578 16.805 1.00 11.49 55 THR B N 1
ATOM 2603 C CA . THR B 1 63 ? -44.057 -45.868 16.896 1.00 11.72 55 THR B CA 1
ATOM 2604 C C . THR B 1 63 ? -43.422 -44.997 17.981 1.00 10.96 55 THR B C 1
ATOM 2605 O O . THR B 1 63 ? -43.629 -43.774 17.999 1.00 10.27 55 THR B O 1
ATOM 2609 N N . GLN B 1 64 ? -42.645 -45.615 18.868 1.00 10.44 56 GLN B N 1
ATOM 2610 C CA . GLN B 1 64 ? -41.810 -44.864 19.811 1.00 10.47 56 GLN B CA 1
ATOM 2611 C C . GLN B 1 64 ? -40.530 -44.422 19.113 1.00 11.00 56 GLN B C 1
ATOM 2612 O O . GLN B 1 64 ? -39.675 -45.259 18.768 1.00 10.58 56 GLN B O 1
ATOM 2618 N N . VAL B 1 65 ? -40.409 -43.107 18.876 1.00 10.31 57 VAL B N 1
ATOM 2619 C CA . VAL B 1 65 ? -39.324 -42.554 18.083 1.00 11.31 57 VAL B CA 1
ATOM 2620 C C . VAL B 1 65 ? -38.075 -42.231 18.909 1.00 11.30 57 VAL B C 1
ATOM 2621 O O . VAL B 1 65 ? -36.947 -42.362 18.418 1.00 12.99 57 VAL B O 1
ATOM 2625 N N . LEU B 1 66 ? -38.278 -41.779 20.145 1.00 11.15 58 LEU B N 1
ATOM 2626 C CA . LEU B 1 66 ? -37.190 -41.306 20.977 1.00 11.32 58 LEU B CA 1
ATOM 2627 C C . LEU B 1 66 ? -37.615 -41.245 22.417 1.00 9.63 58 LEU B C 1
ATOM 2628 O O . LEU B 1 66 ? -38.766 -41.005 22.695 1.00 10.01 58 LEU B O 1
ATOM 2633 N N . PHE B 1 67 ? -36.674 -41.435 23.338 1.00 8.45 59 PHE B N 1
ATOM 2634 C CA . PHE B 1 67 ? -36.827 -40.961 24.697 1.00 6.89 59 PHE B CA 1
ATOM 2635 C C . PHE B 1 67 ? -35.416 -40.803 25.309 1.00 8.00 59 PHE B C 1
ATOM 2636 O O . PHE B 1 67 ? -34.424 -41.116 24.658 1.00 8.60 59 PHE B O 1
ATOM 2644 N N . ASN B 1 68 ? -35.360 -40.250 26.514 1.00 8.46 60 ASN B N 1
ATOM 2645 C CA . ASN B 1 68 ? -34.078 -39.997 27.192 1.00 9.11 60 ASN B CA 1
ATOM 2646 C C . ASN B 1 68 ? -33.663 -41.111 28.145 1.00 9.81 60 ASN B C 1
ATOM 2647 O O . ASN B 1 68 ? -34.498 -41.762 28.768 1.00 9.33 60 ASN B O 1
ATOM 2652 N N . MET B 1 69 ? -32.354 -41.262 28.327 1.00 9.51 61 MET B N 1
ATOM 2653 C CA . MET B 1 69 ? -31.823 -42.090 29.389 1.00 10.23 61 MET B CA 1
ATOM 2654 C C . MET B 1 69 ? -32.117 -41.420 30.744 1.00 10.19 61 MET B C 1
ATOM 2655 O O . MET B 1 69 ? -32.390 -40.219 30.798 1.00 10.53 61 MET B O 1
ATOM 2660 N N . PRO B 1 70 ? -32.031 -42.179 31.850 1.00 10.89 62 PRO B N 1
ATOM 2661 C CA . PRO B 1 70 ? -32.280 -41.521 33.133 1.00 11.55 62 PRO B CA 1
ATOM 2662 C C . PRO B 1 70 ? -31.361 -40.305 33.359 1.00 12.40 62 PRO B C 1
ATOM 2663 O O . PRO B 1 70 ? -30.149 -40.382 33.090 1.00 13.30 62 PRO B O 1
ATOM 2667 N N . PRO B 1 71 ? -31.921 -39.211 33.895 1.00 13.22 63 PRO B N 1
ATOM 2668 C CA . PRO B 1 71 ? -31.172 -37.966 34.031 1.00 14.38 63 PRO B CA 1
ATOM 2669 C C . PRO B 1 71 ? -30.452 -37.727 35.359 1.00 15.19 63 PRO B C 1
ATOM 2670 O O . PRO B 1 71 ? -29.765 -36.717 35.505 1.00 15.72 63 PRO B O 1
ATOM 2674 N N . GLY B 1 72 ? -30.581 -38.654 36.298 1.00 16.38 64 GLY B N 1
ATOM 2675 C CA . GLY B 1 72 ? -30.202 -38.411 37.688 1.00 18.12 64 GLY B CA 1
ATOM 2676 C C . GLY B 1 72 ? -31.384 -37.855 38.465 1.00 19.30 64 GLY B C 1
ATOM 2677 O O . GLY B 1 72 ? -32.534 -38.210 38.194 1.00 19.88 64 GLY B O 1
ATOM 2678 N N . ASP B 1 73 ? -31.115 -36.962 39.410 1.00 21.35 65 ASP B N 1
ATOM 2679 C CA . ASP B 1 73 ? -32.166 -36.458 40.303 1.00 23.44 65 ASP B CA 1
ATOM 2680 C C . ASP B 1 73 ? -32.728 -35.166 39.721 1.00 23.73 65 ASP B C 1
ATOM 2681 O O . ASP B 1 73 ? -32.195 -34.091 39.952 1.00 24.54 65 ASP B O 1
ATOM 2686 N N . TRP B 1 74 ? -33.782 -35.298 38.932 1.00 24.89 66 TRP B N 1
ATOM 2687 C CA . TRP B 1 74 ? -34.343 -34.164 38.185 1.00 26.06 66 TRP B CA 1
ATOM 2688 C C . TRP B 1 74 ? -34.911 -33.110 39.138 1.00 27.67 66 TRP B C 1
ATOM 2689 O O . TRP B 1 74 ? -34.656 -31.903 38.969 1.00 27.12 66 TRP B O 1
ATOM 2700 N N . ALA B 1 75 ? -35.615 -33.567 40.174 1.00 28.55 67 ALA B N 1
ATOM 2701 C CA . ALA B 1 75 ? -36.190 -32.661 41.170 1.00 30.31 67 ALA B CA 1
ATOM 2702 C C . ALA B 1 75 ? -35.128 -31.763 41.780 1.00 30.93 67 ALA B C 1
ATOM 2703 O O . ALA B 1 75 ? -35.399 -30.596 42.066 1.00 32.68 67 ALA B O 1
ATOM 2705 N N . ALA B 1 76 ? -33.927 -32.301 41.985 1.00 29.97 68 ALA B N 1
ATOM 2706 C CA . ALA B 1 76 ? -32.825 -31.535 42.585 1.00 30.58 68 ALA B CA 1
ATOM 2707 C C . ALA B 1 76 ? -32.034 -30.706 41.560 1.00 29.60 68 ALA B C 1
ATOM 2708 O O . ALA B 1 76 ? -30.980 -30.147 41.894 1.00 30.59 68 ALA B O 1
ATOM 2710 N N . GLY B 1 77 ? -32.528 -30.653 40.325 1.00 27.83 69 GLY B N 1
ATOM 2711 C CA . GLY B 1 77 ? -31.933 -29.847 39.255 1.00 26.47 69 GLY B CA 1
ATOM 2712 C C . GLY B 1 77 ? -30.949 -30.534 38.317 1.00 24.26 69 GLY B C 1
ATOM 2713 O O . GLY B 1 77 ? -30.349 -29.859 37.481 1.00 23.55 69 GLY B O 1
ATOM 2714 N N . GLU B 1 78 ? -30.756 -31.853 38.449 1.00 22.58 70 GLU B N 1
ATOM 2715 C CA . GLU B 1 78 ? -29.807 -32.584 37.585 1.00 20.89 70 GLU B CA 1
ATOM 2716 C C . GLU B 1 78 ? -30.383 -32.721 36.176 1.00 19.23 70 GLU B C 1
ATOM 2717 O O . GLU B 1 78 ? -31.572 -32.906 36.026 1.00 18.68 70 GLU B O 1
ATOM 2723 N N . ARG B 1 79 ? -29.536 -32.589 35.159 1.00 17.08 71 ARG B N 1
ATOM 2724 C CA . ARG B 1 79 ? -29.988 -32.634 33.762 1.00 17.09 71 ARG B CA 1
ATOM 2725 C C . ARG B 1 79 ? -29.075 -33.556 32.975 1.00 15.57 71 ARG B C 1
ATOM 2726 O O . ARG B 1 79 ? -28.549 -33.198 31.886 1.00 16.08 71 ARG B O 1
ATOM 2734 N N . GLY B 1 80 ? -28.893 -34.753 33.527 1.00 14.67 72 GLY B N 1
ATOM 2735 C CA . GLY B 1 80 ? -28.039 -35.786 32.927 1.00 12.80 72 GLY B CA 1
ATOM 2736 C C . GLY B 1 80 ? -26.692 -35.850 33.659 1.00 12.67 72 GLY B C 1
ATOM 2737 O O . GLY B 1 80 ? -26.391 -34.991 34.482 1.00 14.29 72 GLY B O 1
ATOM 2738 N N A MET B 1 81 ? -25.917 -36.903 33.409 0.50 12.00 73 MET B N 1
ATOM 2739 N N B MET B 1 81 ? -25.890 -36.853 33.334 0.50 12.65 73 MET B N 1
ATOM 2740 C CA A MET B 1 81 ? -24.557 -37.005 33.964 0.50 12.42 73 MET B CA 1
ATOM 2741 C CA B MET B 1 81 ? -24.574 -37.014 33.948 0.50 13.44 73 MET B CA 1
ATOM 2742 C C A MET B 1 81 ? -23.529 -37.662 33.029 0.50 12.28 73 MET B C 1
ATOM 2743 C C B MET B 1 81 ? -23.487 -37.540 33.013 0.50 12.92 73 MET B C 1
ATOM 2744 O O A MET B 1 81 ? -22.496 -38.148 33.498 0.50 13.04 73 MET B O 1
ATOM 2745 O O B MET B 1 81 ? -22.378 -37.823 33.471 0.50 13.34 73 MET B O 1
ATOM 2754 N N . ALA B 1 82 ? -23.768 -37.632 31.711 1.00 12.05 74 ALA B N 1
ATOM 2755 C CA . ALA B 1 82 ? -22.796 -38.226 30.747 1.00 11.85 74 ALA B CA 1
ATOM 2756 C C . ALA B 1 82 ? -21.450 -37.491 30.677 1.00 12.61 74 ALA B C 1
ATOM 2757 O O . ALA B 1 82 ? -20.440 -38.104 30.374 1.00 12.34 74 ALA B O 1
ATOM 2759 N N . ALA B 1 83 ? -21.440 -36.190 30.991 1.00 13.58 75 ALA B N 1
ATOM 2760 C CA . ALA B 1 83 ? -20.203 -35.410 31.008 1.00 13.69 75 ALA B CA 1
ATOM 2761 C C . ALA B 1 83 ? -19.689 -35.067 32.420 1.00 14.62 75 ALA B C 1
ATOM 2762 O O . ALA B 1 83 ? -18.827 -34.205 32.544 1.00 14.75 75 ALA B O 1
ATOM 2764 N N . ILE B 1 84 ? -20.197 -35.720 33.468 1.00 14.11 76 ILE B N 1
ATOM 2765 C CA . ILE B 1 84 ? -19.743 -35.436 34.847 1.00 15.33 76 ILE B CA 1
ATOM 2766 C C . ILE B 1 84 ? -18.839 -36.535 35.408 1.00 15.31 76 ILE B C 1
ATOM 2767 O O . ILE B 1 84 ? -19.304 -37.641 35.720 1.00 14.66 76 ILE B O 1
ATOM 2772 N N A SER B 1 85 ? -17.549 -36.218 35.533 0.50 15.93 77 SER B N 1
ATOM 2773 N N B SER B 1 85 ? -17.553 -36.217 35.545 0.50 15.89 77 SER B N 1
ATOM 2774 C CA A SER B 1 85 ? -16.535 -37.151 36.023 0.50 16.54 77 SER B CA 1
ATOM 2775 C CA B SER B 1 85 ? -16.542 -37.164 36.006 0.50 16.43 77 SER B CA 1
ATOM 2776 C C A SER B 1 85 ? -16.889 -37.733 37.387 0.50 16.92 77 SER B C 1
ATOM 2777 C C B SER B 1 85 ? -16.836 -37.723 37.397 0.50 16.88 77 SER B C 1
ATOM 2778 O O A SER B 1 85 ? -17.360 -37.020 38.268 0.50 17.77 77 SER B O 1
ATOM 2779 O O B SER B 1 85 ? -17.193 -36.983 38.310 0.50 17.77 77 SER B O 1
ATOM 2784 N N . GLY B 1 86 ? -16.668 -39.034 37.542 1.00 16.52 78 GLY B N 1
ATOM 2785 C CA . GLY B 1 86 ? -17.006 -39.754 38.775 1.00 17.61 78 GLY B CA 1
ATOM 2786 C C . GLY B 1 86 ? -18.358 -40.442 38.758 1.00 17.02 78 GLY B C 1
ATOM 2787 O O . GLY B 1 86 ? -18.612 -41.330 39.555 1.00 17.77 78 GLY B O 1
ATOM 2788 N N . ARG B 1 87 ? -19.232 -40.048 37.836 1.00 15.84 79 ARG B N 1
ATOM 2789 C CA . ARG B 1 87 ? -20.579 -40.600 37.806 1.00 16.13 79 ARG B CA 1
ATOM 2790 C C . ARG B 1 87 ? -20.721 -41.635 36.680 1.00 14.10 79 ARG B C 1
ATOM 2791 O O . ARG B 1 87 ? -21.832 -41.956 36.243 1.00 13.44 79 ARG B O 1
ATOM 2799 N N . GLU B 1 88 ? -19.588 -42.177 36.226 1.00 14.62 80 GLU B N 1
ATOM 2800 C CA . GLU B 1 88 ? -19.593 -43.046 35.045 1.00 13.96 80 GLU B CA 1
ATOM 2801 C C . GLU B 1 88 ? -20.290 -44.371 35.286 1.00 13.60 80 GLU B C 1
ATOM 2802 O O . GLU B 1 88 ? -21.013 -44.855 34.420 1.00 13.26 80 GLU B O 1
ATOM 2808 N N . GLN B 1 89 ? -20.051 -45.019 36.420 1.00 14.91 81 GLN B N 1
ATOM 2809 C CA . GLN B 1 89 ? -20.729 -46.315 36.618 1.00 13.54 81 GLN B CA 1
ATOM 2810 C C . GLN B 1 89 ? -22.248 -46.112 36.785 1.00 13.66 81 GLN B C 1
ATOM 2811 O O . GLN B 1 89 ? -23.057 -46.948 36.361 1.00 12.02 81 GLN B O 1
ATOM 2817 N N . GLU B 1 90 ? -22.634 -44.998 37.378 1.00 13.88 82 GLU B N 1
ATOM 2818 C CA . GLU B 1 90 ? -24.057 -44.615 37.428 1.00 14.22 82 GLU B CA 1
ATOM 2819 C C . GLU B 1 90 ? -24.670 -44.480 36.044 1.00 12.93 82 GLU B C 1
ATOM 2820 O O . GLU B 1 90 ? -25.773 -45.007 35.760 1.00 12.73 82 GLU B O 1
ATOM 2826 N N . PHE B 1 91 ? -23.963 -43.773 35.174 1.00 12.72 83 PHE B N 1
ATOM 2827 C CA . PHE B 1 91 ? -24.341 -43.670 33.792 1.00 11.52 83 PHE B CA 1
ATOM 2828 C C . PHE B 1 91 ? -24.436 -45.046 33.135 1.00 11.85 83 PHE B C 1
ATOM 2829 O O . PHE B 1 91 ? -25.396 -45.313 32.422 1.00 10.93 83 PHE B O 1
ATOM 2837 N N . ARG B 1 92 ? -23.467 -45.922 33.401 1.00 12.04 84 ARG B N 1
ATOM 2838 C CA . ARG B 1 92 ? -23.473 -47.264 32.815 1.00 12.60 84 ARG B CA 1
ATOM 2839 C C . ARG B 1 92 ? -24.685 -48.074 33.261 1.00 13.28 84 ARG B C 1
ATOM 2840 O O . ARG B 1 92 ? -25.359 -48.729 32.431 1.00 13.99 84 ARG B O 1
ATOM 2848 N N . ASP B 1 93 ? -24.984 -48.031 34.560 1.00 13.33 85 ASP B N 1
ATOM 2849 C CA . ASP B 1 93 ? -26.157 -48.730 35.082 1.00 13.51 85 ASP B CA 1
ATOM 2850 C C . ASP B 1 93 ? -27.405 -48.171 34.419 1.00 13.29 85 ASP B C 1
ATOM 2851 O O . ASP B 1 93 ? -28.329 -48.907 34.112 1.00 13.41 85 ASP B O 1
ATOM 2856 N N . ASN B 1 94 ? -27.417 -46.860 34.204 1.00 12.16 86 ASN B N 1
ATOM 2857 C CA . ASN B 1 94 ? -28.553 -46.184 33.613 1.00 11.87 86 ASN B CA 1
ATOM 2858 C C . ASN B 1 94 ? -28.753 -46.575 32.160 1.00 10.92 86 ASN B C 1
ATOM 2859 O O . ASN B 1 94 ? -29.901 -46.566 31.690 1.00 10.95 86 ASN B O 1
ATOM 2864 N N . VAL B 1 95 ? -27.680 -46.928 31.452 1.00 10.87 87 VAL B N 1
ATOM 2865 C CA . VAL B 1 95 ? -27.817 -47.501 30.110 1.00 11.63 87 VAL B CA 1
ATOM 2866 C C . VAL B 1 95 ? -28.684 -48.787 30.130 1.00 12.64 87 VAL B C 1
ATOM 2867 O O . VAL B 1 95 ? -29.544 -48.970 29.257 1.00 11.35 87 VAL B O 1
ATOM 2871 N N A ASP B 1 96 ? -28.449 -49.657 31.120 0.50 13.27 88 ASP B N 1
ATOM 2872 N N B ASP B 1 96 ? -28.483 -49.655 31.114 0.50 13.44 88 ASP B N 1
ATOM 2873 C CA A ASP B 1 96 ? -29.225 -50.910 31.273 0.50 13.80 88 ASP B CA 1
ATOM 2874 C CA B ASP B 1 96 ? -29.253 -50.903 31.148 0.50 14.03 88 ASP B CA 1
ATOM 2875 C C A ASP B 1 96 ? -30.728 -50.656 31.406 0.50 13.26 88 ASP B C 1
ATOM 2876 C C B ASP B 1 96 ? -30.751 -50.680 31.422 0.50 13.42 88 ASP B C 1
ATOM 2877 O O A ASP B 1 96 ? -31.542 -51.317 30.753 0.50 12.96 88 ASP B O 1
ATOM 2878 O O B ASP B 1 96 ? -31.593 -51.384 30.862 0.50 13.19 88 ASP B O 1
ATOM 2887 N N . ILE B 1 97 ? -31.082 -49.692 32.252 1.00 12.91 89 ILE B N 1
ATOM 2888 C CA . ILE B 1 97 ? -32.471 -49.310 32.488 1.00 12.88 89 ILE B CA 1
ATOM 2889 C C . ILE B 1 97 ? -33.108 -48.785 31.219 1.00 11.92 89 ILE B C 1
ATOM 2890 O O . ILE B 1 97 ? -34.214 -49.202 30.829 1.00 11.18 89 ILE B O 1
ATOM 2895 N N . ALA B 1 98 ? -32.402 -47.864 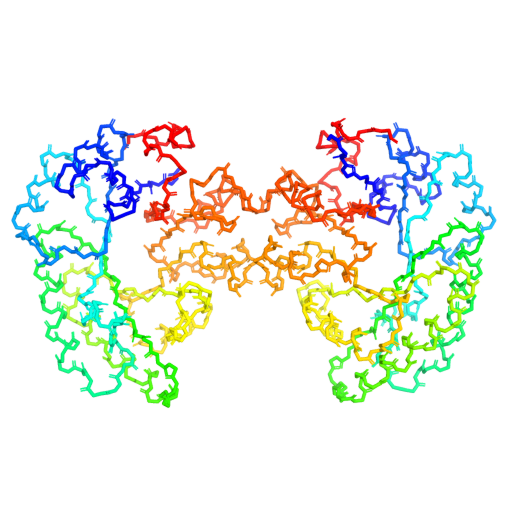30.562 1.00 10.93 90 ALA B N 1
ATOM 2896 C CA . ALA B 1 98 ? -32.850 -47.317 29.273 1.00 10.43 90 ALA B CA 1
ATOM 2897 C C . ALA B 1 98 ? -33.015 -48.402 28.205 1.00 11.00 90 ALA B C 1
ATOM 2898 O O . ALA B 1 98 ? -34.000 -48.381 27.465 1.00 10.72 90 ALA B O 1
ATOM 2900 N N . LEU B 1 99 ? -32.069 -49.337 28.128 1.00 11.36 91 LEU B N 1
ATOM 2901 C CA . LEU B 1 99 ? -32.157 -50.457 27.178 1.00 11.75 91 LEU B CA 1
ATOM 2902 C C . LEU B 1 99 ? -33.395 -51.325 27.414 1.00 11.89 91 LEU B C 1
ATOM 2903 O O . LEU B 1 99 ? -34.059 -51.736 26.462 1.00 11.98 91 LEU B O 1
ATOM 2908 N N . HIS B 1 100 ? -33.693 -51.634 28.678 1.00 12.31 92 HIS B N 1
ATOM 2909 C CA . HIS B 1 100 ? -34.888 -52.410 29.013 1.00 12.57 92 HIS B CA 1
ATOM 2910 C C . HIS B 1 100 ? -36.142 -51.765 28.419 1.00 12.39 92 HIS B C 1
ATOM 2911 O O . HIS B 1 100 ? -36.991 -52.450 27.830 1.00 11.97 92 HIS B O 1
ATOM 2918 N N . TYR B 1 101 ? -36.265 -50.447 28.611 1.00 10.80 93 TYR B N 1
ATOM 2919 C CA . TYR B 1 101 ? -37.406 -49.720 28.064 1.00 10.59 93 TYR B CA 1
ATOM 2920 C C . TYR B 1 101 ? -37.378 -49.670 26.539 1.00 9.04 93 TYR B C 1
ATOM 2921 O O . TYR B 1 101 ? -38.412 -49.813 25.896 1.00 10.01 93 TYR B O 1
ATOM 2930 N N . ALA B 1 102 ? -36.202 -49.445 25.953 1.00 8.56 94 ALA B N 1
ATOM 2931 C CA . ALA B 1 102 ? -36.089 -49.343 24.490 1.00 9.05 94 ALA B CA 1
ATOM 2932 C C . ALA B 1 102 ? -36.519 -50.658 23.823 1.00 9.24 94 ALA B C 1
ATOM 2933 O O . ALA B 1 102 ? -37.228 -50.669 22.809 1.00 10.07 94 ALA B O 1
ATOM 2935 N N . LEU B 1 103 ? -36.119 -51.777 24.409 1.00 10.33 95 LEU B N 1
ATOM 2936 C CA . LEU B 1 103 ? -36.469 -53.078 23.847 1.00 10.62 95 LEU B CA 1
ATOM 2937 C C . LEU B 1 103 ? -37.997 -53.296 23.970 1.00 11.34 95 LEU B C 1
ATOM 2938 O O . LEU B 1 103 ? -38.667 -53.709 23.014 1.00 10.97 95 LEU B O 1
ATOM 2943 N N . ALA B 1 104 ? -38.547 -52.968 25.128 1.00 10.90 96 ALA B N 1
ATOM 2944 C CA . ALA B 1 104 ? -39.983 -53.101 25.369 1.00 11.84 96 ALA B CA 1
ATOM 2945 C C . ALA B 1 104 ? -40.828 -52.274 24.394 1.00 11.40 96 ALA B C 1
ATOM 2946 O O . ALA B 1 104 ? -41.924 -52.694 23.966 1.00 11.46 96 ALA B O 1
ATOM 2948 N N . LEU B 1 105 ? -40.344 -51.075 24.081 1.00 11.01 97 LEU B N 1
ATOM 2949 C CA . LEU B 1 105 ? -41.052 -50.143 23.233 1.00 11.73 97 LEU B CA 1
ATOM 2950 C C . LEU B 1 105 ? -40.628 -50.191 21.741 1.00 12.35 97 LEU B C 1
ATOM 2951 O O . LEU B 1 105 ? -41.146 -49.417 20.927 1.00 13.29 97 LEU B O 1
ATOM 2956 N N . ASP B 1 106 ? -39.693 -51.088 21.401 1.00 12.19 98 ASP B N 1
ATOM 2957 C CA . ASP B 1 106 ? -39.074 -51.159 20.062 1.00 12.60 98 ASP B CA 1
ATOM 2958 C C . ASP B 1 106 ? -38.559 -49.782 19.585 1.00 11.58 98 ASP B C 1
ATOM 2959 O O . ASP B 1 106 ? -38.755 -49.415 18.431 1.00 11.24 98 ASP B O 1
ATOM 2964 N N . CYS B 1 107 ? -37.879 -49.078 20.469 1.00 9.38 99 CYS B N 1
ATOM 2965 C CA . CYS B 1 107 ? -37.338 -47.741 20.194 1.00 9.73 99 CYS B CA 1
ATOM 2966 C C . CYS B 1 107 ? -35.893 -47.899 19.807 1.00 10.90 99 CYS B C 1
ATOM 2967 O O . CYS B 1 107 ? -35.156 -48.625 20.480 1.00 11.67 99 CYS B O 1
ATOM 2970 N N A ARG B 1 108 ? -35.497 -47.291 18.686 0.50 10.91 100 ARG B N 1
ATOM 2971 N N B ARG B 1 108 ? -35.477 -47.255 18.728 0.50 10.71 100 ARG B N 1
ATOM 2972 C CA A ARG B 1 108 ? -34.144 -47.460 18.141 0.50 11.77 100 ARG B CA 1
ATOM 2973 C CA B ARG B 1 108 ? -34.133 -47.462 18.222 0.50 11.43 100 ARG B CA 1
ATOM 2974 C C A ARG B 1 108 ? -33.215 -46.261 18.426 0.50 11.50 100 ARG B C 1
ATOM 2975 C C B ARG B 1 108 ? -33.249 -46.230 18.368 0.50 11.34 100 ARG B C 1
ATOM 2976 O O A ARG B 1 108 ? -32.064 -46.244 17.978 0.50 11.02 100 ARG B O 1
ATOM 2977 O O B ARG B 1 108 ? -32.171 -46.161 17.781 0.50 10.97 100 ARG B O 1
ATOM 2992 N N . THR B 1 109 ? -33.705 -45.275 19.174 1.00 11.33 101 THR B N 1
ATOM 2993 C CA . THR B 1 109 ? -32.970 -44.020 19.370 1.00 10.95 101 THR B CA 1
ATOM 2994 C C . THR B 1 109 ? -33.128 -43.504 20.794 1.00 9.78 101 THR B C 1
ATOM 2995 O O . THR B 1 109 ? -34.245 -43.341 21.267 1.00 10.21 101 THR B O 1
ATOM 2999 N N . LEU B 1 110 ? -32.012 -43.252 21.476 1.00 9.03 102 LEU B N 1
ATOM 3000 C CA . LEU B 1 110 ? -32.016 -42.784 22.860 1.00 8.99 102 LEU B CA 1
ATOM 3001 C C . LEU B 1 110 ? -31.171 -41.517 22.972 1.00 8.42 102 LEU B C 1
ATOM 3002 O O . LEU B 1 110 ? -30.080 -41.452 22.414 1.00 10.77 102 LEU B O 1
ATOM 3007 N N . HIS B 1 111 ? -31.645 -40.547 23.734 1.00 8.81 103 HIS B N 1
ATOM 3008 C CA . HIS B 1 111 ? -30.877 -39.336 24.037 1.00 8.56 103 HIS B CA 1
ATOM 3009 C C . HIS B 1 111 ? -30.188 -39.448 25.400 1.00 8.77 103 HIS B C 1
ATOM 3010 O O . HIS B 1 111 ? -30.848 -39.647 26.415 1.00 9.59 103 HIS B O 1
ATOM 3017 N N . ALA B 1 112 ? -28.854 -39.358 25.414 1.00 9.04 104 ALA B N 1
ATOM 3018 C CA . ALA B 1 112 ? -28.094 -39.380 26.662 1.00 9.08 104 ALA B CA 1
ATOM 3019 C C . ALA B 1 112 ? -27.797 -37.941 27.064 1.00 10.44 104 ALA B C 1
ATOM 3020 O O . ALA B 1 112 ? -27.044 -37.273 26.363 1.00 11.57 104 ALA B O 1
ATOM 3022 N N . MET B 1 113 ? -28.392 -37.476 28.151 1.00 10.51 105 MET B N 1
ATOM 3023 C CA . MET B 1 113 ? -28.163 -36.119 28.642 1.00 11.36 105 MET B CA 1
ATOM 3024 C C . MET B 1 113 ? -26.781 -36.027 29.304 1.00 11.60 105 MET B C 1
ATOM 3025 O O . MET B 1 113 ? -26.294 -36.997 29.873 1.00 10.21 105 MET B O 1
ATOM 3030 N N . SER B 1 114 ? -26.163 -34.856 29.212 1.00 11.19 106 SER B N 1
ATOM 3031 C CA . SER B 1 114 ? -24.768 -34.677 29.635 1.00 12.37 106 SER B CA 1
ATOM 3032 C C . SER B 1 114 ? -24.605 -34.020 31.013 1.00 13.21 106 SER B C 1
ATOM 3033 O O . SER B 1 114 ? -23.592 -34.240 31.679 1.00 14.40 106 SER B O 1
ATOM 3036 N N . GLY B 1 115 ? -25.570 -33.187 31.408 1.00 13.12 107 GLY B N 1
ATOM 3037 C CA . GLY B 1 115 ? -25.534 -32.492 32.696 1.00 14.41 107 GLY B CA 1
ATOM 3038 C C . GLY B 1 115 ? -25.132 -31.025 32.641 1.00 15.33 107 GLY B C 1
ATOM 3039 O O . GLY B 1 115 ? -24.655 -30.536 31.612 1.00 13.80 107 GLY B O 1
ATOM 3040 N N . ILE B 1 116 ? -25.351 -30.336 33.767 1.00 16.83 108 ILE B N 1
ATOM 3041 C CA . ILE B 1 116 ? -24.907 -28.966 33.989 1.00 18.21 108 ILE B CA 1
ATOM 3042 C C . ILE B 1 116 ? -23.433 -29.098 34.408 1.00 19.40 108 ILE B C 1
ATOM 3043 O O . ILE B 1 116 ? -23.115 -29.721 35.434 1.00 20.93 108 ILE B O 1
ATOM 3048 N N . THR B 1 117 ? -22.538 -28.567 33.602 1.00 19.20 109 THR B N 1
ATOM 3049 C CA . THR B 1 117 ? -21.096 -28.724 33.846 1.00 19.45 109 THR B CA 1
ATOM 3050 C C . THR B 1 117 ? -20.390 -27.399 34.162 1.00 21.45 109 THR B C 1
ATOM 3051 O O . THR B 1 117 ? -19.184 -27.384 34.391 1.00 21.24 109 THR B O 1
ATOM 3055 N N . GLU B 1 118 ? -21.132 -26.293 34.180 1.00 22.74 110 GLU B N 1
ATOM 3056 C CA . GLU B 1 118 ? -20.559 -25.012 34.567 1.00 25.03 110 GLU B CA 1
ATOM 3057 C C . GLU B 1 118 ? -19.823 -25.154 35.903 1.00 25.46 110 GLU B C 1
ATOM 3058 O O . GLU B 1 118 ? -20.307 -25.798 36.835 1.00 25.51 110 GLU B O 1
ATOM 3064 N N . GLY B 1 119 ? -18.622 -24.613 35.967 1.00 26.69 111 GLY B N 1
ATOM 3065 C CA . GLY B 1 119 ? -17.800 -24.729 37.179 1.00 27.59 111 GLY B CA 1
ATOM 3066 C C . GLY B 1 119 ? -16.910 -25.961 37.221 1.00 27.34 111 GLY B C 1
ATOM 3067 O O . GLY B 1 119 ? -15.999 -26.021 38.041 1.00 28.50 111 GLY B O 1
ATOM 3068 N N . LEU B 1 120 ? -17.154 -26.940 36.346 1.00 25.04 112 LEU B N 1
ATOM 3069 C CA . LEU B 1 120 ? -16.283 -28.114 36.263 1.00 24.74 112 LEU B CA 1
ATOM 3070 C C . LEU B 1 120 ? -15.177 -27.913 35.227 1.00 24.81 112 LEU B C 1
ATOM 3071 O O . LEU B 1 120 ? -15.280 -27.058 34.343 1.00 25.06 112 LEU B O 1
ATOM 3076 N N . ASP B 1 121 ? -14.102 -28.689 35.363 1.00 26.51 113 ASP B N 1
ATOM 3077 C CA . ASP B 1 121 ? -13.002 -28.641 34.413 1.00 26.97 113 ASP B CA 1
ATOM 3078 C C . ASP B 1 121 ? -13.489 -29.113 33.047 1.00 24.83 113 ASP B C 1
ATOM 3079 O O . ASP B 1 121 ? -13.973 -30.231 32.933 1.00 23.62 113 ASP B O 1
ATOM 3084 N N . ARG B 1 122 ? -13.353 -28.278 32.020 1.00 24.70 114 ARG B N 1
ATOM 3085 C CA . ARG B 1 122 ? -13.947 -28.583 30.721 1.00 23.46 114 ARG B CA 1
ATOM 3086 C C . ARG B 1 122 ? -13.351 -29.844 30.091 1.00 23.22 114 ARG B C 1
ATOM 3087 O O . ARG B 1 122 ? -14.087 -30.682 29.565 1.00 20.79 114 ARG B O 1
ATOM 3095 N N . LYS B 1 123 ? -12.029 -29.968 30.136 1.00 24.84 115 LYS B N 1
ATOM 3096 C CA . LYS B 1 123 ? -11.339 -31.125 29.571 1.00 25.62 115 LYS B CA 1
ATOM 3097 C C . LYS B 1 123 ? -11.812 -32.438 30.221 1.00 23.99 115 LYS B C 1
ATOM 3098 O O . LYS B 1 123 ? -12.141 -33.394 29.521 1.00 23.10 115 LYS B O 1
ATOM 3104 N N . ALA B 1 124 ? -11.891 -32.466 31.552 1.00 23.64 116 ALA B N 1
ATOM 3105 C CA . ALA B 1 124 ? -12.406 -33.639 32.260 1.00 22.63 116 ALA B CA 1
ATOM 3106 C C . ALA B 1 124 ? -13.838 -34.004 31.828 1.00 20.23 116 ALA B C 1
ATOM 3107 O O . ALA B 1 124 ? -14.164 -35.187 31.652 1.00 19.66 116 ALA B O 1
ATOM 3109 N N . CYS B 1 125 ? -14.688 -32.991 31.671 1.00 19.19 117 CYS B N 1
ATOM 3110 C CA . CYS B 1 125 ? -16.046 -33.209 31.194 1.00 17.54 117 CYS B CA 1
ATOM 3111 C C . CYS B 1 125 ? -16.103 -33.829 29.773 1.00 17.15 117 CYS B C 1
ATOM 3112 O O . CYS B 1 125 ? -16.881 -34.769 29.526 1.00 14.74 117 CYS B O 1
ATOM 3115 N N . GLU B 1 126 ? -15.283 -33.311 28.863 1.00 17.40 118 GLU B N 1
ATOM 3116 C CA . GLU B 1 126 ? -15.226 -33.834 27.493 1.00 18.20 118 GLU B CA 1
ATOM 3117 C C . GLU B 1 126 ? -14.720 -35.287 27.449 1.00 17.82 118 GLU B C 1
ATOM 3118 O O . GLU B 1 126 ? -15.287 -36.119 26.727 1.00 17.14 118 GLU B O 1
ATOM 3124 N N A GLU B 1 127 ? -13.675 -35.565 28.229 0.50 19.26 119 GLU B N 1
ATOM 3125 N N B GLU B 1 127 ? -13.683 -35.597 28.219 0.50 19.34 119 GLU B N 1
ATOM 3126 C CA A GLU B 1 127 ? -13.111 -36.909 28.360 0.50 19.80 119 GLU B CA 1
ATOM 3127 C CA B GLU B 1 127 ? -13.146 -36.956 28.233 0.50 19.92 119 GLU B CA 1
ATOM 3128 C C A GLU B 1 127 ? -14.191 -37.872 28.818 0.50 18.13 119 GLU B C 1
ATOM 3129 C C B GLU B 1 127 ? -14.165 -37.921 28.850 0.50 18.29 119 GLU B C 1
ATOM 3130 O O A GLU B 1 127 ? -14.394 -38.929 28.217 0.50 17.45 119 GLU B O 1
ATOM 3131 O O B GLU B 1 127 ? -14.306 -39.048 28.383 0.50 17.83 119 GLU B O 1
ATOM 3142 N N . THR B 1 128 ? -14.900 -37.471 29.870 1.00 17.60 120 THR B N 1
ATOM 3143 C CA . THR B 1 128 ? -15.961 -38.286 30.471 1.00 15.92 120 THR B CA 1
ATOM 3144 C C . THR B 1 128 ? -17.113 -38.502 29.480 1.00 14.58 120 THR B C 1
ATOM 3145 O O . THR B 1 128 ? -17.602 -39.624 29.345 1.00 13.40 120 THR B O 1
ATOM 3149 N N . PHE B 1 129 ? -17.518 -37.446 28.772 1.00 12.93 121 PHE B N 1
ATOM 3150 C CA . PHE B 1 129 ? -18.548 -37.562 27.721 1.00 12.63 121 PHE B CA 1
ATOM 3151 C C . PHE B 1 129 ? -18.126 -38.607 26.707 1.00 12.44 121 PHE B C 1
ATOM 3152 O O . PHE B 1 129 ? -18.904 -39.472 26.371 1.00 13.08 121 PHE B O 1
ATOM 3160 N N . ILE B 1 130 ? -16.879 -38.549 26.253 1.00 13.83 122 ILE B N 1
ATOM 3161 C CA . ILE B 1 130 ? -16.405 -39.468 25.231 1.00 15.09 122 ILE B CA 1
ATOM 3162 C C . ILE B 1 130 ? -16.434 -40.923 25.708 1.00 15.68 122 ILE B C 1
ATOM 3163 O O . ILE B 1 130 ? -16.932 -41.794 24.979 1.00 15.62 122 ILE B O 1
ATOM 3168 N N . GLU B 1 131 ? -15.980 -41.175 26.942 1.00 16.48 123 GLU B N 1
ATOM 3169 C CA . GLU B 1 131 ? -15.956 -42.533 27.497 1.00 17.67 123 GLU B CA 1
ATOM 3170 C C . GLU B 1 131 ? -17.372 -43.086 27.679 1.00 15.55 123 GLU B C 1
ATOM 3171 O O . GLU B 1 131 ? -17.633 -44.241 27.341 1.00 14.58 123 GLU B O 1
ATOM 3177 N N . ASN B 1 132 ? -18.275 -42.248 28.190 1.00 14.07 124 ASN B N 1
ATOM 3178 C CA . ASN B 1 132 ? -19.653 -42.663 28.434 1.00 13.09 124 ASN B CA 1
ATOM 3179 C C . ASN B 1 132 ? -20.396 -42.961 27.138 1.00 12.01 124 ASN B C 1
ATOM 3180 O O . ASN B 1 132 ? -21.081 -43.995 27.040 1.00 11.40 124 ASN B O 1
ATOM 3185 N N . PHE B 1 133 ? -20.204 -42.103 26.138 1.00 10.95 125 PHE B N 1
ATOM 3186 C CA . PHE B 1 133 ? -20.841 -42.289 24.842 1.00 11.22 125 PHE B CA 1
ATOM 3187 C C . PHE B 1 133 ? -20.283 -43.524 24.145 1.00 11.84 125 PHE B C 1
ATOM 3188 O O . PHE B 1 133 ? -21.045 -44.255 23.537 1.00 12.44 125 PHE B O 1
ATOM 3196 N N . ARG B 1 134 ? -18.985 -43.816 24.293 1.00 12.48 126 ARG B N 1
ATOM 3197 C CA . ARG B 1 134 ? -18.431 -45.058 23.723 1.00 12.44 126 ARG B CA 1
ATOM 3198 C C . ARG B 1 134 ? -19.016 -46.310 24.378 1.00 12.17 126 ARG B C 1
ATOM 3199 O O . ARG B 1 134 ? -19.383 -47.272 23.679 1.00 11.17 126 ARG B O 1
ATOM 3207 N N . TYR B 1 135 ? -19.127 -46.290 25.711 1.00 12.37 127 TYR B N 1
ATOM 3208 C CA . TYR B 1 135 ? -19.714 -47.385 26.447 1.00 12.11 127 TYR B CA 1
ATOM 3209 C C . TYR B 1 135 ? -21.171 -47.598 26.007 1.00 12.07 127 TYR B C 1
ATOM 3210 O O . TYR B 1 135 ? -21.574 -48.745 25.716 1.00 11.90 127 TYR B O 1
ATOM 3219 N N . ALA B 1 136 ? -21.936 -46.506 25.939 1.00 10.31 128 ALA B N 1
ATOM 3220 C CA . ALA B 1 136 ? -23.326 -46.596 25.539 1.00 10.56 128 ALA B CA 1
ATOM 3221 C C . ALA B 1 136 ? -23.422 -47.127 24.113 1.00 9.64 128 ALA B C 1
ATOM 3222 O O . ALA B 1 136 ? -24.255 -47.992 23.842 1.00 10.97 128 ALA B O 1
ATOM 3224 N N . ALA B 1 137 ? -22.580 -46.621 23.201 1.00 10.93 129 ALA B N 1
ATOM 3225 C CA . ALA B 1 137 ? -22.620 -47.086 21.808 1.00 10.78 129 ALA B CA 1
ATOM 3226 C C . ALA B 1 137 ? -22.380 -48.595 21.757 1.00 11.47 129 ALA B C 1
ATOM 3227 O O . ALA B 1 137 ? -23.088 -49.337 21.052 1.00 10.65 129 ALA B O 1
ATOM 3229 N N . ASP B 1 138 ? -21.386 -49.043 22.508 1.00 12.51 130 ASP B N 1
ATOM 3230 C CA . ASP B 1 138 ? -20.984 -50.434 22.485 1.00 13.75 130 ASP B CA 1
ATOM 3231 C C . ASP B 1 138 ? -22.056 -51.364 23.051 1.00 13.86 130 ASP B C 1
ATOM 3232 O O . ASP B 1 138 ? -22.210 -52.473 22.561 1.00 13.70 130 ASP B O 1
ATOM 3237 N N . LYS B 1 139 ? -22.763 -50.926 24.086 1.00 14.50 131 LYS B N 1
ATOM 3238 C CA . LYS B 1 139 ? -23.832 -51.726 24.724 1.00 15.29 131 LYS B CA 1
ATOM 3239 C C . LYS B 1 139 ? -25.085 -51.769 23.869 1.00 14.07 131 LYS B C 1
ATOM 3240 O O . LYS B 1 139 ? -25.840 -52.747 23.880 1.00 12.95 131 LYS B O 1
ATOM 3246 N N . LEU B 1 140 ? -25.303 -50.692 23.137 1.00 12.13 132 LEU B N 1
ATOM 3247 C CA . LEU B 1 140 ? -26.526 -50.525 22.347 1.00 11.25 132 LEU B CA 1
ATOM 3248 C C . LEU B 1 140 ? -26.436 -51.062 20.903 1.00 10.85 132 LEU B C 1
ATOM 3249 O O . LEU B 1 140 ? -27.471 -51.395 20.290 1.00 9.70 132 LEU B O 1
ATOM 3254 N N . ALA B 1 141 ? -25.226 -51.146 20.367 1.00 10.53 133 ALA B N 1
ATOM 3255 C CA . ALA B 1 141 ? -25.024 -51.571 18.974 1.00 10.92 133 ALA B CA 1
ATOM 3256 C C . ALA B 1 141 ? -25.580 -52.981 18.678 1.00 11.05 133 ALA B C 1
ATOM 3257 O O . ALA B 1 141 ? -26.162 -53.191 17.610 1.00 11.08 133 ALA B O 1
ATOM 3259 N N . PRO B 1 142 ? -25.475 -53.928 19.628 1.00 12.45 134 PRO B N 1
ATOM 3260 C CA . PRO B 1 142 ? -26.047 -55.279 19.387 1.00 13.01 134 PRO B CA 1
ATOM 3261 C C . PRO B 1 142 ? -27.551 -55.291 19.105 1.00 13.06 134 PRO B C 1
ATOM 3262 O O . PRO B 1 142 ? -28.082 -56.282 18.536 1.00 13.65 134 PRO B O 1
ATOM 3266 N N . HIS B 1 143 ? -28.223 -54.232 19.565 1.00 12.72 135 HIS B N 1
ATOM 3267 C CA . HIS B 1 143 ? -29.673 -54.052 19.461 1.00 13.46 135 HIS B CA 1
ATOM 3268 C C . HIS B 1 143 ? -30.067 -53.010 18.414 1.00 13.05 135 HIS B C 1
ATOM 3269 O O . HIS B 1 143 ? -31.245 -52.652 18.296 1.00 13.67 135 HIS B O 1
ATOM 3276 N N . GLY B 1 144 ? -29.090 -52.536 17.652 1.00 11.87 136 GLY B N 1
ATOM 3277 C CA . GLY B 1 144 ? -29.332 -51.563 16.584 1.00 12.00 136 GLY B CA 1
ATOM 3278 C C . GLY B 1 144 ? -29.824 -50.208 17.075 1.00 10.84 136 GLY B C 1
ATOM 3279 O O . GLY B 1 144 ? -30.547 -49.510 16.357 1.00 11.05 136 GLY B O 1
ATOM 3280 N N . ILE B 1 145 ? -29.493 -49.872 18.319 1.00 9.94 137 ILE B N 1
ATOM 3281 C CA . ILE B 1 145 ? -29.946 -48.622 18.925 1.00 9.65 137 ILE B CA 1
ATOM 3282 C C . ILE B 1 145 ? -28.851 -47.562 18.857 1.00 9.91 137 ILE B C 1
ATOM 3283 O O . ILE B 1 145 ? -27.664 -47.829 19.134 1.00 9.41 137 ILE B O 1
ATOM 3288 N N . THR B 1 146 ? -29.264 -46.353 18.482 1.00 9.71 138 THR B N 1
ATOM 3289 C CA . THR B 1 146 ? -28.373 -45.191 18.381 1.00 9.28 138 THR B CA 1
ATOM 3290 C C . THR B 1 146 ? -28.521 -44.333 19.635 1.00 8.95 138 THR B C 1
ATOM 3291 O O . THR B 1 146 ? -29.625 -44.198 20.141 1.00 9.62 138 THR B O 1
ATOM 3295 N N . VAL B 1 147 ? -27.410 -43.779 20.120 1.00 8.31 139 VAL B N 1
ATOM 3296 C CA . VAL B 1 147 ? -27.413 -42.818 21.221 1.00 8.47 139 VAL B CA 1
ATOM 3297 C C . VAL B 1 147 ? -27.099 -41.430 20.663 1.00 7.74 139 VAL B C 1
ATOM 3298 O O . VAL B 1 147 ? -26.173 -41.255 19.836 1.00 8.58 139 VAL B O 1
ATOM 3302 N N . LEU B 1 148 ? -27.868 -40.454 21.118 1.00 7.84 140 LEU B N 1
ATOM 3303 C CA . LEU B 1 148 ? -27.723 -39.083 20.654 1.00 7.80 140 LEU B CA 1
ATOM 3304 C C . LEU B 1 148 ? -27.272 -38.124 21.719 1.00 8.73 140 LEU B C 1
ATOM 3305 O O . LEU B 1 148 ? -27.617 -38.286 22.901 1.00 8.25 140 LEU B O 1
ATOM 3310 N N . VAL B 1 149 ? -26.516 -37.119 21.258 1.00 8.44 141 VAL B N 1
ATOM 3311 C CA . VAL B 1 149 ? -26.233 -35.888 21.992 1.00 9.04 141 VAL B CA 1
ATOM 3312 C C . VAL B 1 149 ? -27.096 -34.758 21.444 1.00 9.06 141 VAL B C 1
ATOM 3313 O O . VAL B 1 149 ? -27.129 -34.532 20.226 1.00 9.74 141 VAL B O 1
ATOM 3317 N N . GLU B 1 150 ? -27.788 -34.048 22.333 1.00 9.48 142 GLU B N 1
ATOM 3318 C CA . GLU B 1 150 ? -28.615 -32.907 21.933 1.00 9.36 142 GLU B CA 1
ATOM 3319 C C . GLU B 1 150 ? -28.057 -31.584 22.462 1.00 10.35 142 GLU B C 1
ATOM 3320 O O . GLU B 1 150 ? -28.118 -31.321 23.669 1.00 10.51 142 GLU B O 1
ATOM 3326 N N . PRO B 1 151 ? -27.539 -30.741 21.556 1.00 11.13 143 PRO B N 1
ATOM 3327 C CA . PRO B 1 151 ? -27.199 -29.404 22.045 1.00 11.55 143 PRO B CA 1
ATOM 3328 C C . PRO B 1 151 ? -28.455 -28.649 22.472 1.00 11.62 143 PRO B C 1
ATOM 3329 O O . PRO B 1 151 ? -29.481 -28.717 21.786 1.00 11.10 143 PRO B O 1
ATOM 3333 N N . LEU B 1 152 ? -28.368 -27.947 23.603 1.00 12.09 144 LEU B N 1
ATOM 3334 C CA . LEU B 1 152 ? -29.478 -27.149 24.100 1.00 12.34 144 LEU B CA 1
ATOM 3335 C C . LEU B 1 152 ? -29.146 -25.664 23.880 1.00 13.57 144 LEU B C 1
ATOM 3336 O O . LEU B 1 152 ? -28.438 -25.317 22.913 1.00 13.98 144 LEU B O 1
ATOM 3341 N N . ASN B 1 153 ? -29.715 -24.781 24.683 1.00 13.14 145 ASN B N 1
ATOM 3342 C CA . ASN B 1 153 ? -29.398 -23.354 24.567 1.00 12.93 145 ASN B CA 1
ATOM 3343 C C . ASN B 1 153 ? -29.206 -22.759 25.970 1.00 13.94 145 ASN B C 1
ATOM 3344 O O . ASN B 1 153 ? -29.730 -23.288 26.938 1.00 13.50 145 ASN B O 1
ATOM 3349 N N . THR B 1 154 ? -28.436 -21.673 26.071 1.00 14.04 146 THR B N 1
ATOM 3350 C CA . THR B 1 154 ? -28.021 -21.136 27.360 1.00 16.06 146 THR B CA 1
ATOM 3351 C C . THR B 1 154 ? -29.089 -20.268 28.032 1.00 16.98 146 THR B C 1
ATOM 3352 O O . THR B 1 154 ? -28.928 -19.873 29.184 1.00 17.59 146 THR B O 1
ATOM 3356 N N . ARG B 1 155 ? -30.160 -19.945 27.311 1.00 16.18 147 ARG B N 1
ATOM 3357 C CA . ARG B 1 155 ? -31.301 -19.233 27.894 1.00 16.89 147 ARG B CA 1
ATOM 3358 C C . ARG B 1 155 ? -32.191 -20.173 28.681 1.00 16.98 147 ARG B C 1
ATOM 3359 O O . ARG B 1 155 ? -32.523 -19.914 29.841 1.00 16.69 147 ARG B O 1
ATOM 3367 N N . ASN B 1 156 ? -32.605 -21.262 28.044 1.00 16.56 148 ASN B N 1
ATOM 3368 C CA . ASN B 1 156 ? -33.444 -22.262 28.706 1.00 17.74 148 ASN B CA 1
ATOM 3369 C C . ASN B 1 156 ? -32.687 -23.224 29.622 1.00 18.63 148 ASN B C 1
ATOM 3370 O O . ASN B 1 156 ? -33.286 -23.766 30.532 1.00 18.71 148 ASN B O 1
ATOM 3375 N N . MET B 1 157 ? -31.392 -23.442 29.380 1.00 18.25 149 MET B N 1
ATOM 3376 C CA . MET B 1 157 ? -30.604 -24.376 30.172 1.00 18.99 149 MET B CA 1
ATOM 3377 C C . MET B 1 157 ? -29.195 -23.817 30.429 1.00 18.91 149 MET B C 1
ATOM 3378 O O . MET B 1 157 ? -28.196 -24.385 29.975 1.00 18.23 149 MET B O 1
ATOM 3383 N N . PRO B 1 158 ? -29.111 -22.729 31.204 1.00 20.29 150 PRO B N 1
ATOM 3384 C CA . PRO B 1 158 ? -27.797 -22.174 31.544 1.00 21.00 150 PRO B CA 1
ATOM 3385 C C . PRO B 1 158 ? -26.867 -23.190 32.191 1.00 20.23 150 PRO B C 1
ATOM 3386 O O . PRO B 1 158 ? -27.287 -23.967 33.047 1.00 20.02 150 PRO B O 1
ATOM 3390 N N . GLY B 1 159 ? -25.610 -23.163 31.767 1.00 19.91 151 GLY B N 1
ATOM 3391 C CA . GLY B 1 159 ? -24.584 -24.048 32.302 1.00 19.97 151 GLY B CA 1
ATOM 3392 C C . GLY B 1 159 ? -24.564 -25.459 31.759 1.00 18.01 151 GLY B C 1
ATOM 3393 O O . GLY B 1 159 ? -23.726 -26.252 32.171 1.00 18.23 151 GLY B O 1
ATOM 3394 N N . TYR B 1 160 ? -25.449 -25.768 30.808 1.00 16.47 152 TYR B N 1
ATOM 3395 C CA . TYR B 1 160 ? -25.496 -27.096 30.190 1.00 15.60 152 TYR B CA 1
ATOM 3396 C C . TYR B 1 160 ? -24.202 -27.375 29.417 1.00 14.70 152 TYR B C 1
ATOM 3397 O O . TYR B 1 160 ? -23.567 -26.460 28.858 1.00 14.57 152 TYR B O 1
ATOM 3406 N N . PHE B 1 161 ? -23.805 -28.643 29.392 1.00 13.97 153 PHE B N 1
ATOM 3407 C CA . PHE B 1 161 ? -22.520 -29.058 28.796 1.00 13.66 153 PHE B CA 1
ATOM 3408 C C . PHE B 1 161 ? -22.319 -28.679 27.333 1.00 13.53 153 PHE B C 1
ATOM 3409 O O . PHE B 1 161 ? -21.226 -28.232 26.961 1.00 14.10 153 PHE B O 1
ATOM 3417 N N . ILE B 1 162 ? -23.356 -28.850 26.506 1.00 11.68 154 ILE B N 1
ATOM 3418 C CA . ILE B 1 162 ? -23.211 -28.726 25.076 1.00 11.83 154 ILE B CA 1
ATOM 3419 C C . ILE B 1 162 ? -24.355 -27.913 24.506 1.00 11.90 154 ILE B C 1
ATOM 3420 O O . ILE B 1 162 ? -25.512 -28.265 24.689 1.00 11.40 154 ILE B O 1
ATOM 3425 N N . VAL B 1 163 ? -24.028 -26.777 23.876 1.00 13.02 155 VAL B N 1
ATOM 3426 C CA . VAL B 1 163 ? -25.047 -25.860 23.350 1.00 13.70 155 VAL B CA 1
ATOM 3427 C C . VAL B 1 163 ? -24.753 -25.353 21.917 1.00 14.01 155 VAL B C 1
ATOM 3428 O O . VAL B 1 163 ? -25.372 -24.372 21.458 1.00 15.80 155 VAL B O 1
ATOM 3432 N N . HIS B 1 164 ? -23.809 -25.998 21.215 1.00 12.59 156 HIS B N 1
ATOM 3433 C CA . HIS B 1 164 ? -23.492 -25.651 19.839 1.00 12.77 156 HIS B CA 1
ATOM 3434 C C . HIS B 1 164 ? -23.455 -26.892 18.940 1.00 11.78 156 HIS B C 1
ATOM 3435 O O . HIS B 1 164 ? -22.958 -27.976 19.350 1.00 11.25 156 HIS B O 1
ATOM 3442 N N . GLN B 1 165 ? -24.049 -26.764 17.749 1.00 12.41 157 GLN B N 1
ATOM 3443 C CA . GLN B 1 165 ? -24.264 -27.920 16.858 1.00 11.86 157 GLN B CA 1
ATOM 3444 C C . GLN B 1 165 ? -22.978 -28.512 16.278 1.00 12.72 157 GLN B C 1
ATOM 3445 O O . GLN B 1 165 ? -22.748 -29.734 16.392 1.00 11.69 157 GLN B O 1
ATOM 3451 N N . LEU B 1 166 ? -22.136 -27.680 15.669 1.00 13.42 158 LEU B N 1
ATOM 3452 C CA . LEU B 1 166 ? -20.937 -28.211 15.022 1.00 14.08 158 LEU B CA 1
ATOM 3453 C C . LEU B 1 166 ? -19.953 -28.688 16.094 1.00 14.74 158 LEU B C 1
ATOM 3454 O O . LEU B 1 166 ? -19.191 -29.645 15.850 1.00 14.56 158 LEU B O 1
ATOM 3459 N N . GLU B 1 167 ? -20.008 -28.082 17.290 1.00 14.48 159 GLU B N 1
ATOM 3460 C CA . GLU B 1 167 ? -19.212 -28.558 18.425 1.00 14.82 159 GLU B CA 1
ATOM 3461 C C . GLU B 1 167 ? -19.623 -29.988 18.787 1.00 13.57 159 GLU B C 1
ATOM 3462 O O . GLU B 1 167 ? -18.771 -30.832 19.020 1.00 14.07 159 GLU B O 1
ATOM 3468 N N . ALA B 1 168 ? -20.920 -30.258 18.826 1.00 12.25 160 ALA B N 1
ATOM 3469 C CA . ALA B 1 168 ? -21.422 -31.606 19.126 1.00 11.93 160 ALA B CA 1
ATOM 3470 C C . ALA B 1 168 ? -20.991 -32.578 18.027 1.00 11.68 160 ALA B C 1
ATOM 3471 O O . ALA B 1 168 ? -20.601 -33.711 18.327 1.00 11.49 160 ALA B O 1
ATOM 3473 N N . VAL B 1 169 ? -21.021 -32.140 16.763 1.00 11.93 161 VAL B N 1
ATOM 3474 C CA . VAL B 1 169 ? -20.537 -32.993 15.658 1.00 12.95 161 VAL B CA 1
ATOM 3475 C C . VAL B 1 169 ? -19.077 -33.401 15.882 1.00 13.16 161 VAL B C 1
ATOM 3476 O O . VAL B 1 169 ? -18.693 -34.581 15.693 1.00 12.82 161 VAL B O 1
ATOM 3480 N N . GLY B 1 170 ? -18.273 -32.432 16.302 1.00 13.06 162 GLY B N 1
ATOM 3481 C CA . GLY B 1 170 ? -16.860 -32.699 16.618 1.00 14.43 162 GLY B CA 1
ATOM 3482 C C . GLY B 1 170 ? -16.662 -33.695 17.761 1.00 13.76 162 GLY B C 1
ATOM 3483 O O . GLY B 1 170 ? -15.801 -34.559 17.676 1.00 14.28 162 GLY B O 1
ATOM 3484 N N . LEU B 1 171 ? -17.461 -33.573 18.819 1.00 13.30 163 LEU B N 1
ATOM 3485 C CA . LEU B 1 171 ? -17.384 -34.488 19.950 1.00 12.75 163 LEU B CA 1
ATOM 3486 C C . LEU B 1 171 ? -17.773 -35.899 19.520 1.00 12.20 163 LEU B C 1
ATOM 3487 O O . LEU B 1 171 ? -17.145 -36.861 19.924 1.00 12.44 163 LEU B O 1
ATOM 3492 N N . VAL B 1 172 ? -18.798 -36.018 18.679 1.00 11.39 164 VAL B N 1
ATOM 3493 C CA . VAL B 1 172 ? -19.212 -37.321 18.170 1.00 12.14 164 VAL B CA 1
ATOM 3494 C C . VAL B 1 172 ? -18.119 -37.935 17.286 1.00 12.24 164 VAL B C 1
ATOM 3495 O O . VAL B 1 172 ? -17.882 -39.144 17.351 1.00 11.92 164 VAL B O 1
ATOM 3499 N N . LYS B 1 173 ? -17.436 -37.119 16.471 1.00 12.22 165 LYS B N 1
ATOM 3500 C CA . LYS B 1 173 ? -16.310 -37.622 15.683 1.00 14.06 165 LYS B CA 1
ATOM 3501 C C . LYS B 1 173 ? -15.232 -38.211 16.618 1.00 13.63 165 LYS B C 1
ATOM 3502 O O . LYS B 1 173 ? -14.652 -39.266 16.314 1.00 13.30 165 LYS B O 1
ATOM 3508 N N . ARG B 1 174 ? -14.988 -37.566 17.754 1.00 13.76 166 ARG B N 1
ATOM 3509 C CA . ARG B 1 174 ? -14.018 -38.095 18.723 1.00 15.08 166 ARG B CA 1
ATOM 3510 C C . ARG B 1 174 ? -14.480 -39.404 19.352 1.00 14.05 166 ARG B C 1
ATOM 3511 O O . ARG B 1 174 ? -13.675 -40.286 19.593 1.00 13.48 166 ARG B O 1
ATOM 3519 N N . VAL B 1 175 ? -15.780 -39.526 19.614 1.00 13.03 167 VAL B N 1
ATOM 3520 C CA . VAL B 1 175 ? -16.339 -40.763 20.169 1.00 12.37 167 VAL B CA 1
ATOM 3521 C C . VAL B 1 175 ? -16.040 -41.934 19.230 1.00 12.82 167 VAL B C 1
ATOM 3522 O O . VAL B 1 175 ? -15.717 -43.050 19.668 1.00 13.35 167 VAL B O 1
ATOM 3526 N N . ASN B 1 176 ? -16.163 -41.687 17.927 1.00 12.99 168 ASN B N 1
ATOM 3527 C CA . ASN B 1 176 ? -15.766 -42.679 16.898 1.00 12.95 168 ASN B CA 1
ATOM 3528 C C . ASN B 1 176 ? -16.528 -44.002 17.004 1.00 12.60 168 ASN B C 1
ATOM 3529 O O . ASN B 1 176 ? -15.929 -45.077 17.113 1.00 11.20 168 ASN B O 1
ATOM 3534 N N . ARG B 1 177 ? -17.865 -43.900 16.939 1.00 12.30 169 ARG B N 1
ATOM 3535 C CA . ARG B 1 177 ? -18.747 -45.072 16.947 1.00 12.08 169 ARG B CA 1
ATOM 3536 C C . ARG B 1 177 ? -19.891 -44.793 15.972 1.00 11.31 169 ARG B C 1
ATOM 3537 O O . ARG B 1 177 ? -20.484 -43.715 16.018 1.00 11.03 169 ARG B O 1
ATOM 3545 N N . PRO B 1 178 ? -20.212 -45.762 15.088 1.00 10.74 170 PRO B N 1
ATOM 3546 C CA . PRO B 1 178 ? -21.250 -45.496 14.065 1.00 10.48 170 PRO B CA 1
ATOM 3547 C C . PRO B 1 178 ? -22.679 -45.225 14.570 1.00 10.35 170 PRO B C 1
ATOM 3548 O O . PRO B 1 178 ? -23.421 -44.483 13.913 1.00 10.27 170 PRO B O 1
ATOM 3552 N N . ASN B 1 179 ? -23.046 -45.809 15.708 1.00 9.63 171 ASN B N 1
ATOM 3553 C CA . ASN B 1 179 ? -24.409 -45.664 16.273 1.00 9.60 171 ASN B CA 1
ATOM 3554 C C . ASN B 1 179 ? -24.470 -44.533 17.297 1.00 8.73 171 ASN B C 1
ATOM 3555 O O . ASN B 1 179 ? -25.084 -44.642 18.355 1.00 8.32 171 ASN B O 1
ATOM 3560 N N . VAL B 1 180 ? -23.825 -43.428 16.958 1.00 9.13 172 VAL B N 1
ATOM 3561 C CA . VAL B 1 180 ? -23.852 -42.221 17.805 1.00 9.24 172 VAL B CA 1
ATOM 3562 C C . VAL B 1 180 ? -24.067 -41.085 16.812 1.00 9.34 172 VAL B C 1
ATOM 3563 O O . VAL B 1 180 ? -23.477 -41.079 15.694 1.00 10.26 172 VAL B O 1
ATOM 3567 N N . ALA B 1 181 ? -24.927 -40.147 17.172 1.00 10.21 173 ALA B N 1
ATOM 3568 C CA . ALA B 1 181 ? -25.187 -39.000 16.323 1.00 10.11 173 ALA B CA 1
ATOM 3569 C C . ALA B 1 181 ? -25.743 -37.815 17.113 1.00 9.68 173 ALA B C 1
ATOM 3570 O O . ALA B 1 181 ? -25.859 -37.851 18.328 1.00 9.88 173 ALA B O 1
ATOM 3572 N N . VAL B 1 182 ? -26.043 -36.742 16.391 1.00 9.29 174 VAL B N 1
ATOM 3573 C CA . VAL B 1 182 ? -26.557 -35.515 16.993 1.00 9.18 174 VAL B CA 1
ATOM 3574 C C . VAL B 1 182 ? -28.076 -35.500 16.884 1.00 9.24 174 VAL B C 1
ATOM 3575 O O . VAL B 1 182 ? -28.630 -36.000 15.919 1.00 9.75 174 VAL B O 1
ATOM 3579 N N . GLN B 1 183 ? -28.725 -34.994 17.933 1.00 9.22 175 GLN B N 1
ATOM 3580 C CA . GLN B 1 183 ? -30.143 -34.692 17.939 1.00 8.24 175 GLN B CA 1
ATOM 3581 C C . GLN B 1 183 ? -30.241 -33.195 17.655 1.00 8.83 175 GLN B C 1
ATOM 3582 O O . GLN B 1 183 ? -29.795 -32.377 18.447 1.00 8.39 175 GLN B O 1
ATOM 3588 N N . LEU B 1 184 ? -30.756 -32.849 16.470 1.00 8.51 176 LEU B N 1
ATOM 3589 C CA . LEU B 1 184 ? -30.799 -31.468 16.008 1.00 8.82 176 LEU B CA 1
ATOM 3590 C C . LEU B 1 184 ? -32.170 -30.850 16.295 1.00 8.42 176 LEU B C 1
ATOM 3591 O O . LEU B 1 184 ? -33.124 -31.048 15.505 1.00 7.82 176 LEU B O 1
ATOM 3596 N N . ASP B 1 185 ? -32.272 -30.134 17.415 1.00 10.02 177 ASP B N 1
ATOM 3597 C CA . ASP B 1 185 ? -33.477 -29.410 17.796 1.00 9.41 177 ASP B CA 1
ATOM 3598 C C . ASP B 1 185 ? -33.296 -27.999 17.182 1.00 9.83 177 ASP B C 1
ATOM 3599 O O . ASP B 1 185 ? -32.385 -27.234 17.568 1.00 9.34 177 ASP B O 1
ATOM 3604 N N . LEU B 1 186 ? -34.136 -27.680 16.201 1.00 9.37 178 LEU B N 1
ATOM 3605 C CA . LEU B 1 186 ? -33.978 -26.450 15.411 1.00 9.98 178 LEU B CA 1
ATOM 3606 C C . LEU B 1 186 ? -34.286 -25.198 16.210 1.00 10.16 178 LEU B C 1
ATOM 3607 O O . LEU B 1 186 ? -33.807 -24.089 15.860 1.00 10.42 178 LEU B O 1
ATOM 3612 N N . TYR B 1 187 ? -35.058 -25.364 17.286 1.00 10.80 179 TYR B N 1
ATOM 3613 C CA . TYR B 1 187 ? -35.330 -24.301 18.252 1.00 11.37 179 TYR B CA 1
ATOM 3614 C C . TYR B 1 187 ? -34.004 -23.912 18.916 1.00 11.10 179 TYR B C 1
ATOM 3615 O O . TYR B 1 187 ? -33.577 -22.753 18.857 1.00 10.68 179 TYR B O 1
ATOM 3624 N N . HIS B 1 188 ? -33.300 -24.888 19.459 1.00 11.27 180 HIS B N 1
ATOM 3625 C CA . HIS B 1 188 ? -31.991 -24.603 20.083 1.00 11.10 180 HIS B CA 1
ATOM 3626 C C . HIS B 1 188 ? -30.960 -24.125 19.068 1.00 10.87 180 HIS B C 1
ATOM 3627 O O . HIS B 1 188 ? -30.222 -23.191 19.337 1.00 12.37 180 HIS B O 1
ATOM 3634 N N . ALA B 1 189 ? -30.895 -24.771 17.909 1.00 10.26 181 ALA B N 1
ATOM 3635 C CA . ALA B 1 189 ? -29.936 -24.404 16.843 1.00 10.23 181 ALA B CA 1
ATOM 3636 C C . ALA B 1 189 ? -30.112 -22.956 16.399 1.00 10.46 181 ALA B C 1
ATOM 3637 O O . ALA B 1 189 ? -29.140 -22.240 16.193 1.00 10.57 181 ALA B O 1
ATOM 3639 N N . GLN B 1 190 ? -31.352 -22.534 16.243 1.00 9.74 182 GLN B N 1
ATOM 3640 C CA . GLN B 1 190 ? -31.653 -21.115 15.892 1.00 10.11 182 GLN B CA 1
ATOM 3641 C C . GLN B 1 190 ? -31.249 -20.075 16.959 1.00 10.52 182 GLN B C 1
ATOM 3642 O O . GLN B 1 190 ? -30.763 -18.963 16.622 1.00 11.39 182 GLN B O 1
ATOM 3648 N N A ILE B 1 191 ? -31.471 -20.415 18.219 0.70 10.84 183 ILE B N 1
ATOM 3649 N N B ILE B 1 191 ? -31.458 -20.414 18.226 0.30 10.89 183 ILE B N 1
ATOM 3650 C CA A ILE B 1 191 ? -31.114 -19.572 19.351 0.70 10.94 183 ILE B CA 1
ATOM 3651 C CA B ILE B 1 191 ? -31.082 -19.545 19.337 0.30 11.23 183 ILE B CA 1
ATOM 3652 C C A ILE B 1 191 ? -29.593 -19.450 19.509 0.70 11.74 183 ILE B C 1
ATOM 3653 C C B ILE B 1 191 ? -29.572 -19.437 19.484 0.30 11.70 183 ILE B C 1
ATOM 3654 O O A ILE B 1 191 ? -29.085 -18.345 19.747 0.70 11.44 183 ILE B O 1
ATOM 3655 O O B ILE B 1 191 ? -29.048 -18.343 19.709 0.30 11.71 183 ILE B O 1
ATOM 3664 N N . MET B 1 192 ? -28.871 -20.561 19.351 1.00 11.17 184 MET B N 1
ATOM 3665 C CA . MET B 1 192 ? -27.419 -20.574 19.603 1.00 12.78 184 MET B CA 1
ATOM 3666 C C . MET B 1 192 ? -26.551 -20.294 18.370 1.00 12.57 184 MET B C 1
ATOM 3667 O O . MET B 1 192 ? -25.542 -19.584 18.484 1.00 14.22 184 MET B O 1
ATOM 3672 N N . ASP B 1 193 ? -26.964 -20.781 17.204 1.00 12.27 185 ASP B N 1
ATOM 3673 C CA . ASP B 1 193 ? -26.076 -20.854 16.048 1.00 12.84 185 ASP B CA 1
ATOM 3674 C C . ASP B 1 193 ? -26.581 -20.077 14.825 1.00 13.06 185 ASP B C 1
ATOM 3675 O O . ASP B 1 193 ? -25.820 -19.333 14.188 1.00 13.63 185 ASP B O 1
ATOM 3680 N N . GLY B 1 194 ? -27.857 -20.232 14.498 1.00 12.53 186 GLY B N 1
ATOM 3681 C CA . GLY B 1 194 ? -28.384 -19.676 13.262 1.00 12.17 186 GLY B CA 1
ATOM 3682 C C . GLY B 1 194 ? -27.849 -20.327 11.980 1.00 12.19 186 GLY B C 1
ATOM 3683 O O . GLY B 1 194 ? -27.299 -21.444 12.028 1.00 12.16 186 GLY B O 1
ATOM 3684 N N . ASP B 1 195 ? -28.017 -19.631 10.843 1.00 11.99 187 ASP B N 1
ATOM 3685 C CA . ASP B 1 195 ? -27.559 -20.117 9.513 1.00 12.01 187 ASP B CA 1
ATOM 3686 C C . ASP B 1 195 ? -28.032 -21.568 9.286 1.00 12.05 187 ASP B C 1
ATOM 3687 O O . ASP B 1 195 ? -27.246 -22.462 8.947 1.00 11.29 187 ASP B O 1
ATOM 3692 N N . LEU B 1 196 ? -29.327 -21.784 9.449 1.00 11.80 188 LEU B N 1
ATOM 3693 C CA . LEU B 1 196 ? -29.848 -23.149 9.594 1.00 11.51 188 LEU B CA 1
ATOM 3694 C C . LEU B 1 196 ? -29.769 -23.999 8.324 1.00 12.17 188 LEU B C 1
ATOM 3695 O O . LEU B 1 196 ? -29.494 -25.204 8.414 1.00 12.26 188 LEU B O 1
ATOM 3700 N N . THR B 1 197 ? -30.023 -23.408 7.152 1.00 11.99 189 THR B N 1
ATOM 3701 C CA . THR B 1 197 ? -30.010 -24.165 5.886 1.00 12.43 189 THR B CA 1
ATOM 3702 C C . THR B 1 197 ? -28.626 -24.740 5.628 1.00 13.41 189 THR B C 1
ATOM 3703 O O . THR B 1 197 ? -28.473 -25.921 5.346 1.00 13.69 189 THR B O 1
ATOM 3707 N N . ARG B 1 198 ? -27.624 -23.878 5.750 1.00 12.90 190 ARG B N 1
ATOM 3708 C CA . ARG B 1 198 ? -26.249 -24.234 5.548 1.00 13.10 190 ARG B CA 1
ATOM 3709 C C . ARG B 1 198 ? -25.703 -25.127 6.661 1.00 13.12 190 ARG B C 1
ATOM 3710 O O . ARG B 1 198 ? -24.881 -25.999 6.393 1.00 13.26 190 ARG B O 1
ATOM 3718 N N . LEU B 1 199 ? -26.217 -24.964 7.879 1.00 12.40 191 LEU B N 1
ATOM 3719 C CA . LEU B 1 199 ? -25.836 -25.824 8.989 1.00 12.63 191 LEU B CA 1
ATOM 3720 C C . LEU B 1 199 ? -26.333 -27.254 8.742 1.00 12.78 191 LEU B C 1
ATOM 3721 O O . LEU B 1 199 ? -25.601 -28.228 8.906 1.00 14.00 191 LEU B O 1
ATOM 3726 N N . ILE B 1 200 ? -27.603 -27.369 8.357 1.00 13.13 192 ILE B N 1
ATOM 3727 C CA . ILE B 1 200 ? -28.196 -28.673 8.031 1.00 12.34 192 ILE B CA 1
ATOM 3728 C C . ILE B 1 200 ? -27.405 -29.369 6.921 1.00 13.15 192 ILE B C 1
ATOM 3729 O O . ILE B 1 200 ? -27.091 -30.564 7.028 1.00 12.89 192 ILE B O 1
ATOM 3734 N N . GLU B 1 201 ? -27.066 -28.612 5.882 1.00 12.95 193 GLU B N 1
ATOM 3735 C CA . GLU B 1 201 ? -26.275 -29.123 4.775 1.00 14.26 193 GLU B CA 1
ATOM 3736 C C . GLU B 1 201 ? -24.873 -29.568 5.225 1.00 14.77 193 GLU B C 1
ATOM 3737 O O . GLU B 1 201 ? -24.378 -30.661 4.812 1.00 14.01 193 GLU B O 1
ATOM 3743 N N . LYS B 1 202 ? -24.264 -28.786 6.112 1.00 15.68 194 LYS B N 1
ATOM 3744 C CA . LYS B 1 202 ? -22.966 -29.155 6.706 1.00 16.49 194 LYS B CA 1
ATOM 3745 C C . LYS B 1 202 ? -23.100 -30.423 7.575 1.00 15.30 194 LYS B C 1
ATOM 3746 O O . LYS B 1 202 ? -22.175 -31.246 7.611 1.00 14.88 194 LYS B O 1
ATOM 3752 N N . MET B 1 203 ? -24.236 -30.571 8.263 1.00 14.30 195 MET B N 1
ATOM 3753 C CA . MET B 1 203 ? -24.461 -31.673 9.214 1.00 14.35 195 MET B CA 1
ATOM 3754 C C . MET B 1 203 ? -25.043 -32.926 8.562 1.00 14.71 195 MET B C 1
ATOM 3755 O O . MET B 1 203 ? -25.317 -33.912 9.252 1.00 13.94 195 MET B O 1
ATOM 3760 N N . ASN B 1 204 ? -25.253 -32.891 7.249 1.00 15.86 196 ASN B N 1
ATOM 3761 C CA . ASN B 1 204 ? -25.911 -34.003 6.560 1.00 16.49 196 ASN B CA 1
ATOM 3762 C C . ASN B 1 204 ? -25.236 -35.328 6.887 1.00 15.22 196 ASN B C 1
ATOM 3763 O O . ASN B 1 204 ? -24.001 -35.445 6.806 1.00 15.29 196 ASN B O 1
ATOM 3768 N N . GLY B 1 205 ? -26.039 -36.297 7.323 1.00 14.74 197 GLY B N 1
ATOM 3769 C CA . GLY B 1 205 ? -25.539 -37.634 7.694 1.00 14.62 197 GLY B CA 1
ATOM 3770 C C . GLY B 1 205 ? -24.998 -37.743 9.112 1.00 14.12 197 GLY B C 1
ATOM 3771 O O . GLY B 1 205 ? -24.485 -38.811 9.500 1.00 14.53 197 GLY B O 1
ATOM 3772 N N . ALA B 1 206 ? -25.053 -36.644 9.865 1.00 12.70 198 ALA B N 1
ATOM 3773 C CA . ALA B 1 206 ? -24.539 -36.606 11.235 1.00 12.53 198 ALA B CA 1
ATOM 3774 C C . ALA B 1 206 ? -25.634 -36.425 12.303 1.00 11.94 198 ALA B C 1
ATOM 3775 O O . ALA B 1 206 ? -25.335 -36.469 13.507 1.00 12.88 198 ALA B O 1
ATOM 3777 N N . PHE B 1 207 ? -26.876 -36.179 11.877 1.00 12.10 199 PHE B N 1
ATOM 3778 C CA . PHE B 1 207 ? -28.018 -36.069 12.794 1.00 11.22 199 PHE B CA 1
ATOM 3779 C C . PHE B 1 207 ? -29.047 -37.134 12.484 1.00 11.88 199 PHE B C 1
ATOM 3780 O O . PHE B 1 207 ? -29.389 -37.345 11.305 1.00 12.69 199 PHE B O 1
ATOM 3788 N N . SER B 1 208 ? -29.528 -37.804 13.540 1.00 11.55 200 SER B N 1
ATOM 3789 C CA . SER B 1 208 ? -30.471 -38.915 13.417 1.00 12.24 200 SER B CA 1
ATOM 3790 C C . SER B 1 208 ? -31.884 -38.585 13.894 1.00 12.04 200 SER B C 1
ATOM 3791 O O . SER B 1 208 ? -32.761 -39.427 13.808 1.00 12.42 200 SER B O 1
ATOM 3794 N N . HIS B 1 209 ? -32.077 -37.378 14.437 1.00 11.01 201 HIS B N 1
ATOM 3795 C CA . HIS B 1 209 ? -33.371 -36.949 14.899 1.00 10.16 201 HIS B CA 1
ATOM 3796 C C . HIS B 1 209 ? -33.415 -35.434 14.815 1.00 9.88 201 HIS B C 1
ATOM 3797 O O . HIS B 1 209 ? -32.407 -34.759 14.959 1.00 10.23 201 HIS B O 1
ATOM 3804 N N . VAL B 1 210 ? -34.588 -34.917 14.525 1.00 9.71 202 VAL B N 1
ATOM 3805 C CA . VAL B 1 210 ? -34.802 -33.468 14.425 1.00 9.29 202 VAL B CA 1
ATOM 3806 C C . VAL B 1 210 ? -35.988 -33.141 15.347 1.00 9.49 202 VAL B C 1
ATOM 3807 O O . VAL B 1 210 ? -36.918 -33.947 15.467 1.00 9.07 202 VAL B O 1
ATOM 3811 N N . GLN B 1 211 ? -35.972 -31.966 15.967 1.00 10.25 203 GLN B N 1
ATOM 3812 C CA . GLN B 1 211 ? -37.135 -31.465 16.709 1.00 10.16 203 GLN B CA 1
ATOM 3813 C C . GLN B 1 211 ? -37.403 -30.032 16.302 1.00 10.59 203 GLN B C 1
ATOM 3814 O O . GLN B 1 211 ? -36.494 -29.344 15.858 1.00 9.89 203 GLN B O 1
ATOM 3820 N N . ILE B 1 212 ? -38.663 -29.611 16.428 1.00 11.07 204 ILE B N 1
ATOM 3821 C CA . ILE B 1 212 ? -39.088 -28.266 16.027 1.00 10.86 204 ILE B CA 1
ATOM 3822 C C . ILE B 1 212 ? -39.969 -27.603 17.094 1.00 10.72 204 ILE B C 1
ATOM 3823 O O . ILE B 1 212 ? -40.659 -28.290 17.870 1.00 11.10 204 ILE B O 1
ATOM 3828 N N . ALA B 1 213 ? -39.920 -26.272 17.125 1.00 9.94 205 ALA B N 1
ATOM 3829 C CA . ALA B 1 213 ? -40.792 -25.420 17.944 1.00 10.11 205 ALA B CA 1
ATOM 3830 C C . ALA B 1 213 ? -40.557 -23.999 17.451 1.00 10.99 205 ALA B C 1
ATOM 3831 O O . ALA B 1 213 ? -39.481 -23.696 16.965 1.00 11.13 205 ALA B O 1
ATOM 3833 N N . SER B 1 214 ? -41.536 -23.118 17.584 1.00 10.96 206 SER B N 1
ATOM 3834 C CA . SER B 1 214 ? -41.361 -21.749 17.116 1.00 12.05 206 SER B CA 1
ATOM 3835 C C . SER B 1 214 ? -40.269 -21.037 17.905 1.00 12.00 206 SER B C 1
ATOM 3836 O O . SER B 1 214 ? -40.072 -21.312 19.101 1.00 12.01 206 SER B O 1
ATOM 3839 N N . VAL B 1 215 ? -39.620 -20.076 17.253 1.00 12.23 207 VAL B N 1
ATOM 3840 C CA . VAL B 1 215 ? -38.621 -19.250 17.911 1.00 12.46 207 VAL B CA 1
ATOM 3841 C C . VAL B 1 215 ? -39.173 -17.817 17.884 1.00 13.18 207 VAL B C 1
ATOM 3842 O O . VAL B 1 215 ? -39.579 -17.334 16.824 1.00 14.11 207 VAL B O 1
ATOM 3846 N N . PRO B 1 216 ? -39.172 -17.139 19.026 1.00 13.47 208 PRO B N 1
ATOM 3847 C CA . PRO B 1 216 ? -38.574 -17.491 20.325 1.00 13.85 208 PRO B CA 1
ATOM 3848 C C . PRO B 1 216 ? -39.485 -18.148 21.360 1.00 14.11 208 PRO B C 1
ATOM 3849 O O . PRO B 1 216 ? -39.008 -18.499 22.434 1.00 14.46 208 PRO B O 1
ATOM 3853 N N . ASP B 1 217 ? -40.777 -18.272 21.085 1.00 14.25 209 ASP B N 1
ATOM 3854 C CA . ASP B 1 217 ? -41.713 -18.535 22.173 1.00 14.58 209 ASP B CA 1
ATOM 3855 C C . ASP B 1 217 ? -42.038 -20.015 22.387 1.00 13.42 209 ASP B C 1
ATOM 3856 O O . ASP B 1 217 ? -42.771 -20.350 23.320 1.00 14.74 209 ASP B O 1
ATOM 3861 N N . ARG B 1 218 ? -41.460 -20.865 21.538 1.00 12.39 210 ARG B N 1
ATOM 3862 C CA . ARG B 1 218 ? -41.511 -22.349 21.687 1.00 11.76 210 ARG B CA 1
ATOM 3863 C C . ARG B 1 218 ? -42.939 -22.880 21.632 1.00 12.16 210 ARG B C 1
ATOM 3864 O O . ARG B 1 218 ? -43.328 -23.756 22.410 1.00 13.53 210 ARG B O 1
ATOM 3872 N N . HIS B 1 219 ? -43.703 -22.370 20.677 1.00 12.81 211 HIS B N 1
ATOM 3873 C CA . HIS B 1 219 ? -45.046 -22.861 20.395 1.00 13.13 211 HIS B CA 1
ATOM 3874 C C . HIS B 1 219 ? -45.078 -23.577 19.017 1.00 12.94 211 HIS B C 1
ATOM 3875 O O . HIS B 1 219 ? -44.029 -24.000 18.474 1.00 12.84 211 HIS B O 1
ATOM 3882 N N . GLU B 1 220 ? -46.287 -23.785 18.508 1.00 13.28 212 GLU B N 1
ATOM 3883 C CA . GLU B 1 220 ? -46.511 -24.384 17.195 1.00 13.40 212 GLU B CA 1
ATOM 3884 C C . GLU B 1 220 ? -45.589 -23.831 16.104 1.00 13.31 212 GLU B C 1
ATOM 3885 O O . GLU B 1 220 ? -45.327 -22.630 16.055 1.00 12.05 212 GLU B O 1
ATOM 3891 N N . PRO B 1 221 ? -45.162 -24.684 15.168 1.00 13.93 213 PRO B N 1
ATOM 3892 C CA . PRO B 1 221 ? -44.211 -24.263 14.121 1.00 15.44 213 PRO B CA 1
ATOM 3893 C C . PRO B 1 221 ? -44.889 -23.573 12.930 1.00 18.04 213 PRO B C 1
ATOM 3894 O O . PRO B 1 221 ? -44.653 -23.949 11.776 1.00 20.88 213 PRO B O 1
ATOM 3898 N N . ASP B 1 222 ? -45.760 -22.610 13.227 1.00 18.31 214 ASP B N 1
ATOM 3899 C CA . ASP B 1 222 ? -46.436 -21.816 12.226 1.00 18.42 214 ASP B CA 1
ATOM 3900 C C . ASP B 1 222 ? -46.403 -20.339 12.606 1.00 19.00 214 ASP B C 1
ATOM 3901 O O . ASP B 1 222 ? -47.200 -19.555 12.101 1.00 18.50 214 ASP B O 1
ATOM 3906 N N . GLU B 1 223 ? -45.496 -19.971 13.509 1.00 17.93 215 GLU B N 1
ATOM 3907 C CA . GLU B 1 223 ? -45.371 -18.601 13.990 1.00 18.29 215 GLU B CA 1
ATOM 3908 C C . GLU B 1 223 ? -43.895 -18.308 14.273 1.00 16.99 215 GLU B C 1
ATOM 3909 O O . GLU B 1 223 ? -43.090 -19.205 14.348 1.00 15.93 215 GLU B O 1
ATOM 3915 N N . GLY B 1 224 ? -43.547 -17.037 14.432 1.00 15.81 216 GLY B N 1
ATOM 3916 C CA . GLY B 1 224 ? -42.197 -16.715 14.867 1.00 15.89 216 GLY B CA 1
ATOM 3917 C C . GLY B 1 224 ? -41.218 -16.516 13.727 1.00 14.76 216 GLY B C 1
ATOM 3918 O O . GLY B 1 224 ? -41.609 -16.394 12.555 1.00 15.23 216 GLY B O 1
ATOM 3919 N N . GLU B 1 225 ? -39.933 -16.466 14.076 1.00 13.65 217 GLU B N 1
ATOM 3920 C CA . GLU B 1 225 ? -38.928 -15.983 13.150 1.00 13.19 217 GLU B CA 1
ATOM 3921 C C . GLU B 1 225 ? -38.510 -16.983 12.096 1.00 12.60 217 GLU B C 1
ATOM 3922 O O . GLU B 1 225 ? -37.914 -16.569 11.094 1.00 13.44 217 GLU B O 1
ATOM 3928 N N . LEU B 1 226 ? -38.781 -18.282 12.297 1.00 13.35 218 LEU B N 1
ATOM 3929 C CA . LEU B 1 226 ? -38.421 -19.291 11.292 1.00 13.22 218 LEU B CA 1
ATOM 3930 C C . LEU B 1 226 ? -39.582 -19.663 10.378 1.00 14.14 218 LEU B C 1
ATOM 3931 O O . LEU B 1 226 ? -40.743 -19.692 10.798 1.00 14.42 218 LEU B O 1
ATOM 3936 N N . ASN B 1 227 ? -39.247 -19.946 9.119 1.00 14.10 219 ASN B N 1
ATOM 3937 C CA . ASN B 1 227 ? -40.167 -20.452 8.116 1.00 14.65 219 ASN B CA 1
ATOM 3938 C C . ASN B 1 227 ? -40.065 -21.993 8.066 1.00 15.34 219 ASN B C 1
ATOM 3939 O O . ASN B 1 227 ? -39.237 -22.549 7.349 1.00 14.91 219 ASN B O 1
ATOM 3944 N N . TYR B 1 228 ? -40.870 -22.676 8.876 1.00 14.47 220 TYR B N 1
ATOM 3945 C CA . TYR B 1 228 ? -40.711 -24.125 8.997 1.00 14.82 220 TYR B CA 1
ATOM 3946 C C . TYR B 1 228 ? -41.009 -24.900 7.715 1.00 15.42 220 TYR B C 1
ATOM 3947 O O . TYR B 1 228 ? -40.288 -25.852 7.441 1.00 16.81 220 TYR B O 1
ATOM 3956 N N . PRO B 1 229 ? -42.026 -24.494 6.915 1.00 15.86 221 PRO B N 1
ATOM 3957 C CA . PRO B 1 229 ? -42.226 -25.199 5.646 1.00 16.77 221 PRO B CA 1
ATOM 3958 C C . PRO B 1 229 ? -40.968 -25.252 4.770 1.00 16.61 221 PRO B C 1
ATOM 3959 O O . PRO B 1 229 ? -40.652 -26.305 4.159 1.00 15.84 221 PRO B O 1
ATOM 3963 N N . TYR B 1 230 ? -40.238 -24.142 4.731 1.00 15.59 222 TYR B N 1
ATOM 3964 C CA . TYR B 1 230 ? -38.975 -24.104 3.999 1.00 15.30 222 TYR B CA 1
ATOM 3965 C C . TYR B 1 230 ? -38.003 -25.088 4.603 1.00 14.19 222 TYR B C 1
ATOM 3966 O O . TYR B 1 230 ? -37.353 -25.845 3.881 1.00 14.88 222 TYR B O 1
ATOM 3975 N N . LEU B 1 231 ? -37.874 -25.068 5.927 1.00 12.86 223 LEU B N 1
ATOM 3976 C CA . LEU B 1 231 ? -36.920 -25.966 6.595 1.00 12.29 223 LEU B CA 1
ATOM 3977 C C . LEU B 1 231 ? -37.256 -27.449 6.384 1.00 12.87 223 LEU B C 1
ATOM 3978 O O . LEU B 1 231 ? -36.354 -28.265 6.255 1.00 12.24 223 LEU B O 1
ATOM 3983 N N . PHE B 1 232 ? -38.539 -27.770 6.301 1.00 12.93 224 PHE B N 1
ATOM 3984 C CA . PHE B 1 232 ? -38.955 -29.146 5.958 1.00 13.75 224 PHE B CA 1
ATOM 3985 C C . PHE B 1 232 ? -38.454 -29.492 4.547 1.00 15.25 224 PHE B C 1
ATOM 3986 O O . PHE B 1 232 ? -38.001 -30.610 4.316 1.00 15.14 224 PHE B O 1
ATOM 3994 N N . SER B 1 233 ? -38.488 -28.517 3.623 1.00 15.74 225 SER B N 1
ATOM 3995 C CA . SER B 1 233 ? -38.000 -28.755 2.269 1.00 17.34 225 SER B CA 1
ATOM 3996 C C . SER B 1 233 ? -36.478 -28.968 2.253 1.00 16.16 225 SER B C 1
ATOM 3997 O O . SER B 1 233 ? -35.991 -29.812 1.497 1.00 16.36 225 SER B O 1
ATOM 4000 N N . VAL B 1 234 ? -35.749 -28.268 3.128 1.00 14.63 226 VAL B N 1
ATOM 4001 C CA . VAL B 1 234 ? -34.298 -28.486 3.273 1.00 14.19 226 VAL B CA 1
ATOM 4002 C C . VAL B 1 234 ? -34.026 -29.926 3.758 1.00 14.30 226 VAL B C 1
ATOM 4003 O O . VAL B 1 234 ? -33.170 -30.615 3.196 1.00 14.12 226 VAL B O 1
ATOM 4007 N N . LEU B 1 235 ? -34.760 -30.369 4.783 1.00 14.07 227 LEU B N 1
ATOM 4008 C CA . LEU B 1 235 ? -34.610 -31.738 5.295 1.00 14.78 227 LEU B CA 1
ATOM 4009 C C . LEU B 1 235 ? -34.834 -32.767 4.172 1.00 17.00 227 LEU B C 1
ATOM 4010 O O . LEU B 1 235 ? -34.089 -33.754 4.027 1.00 16.80 227 LEU B O 1
ATOM 4015 N N . GLU B 1 236 ? -35.864 -32.539 3.373 1.00 18.66 228 GLU B N 1
ATOM 4016 C CA . GLU B 1 236 ? -36.116 -33.411 2.216 1.00 21.16 228 GLU B CA 1
ATOM 4017 C C . GLU B 1 236 ? -34.974 -33.380 1.192 1.00 22.25 228 GLU B C 1
ATOM 4018 O O . GLU B 1 236 ? -34.563 -34.438 0.680 1.00 23.58 228 GLU B O 1
ATOM 4024 N N . SER B 1 237 ? -34.476 -32.183 0.886 1.00 22.30 229 SER B N 1
ATOM 4025 C CA . SER B 1 237 ? -33.415 -31.998 -0.090 1.00 23.67 229 SER B CA 1
ATOM 4026 C C . SER B 1 237 ? -32.116 -32.702 0.291 1.00 22.97 229 SER B C 1
ATOM 4027 O O . SER B 1 237 ? -31.392 -33.146 -0.588 1.00 23.73 229 SER B O 1
ATOM 4030 N N . VAL B 1 238 ? -31.821 -32.814 1.582 1.00 20.83 230 VAL B N 1
ATOM 4031 C CA . VAL B 1 238 ? -30.631 -33.543 2.012 1.00 20.41 230 VAL B CA 1
ATOM 4032 C C . VAL B 1 238 ? -30.898 -35.035 2.233 1.00 20.46 230 VAL B C 1
ATOM 4033 O O . VAL B 1 238 ? -29.996 -35.761 2.646 1.00 22.05 230 VAL B O 1
ATOM 4037 N N . GLY B 1 239 ? -32.120 -35.495 1.972 1.00 19.33 231 GLY B N 1
ATOM 4038 C CA . GLY B 1 239 ? -32.464 -36.913 2.109 1.00 19.70 231 GLY B CA 1
ATOM 4039 C C . GLY B 1 239 ? -32.666 -37.416 3.532 1.00 18.00 231 GLY B C 1
ATOM 4040 O O . GLY B 1 239 ? -32.491 -38.601 3.801 1.00 17.20 231 GLY B O 1
ATOM 4041 N N . TYR B 1 240 ? -33.071 -36.525 4.438 1.00 15.86 232 TYR B N 1
ATOM 4042 C CA . TYR B 1 240 ? -33.391 -36.948 5.798 1.00 15.00 232 TYR B CA 1
ATOM 4043 C C . TYR B 1 240 ? -34.654 -37.795 5.799 1.00 14.72 232 TYR B C 1
ATOM 4044 O O . TYR B 1 240 ? -35.670 -37.385 5.250 1.00 16.11 232 TYR B O 1
ATOM 4053 N N . ARG B 1 241 ? -34.572 -38.978 6.395 1.00 17.07 233 ARG B N 1
ATOM 4054 C CA . ARG B 1 241 ? -35.704 -39.894 6.485 1.00 16.72 233 ARG B CA 1
ATOM 4055 C C . ARG B 1 241 ? -35.972 -40.401 7.892 1.00 15.56 233 ARG B C 1
ATOM 4056 O O . ARG B 1 241 ? -36.604 -41.456 8.070 1.00 15.11 233 ARG B O 1
ATOM 4064 N N . GLY B 1 242 ? -35.501 -39.658 8.892 1.00 14.20 234 GLY B N 1
ATOM 4065 C CA . GLY B 1 242 ? -35.874 -39.895 10.275 1.00 13.05 234 GLY B CA 1
ATOM 4066 C C . GLY B 1 242 ? -37.193 -39.216 10.601 1.00 11.68 234 GLY B C 1
ATOM 4067 O O . GLY B 1 242 ? -37.993 -38.942 9.717 1.00 12.77 234 GLY B O 1
ATOM 4068 N N . TRP B 1 243 ? -37.428 -38.967 11.877 1.00 11.53 235 TRP B N 1
ATOM 4069 C CA . TRP B 1 243 ? -38.636 -38.333 12.338 1.00 11.19 235 TRP B CA 1
ATOM 4070 C C . TRP B 1 243 ? -38.344 -36.901 12.724 1.00 10.80 235 TRP B C 1
ATOM 4071 O O . TRP B 1 243 ? -37.183 -36.532 12.972 1.00 11.88 235 TRP B O 1
ATOM 4082 N N . VAL B 1 244 ? -39.406 -36.108 12.760 1.00 10.25 236 VAL B N 1
ATOM 4083 C CA . VAL B 1 244 ? -39.355 -34.726 13.269 1.00 10.05 236 VAL B CA 1
ATOM 4084 C C . VAL B 1 244 ? -40.243 -34.622 14.512 1.00 10.01 236 VAL B C 1
ATOM 4085 O O . VAL B 1 244 ? -41.491 -34.716 14.433 1.00 10.36 236 VAL B O 1
ATOM 4089 N N . GLY B 1 245 ? -39.616 -34.461 15.670 1.00 9.89 237 GLY B N 1
ATOM 4090 C CA . GLY B 1 245 ? -40.338 -34.405 16.936 1.00 9.36 237 GLY B CA 1
ATOM 4091 C C . GLY B 1 245 ? -40.878 -33.017 17.234 1.00 10.23 237 GLY B C 1
ATOM 4092 O O . GLY B 1 245 ? -40.167 -32.025 17.083 1.00 10.24 237 GLY B O 1
ATOM 4093 N N . CYS B 1 246 ? -42.144 -32.966 17.632 1.00 9.41 238 CYS B N 1
ATOM 4094 C CA . CYS B 1 246 ? -42.871 -31.711 17.893 1.00 10.35 238 CYS B CA 1
ATOM 4095 C C . CYS B 1 246 ? -42.755 -31.332 19.377 1.00 10.24 238 CYS B C 1
ATOM 4096 O O . CYS B 1 246 ? -43.715 -31.463 20.152 1.00 11.89 238 CYS B O 1
ATOM 4099 N N . GLU B 1 247 ? -41.569 -30.870 19.775 1.00 10.35 239 GLU B N 1
ATOM 4100 C CA . GLU B 1 247 ? -41.301 -30.540 21.165 1.00 9.89 239 GLU B CA 1
ATOM 4101 C C . GLU B 1 247 ? -41.570 -29.036 21.374 1.00 10.17 239 GLU B C 1
ATOM 4102 O O . GLU B 1 247 ? -40.651 -28.246 21.545 1.00 10.75 239 GLU B O 1
ATOM 4108 N N . TYR B 1 248 ? -42.841 -28.685 21.339 1.00 10.02 240 TYR B N 1
ATOM 4109 C CA . TYR B 1 248 ? -43.276 -27.332 21.560 1.00 11.39 240 TYR B CA 1
ATOM 4110 C C . TYR B 1 248 ? -44.390 -27.333 22.623 1.00 11.42 240 TYR B C 1
ATOM 4111 O O . TYR B 1 248 ? -45.057 -28.364 22.870 1.00 10.83 240 TYR B O 1
ATOM 4120 N N . ASN B 1 249 ? -44.557 -26.177 23.244 1.00 11.23 241 ASN B N 1
ATOM 4121 C CA . ASN B 1 249 ? -45.642 -25.931 24.180 1.00 12.48 241 ASN B CA 1
ATOM 4122 C C . ASN B 1 249 ? -46.777 -25.296 23.378 1.00 13.37 241 ASN B C 1
ATOM 4123 O O . ASN B 1 249 ? -46.619 -24.177 22.873 1.00 13.54 241 ASN B O 1
ATOM 4128 N N . PRO B 1 250 ? -47.920 -25.996 23.244 1.00 12.93 242 PRO B N 1
ATOM 4129 C CA . PRO B 1 250 ? -49.029 -25.370 22.526 1.00 14.05 242 PRO B CA 1
ATOM 4130 C C . PRO B 1 250 ? -49.435 -23.998 23.063 1.00 16.00 242 PRO B C 1
ATOM 4131 O O . PRO B 1 250 ? -49.408 -23.790 24.285 1.00 15.52 242 PRO B O 1
ATOM 4135 N N . ARG B 1 251 ? -49.760 -23.078 22.151 1.00 17.59 243 ARG B N 1
ATOM 4136 C CA . ARG B 1 251 ? -50.234 -21.723 22.502 1.00 20.81 243 ARG B CA 1
ATOM 4137 C C . ARG B 1 251 ? -51.432 -21.798 23.428 1.00 22.04 243 ARG B C 1
ATOM 4138 O O . ARG B 1 251 ? -51.583 -20.973 24.335 1.00 23.47 243 ARG B O 1
ATOM 4146 N N . GLY B 1 252 ? -52.315 -22.748 23.135 1.00 21.41 244 GLY B N 1
ATOM 4147 C CA . GLY B 1 252 ? -53.525 -22.985 23.929 1.00 22.62 244 GLY B CA 1
ATOM 4148 C C . GLY B 1 252 ? -53.855 -24.454 23.916 1.00 21.96 244 GLY B C 1
ATOM 4149 O O . GLY B 1 252 ? -52.982 -25.286 24.197 1.00 20.93 244 GLY B O 1
ATOM 4150 N N . LYS B 1 253 ? -55.088 -24.807 23.561 1.00 21.82 245 LYS B N 1
ATOM 4151 C CA . LYS B 1 253 ? -55.436 -26.228 23.456 1.00 22.00 245 LYS B CA 1
ATOM 4152 C C . LYS B 1 253 ? -54.589 -26.900 22.366 1.00 19.33 245 LYS B C 1
ATOM 4153 O O . LYS B 1 253 ? -54.506 -26.403 21.257 1.00 18.79 245 LYS B O 1
ATOM 4159 N N . THR B 1 254 ? -53.970 -28.034 22.682 1.00 17.71 246 THR B N 1
ATOM 4160 C CA . THR B 1 254 ? -53.133 -28.751 21.724 1.00 15.80 246 THR B CA 1
ATOM 4161 C C . THR B 1 254 ? -53.813 -28.914 20.356 1.00 16.65 246 THR B C 1
ATOM 4162 O O . THR B 1 254 ? -53.276 -28.488 19.327 1.00 14.52 246 THR B O 1
ATOM 4166 N N . GLU B 1 255 ? -55.025 -29.470 20.334 1.00 18.06 247 GLU B N 1
ATOM 4167 C CA . GLU B 1 255 ? -55.671 -29.762 19.043 1.00 19.41 247 GLU B CA 1
ATOM 4168 C C . GLU B 1 255 ? -56.025 -28.490 18.263 1.00 20.71 247 GLU B C 1
ATOM 4169 O O . GLU B 1 255 ? -56.049 -28.490 17.025 1.00 21.91 247 GLU B O 1
ATOM 4175 N N . SER B 1 256 ? -56.293 -27.412 18.981 1.00 20.24 248 SER B N 1
ATOM 4176 C CA . SER B 1 256 ? -56.671 -26.159 18.337 1.00 22.27 248 SER B CA 1
ATOM 4177 C C . SER B 1 256 ? -55.507 -25.553 17.556 1.00 21.35 248 SER B C 1
ATOM 4178 O O . SER B 1 256 ? -55.710 -24.701 16.712 1.00 23.02 248 SER B O 1
ATOM 4181 N N . GLY B 1 257 ? -54.292 -25.997 17.851 1.00 20.50 249 GLY B N 1
ATOM 4182 C CA . GLY B 1 257 ? -53.108 -25.527 17.154 1.00 20.24 249 GLY B CA 1
ATOM 4183 C C . GLY B 1 257 ? -52.606 -26.381 16.002 1.00 19.93 249 GLY B C 1
ATOM 4184 O O . GLY B 1 257 ? -51.587 -26.051 15.428 1.00 20.05 249 GLY B O 1
ATOM 4185 N N . LEU B 1 258 ? -53.299 -27.463 15.646 1.00 19.45 250 LEU B N 1
ATOM 4186 C CA . LEU B 1 258 ? -52.779 -28.404 14.662 1.00 16.71 250 LEU B CA 1
ATOM 4187 C C . LEU B 1 258 ? -53.079 -28.098 13.173 1.00 17.53 250 LEU B C 1
ATOM 4188 O O . LEU B 1 258 ? -52.889 -28.963 12.324 1.00 17.25 250 LEU B O 1
ATOM 4193 N N . ALA B 1 259 ? -53.511 -26.886 12.832 1.00 19.96 251 ALA B N 1
ATOM 4194 C CA . ALA B 1 259 ? -53.684 -26.549 11.416 1.00 21.28 251 ALA B CA 1
ATOM 4195 C C . ALA B 1 259 ? -52.387 -26.739 10.614 1.00 20.50 251 ALA B C 1
ATOM 4196 O O . ALA B 1 259 ? -52.421 -27.182 9.452 1.00 19.98 251 ALA B O 1
ATOM 4198 N N . TRP B 1 260 ? -51.237 -26.459 11.246 1.00 19.77 252 TRP B N 1
ATOM 4199 C CA . TRP B 1 260 ? -49.941 -26.546 10.561 1.00 20.00 252 TRP B CA 1
ATOM 4200 C C . TRP B 1 260 ? -49.688 -27.972 10.089 1.00 17.88 252 TRP B C 1
ATOM 4201 O O . TRP B 1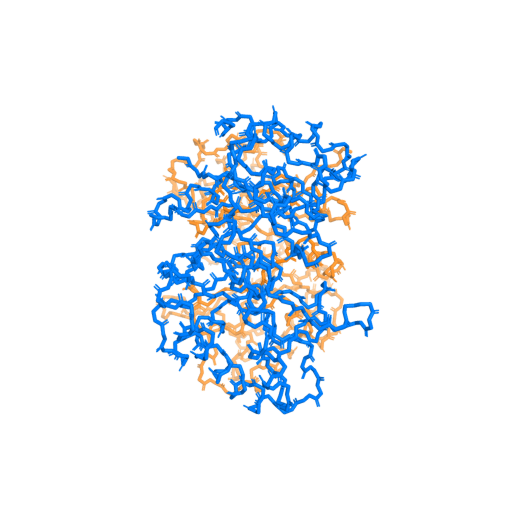 260 ? -49.024 -28.184 9.082 1.00 18.69 252 TRP B O 1
ATOM 4212 N N . PHE B 1 261 ? -50.245 -28.929 10.833 1.00 16.35 253 PHE B N 1
ATOM 4213 C CA . PHE B 1 261 ? -50.016 -30.356 10.647 1.00 16.39 253 PHE B CA 1
ATOM 4214 C C . PHE B 1 261 ? -50.997 -30.994 9.664 1.00 18.78 253 PHE B C 1
ATOM 4215 O O . PHE B 1 261 ? -50.741 -32.079 9.188 1.00 20.72 253 PHE B O 1
ATOM 4223 N N . ALA B 1 262 ? -52.085 -30.298 9.332 1.00 21.43 254 ALA B N 1
ATOM 4224 C CA . ALA B 1 262 ? -53.134 -30.842 8.452 1.00 25.53 254 ALA B CA 1
ATOM 4225 C C . ALA B 1 262 ? -52.588 -31.464 7.152 1.00 29.19 254 ALA B C 1
ATOM 4226 O O . ALA B 1 262 ? -52.988 -32.561 6.795 1.00 31.97 254 ALA B O 1
ATOM 4228 N N . PRO B 1 263 ? -51.650 -30.784 6.462 1.00 30.96 255 PRO B N 1
ATOM 4229 C CA . PRO B 1 263 ? -51.105 -31.389 5.239 1.00 35.58 255 PRO B CA 1
ATOM 4230 C C . PRO B 1 263 ? -50.341 -32.712 5.439 1.00 37.42 255 PRO B C 1
ATOM 4231 O O . PRO B 1 263 ? -50.241 -33.505 4.498 1.00 41.88 255 PRO B O 1
ATOM 4235 N N . TYR B 1 264 ? -49.833 -32.950 6.648 1.00 35.66 256 TYR B N 1
ATOM 4236 C CA . TYR B 1 264 ? -48.941 -34.073 6.919 1.00 38.50 256 TYR B CA 1
ATOM 4237 C C . TYR B 1 264 ? -49.584 -35.275 7.634 1.00 42.49 256 TYR B C 1
ATOM 4238 O O . TYR B 1 264 ? -48.890 -36.269 7.871 1.00 45.97 256 TYR B O 1
ATOM 4247 N N . ARG B 1 265 ? -50.876 -35.190 7.971 1.00 44.06 257 ARG B N 1
ATOM 4248 C CA . ARG B 1 265 ? -51.588 -36.227 8.766 1.00 48.79 257 ARG B CA 1
ATOM 4249 C C . ARG B 1 265 ? -51.408 -37.696 8.319 1.00 57.68 257 ARG B C 1
ATOM 4250 O O . ARG B 1 265 ? -51.060 -37.962 7.170 1.00 61.43 257 ARG B O 1
ATOM 4258 N N . ASP B 1 266 ? -51.671 -38.631 9.245 1.00 31.79 258 ASP B N 1
ATOM 4259 C CA . ASP B 1 266 ? -51.566 -40.098 9.004 1.00 33.12 258 ASP B CA 1
ATOM 4260 C C . ASP B 1 266 ? -50.143 -40.652 9.225 1.00 34.36 258 ASP B C 1
ATOM 4261 O O . ASP B 1 266 ? -49.886 -41.416 10.186 1.00 35.47 258 ASP B O 1
#

Radius of gyration: 26.5 Å; Cα contacts (8 Å, |Δi|>4): 1112; chains: 2; bounding box: 54×75×59 Å

CATH classification: 3.20.20.150

Organism: Brucella abortus (strain 2308) (NCBI:txid359391)

Solvent-accessible surface area: 20652 Å² total; per-residue (Å²): 104,15,115,7,0,0,2,0,37,30,0,0,90,88,33,85,26,60,85,32,0,101,26,0,30,108,10,7,6,26,0,0,0,3,43,56,0,53,139,66,84,3,78,48,0,30,137,29,11,172,139,33,128,17,63,4,12,5,0,8,2,23,14,28,79,93,106,78,36,51,47,1,2,0,0,30,68,64,52,56,120,68,6,85,71,18,0,69,80,0,16,112,22,1,93,39,7,91,1,139,19,0,3,1,11,0,0,62,8,139,76,90,95,95,140,36,2,32,80,10,0,15,92,1,0,74,48,0,1,77,78,0,55,103,81,55,2,28,0,0,1,10,0,11,0,70,98,69,39,91,25,13,4,0,20,66,2,85,75,0,18,30,6,22,154,115,0,107,73,142,24,8,9,0,2,0,2,1,6,7,0,0,11,38,34,1,12,0,3,71,8,0,74,127,2,79,80,30,13,48,2,0,5,0,1,0,0,9,69,50,48,0,4,74,47,3,0,5,41,1,83,55,0,9,59,7,1,51,88,28,40,21,147,22,38,0,0,0,21,1,68,25,117,48,117,1,67,90,9,20,84,29,5,61,105,63,121,143,222,89,95,16,105,7,0,0,1,0,35,29,0,0,84,92,27,98,26,62,69,32,0,89,26,0,29,108,9,11,6,23,0,0,1,3,48,55,0,53,141,68,82,5,80,46,0,28,136,28,12,174,140,34,127,15,64,4,11,5,0,10,3,21,14,29,78,96,107,79,36,52,48,2,1,0,0,32,70,66,54,52,112,70,4,84,74,17,0,68,80,0,19,113,23,0,94,41,8,88,2,138,21,0,3,1,14,1,0,62,9,137,81,89,94,95,135,32,2,36,82,10,0,12,94,2,0,73,53,0,0,78,74,0,53,106,77,54,2,29,0,0,1,10,0,10,0,70,93,72,40,86,18,14,4,1,19,67,1,87,74,0,40,33,9,21,173,121,0,111,74,140,24,9,9,0,2,0,2,1,6,7,0,0,12,37,34,2,12,0,3,69,9,0,74,131,1,84,81,28,14,48,3,0,5,1,0,1,0,9,69,46,48,1,4,76,45,2,0,6,40,2,85,54,0,9,59,6,3,38,87,27,42,24,114,21,37,1,0,0,22,0,68,25,118,49,123,1,63,92,8,20,84,25,5,62,94,47,131,116

Secondary structure (DSSP, 8-state):
--EEEEETTTS-TTS-HHHHHHHHHHTT-SEEE-S--TTS-HHHHHHHHHHTT-EEEEEEPP-S-TTTT--B-TT-TT-HHHHHHHHHHHHHHHHHTT--EEE--B-B-TTS-HHHHHHHHHHHHHHHHHHHGGGT-EEEE----TTTSTTBS---HHHHHHHHHHH--TTEEEEEEHHHHHHHT--HHHHHHHTTTSEEEEEE--TTT---TTSSSB-HHHHHHHHHHTT--SEEEE----SSSGGGGGGGGGGG--/----EEEEETTTS-TTS-GGGHHHHHHHTT-SEEE-S--TTS-HHHHHHHHHHTT-EEEEEEPP-S-TTTT--B-TTSTT-HHHHHHHHHHHHHHHHHHT--EEE--B-B-TTS-HHHHHHHHHHHHHHHHHHHGGGT-EEEE----TTTSTTBS---HHHHHHHHHHH--TTEEEEEEHHHHHHHT--HHHHHHHTTTSEEEEEE--TTT---TTSSSB-HHHHHHHHHHTT--SEEEE----SSSTGGGGGGGGGG--

Nearest PDB structures (foldseek):
  3ngf-assembly1_A  TM=1.004E+00  e=1.077E-57  Brucella abortus 2308
  1k77-assembly1_A  TM=9.844E-01  e=7.891E-40  Escherichia coli
  5h6h-assembly2_B  TM=8.503E-01  e=1.207E-14  Thermotoga maritima MSB8
  2zvr-assembly1_B  TM=8.373E-01  e=8.298E-15  Thermotoga maritima
  8xj1-assembly1_A  TM=7.662E-01  e=2.253E-14  Kroppenstedtia eburnea